Protein AF-A0A4Q1SQX9-F1 (afdb_monomer_lite)

Sequence (737 aa):
MRKRFCALVCTLALLMSPVSANNVLAADQEFVGEDNEKLVLTLISPESKNIVTNKLDIEFELSYSGEPITYDDVEEGLYTVTSKEGRIVGNYGGSFLIEDFTLTKPGETEIEIEVERLVQEDDEGDDFEPLDDSITITLNYYNMESAGAEFTTPFQTGKKVTAFNGNVLLEFPVGSFITNSYDTQTIAPEQTLHFKVENSMERLNSGVTPSDGYSFRSPSYFISDGTNDNDNNFSKPGKITLSFAGSGIAKDVAMYNISIARLTENGQWYPIGGYVDSKKSTVSATIPSFGTYAVIYSFKTYRDLENWAAPALMSLAYKGIVEATGSNGLLRDNLASPINRYDYTVMISKAMNWSPVPYDSYFADISDAHYSSIGKKQVNTLKVIGQSNVDQTLKITFGDTLSLPAETFHTHISKGDTPDVIARKIAAEATKIINITREYNITSTGNEVIFTSIDKENKGQITLTMEKVTNTPIAMHNLTAGNGNTPGTAFYSVTNNVYASSTLITITDNDIEEDEAGNNANKDVVEFTVQTDSHDTAASVLQKIKEKAQLAGLDDYYNISISGNQISFISKNPANVNIRANARSNTDNSVRDNTTISYGEPPNSIGSNRNSNNYIMAALVNGLIQGKRTDSSGRNYFDPDGHLSREEAAVIVARALQLKVSSYTEKDLESLNSQLNKTYTDYVQISNWAKPFVVAVTKAGIMKGESNMFKPQNRLEYQEAATLVYRIMLEKDLFGK

Secondary structure (DSSP, 8-state):
-GGGHHHHHHHHTTSS----HHHHS------B-TT-SSEEEEEEESSSSEE--SEEEEEEEEEETTEEEPHHHHHTTSEEEEESSS-EEE-TTS-EEEEEEE--SSEEEEEEEEEEE---B-TT-PBPPP-EEEEEEEEEE-----TT-EEEEE--SSSEEEEGGGTEEEE--TT--EE-SS-TTSBPS--EEEEEEEE-HHHHHHT--GGG-EEESS-EEEEE-TTS-S--EESS-EEEEEE---TT--HHHHHHHEEEEEEPTTS-EEEEE-EEETTTTEEEEEE-SSEEEEEEEE----TT--STTHHHHHHHHHTTSS--BTTTTBS-S-TTSBPBHHHHHHHHHHHTTPPP------BTT--TTSSSTT-PPPEEEEE-----SS-EEEEEEE--SSSS--EEEEEEE-TT--HHHHHHHHHHHHTT-HHHHTTEEEEEETTEEEEEESSSS----------B-S------PPP-----SS---------------PEEEEEE----PPPTT-------EEEEEE---TT--HHHHHHHHHHHHHHTTHHHHEEEEEETTEEEEEESSSS----EE-----SS---------PPPPPS-SSSTTTHHHHHHHHHHHTTS---SEE-TTS-EE--TTPBPBHHHHHHHHHHHHT--PPP-SHHHHHHHHHHHTTT-TTGGGS-TTTHHHHHHHHHTTSS--BTTB--TTSBPBHHHHHHHHHHHHHHTTTTB-

Radius of gyration: 35.85 Å; chains: 1; bounding box: 82×108×102 Å

pLDDT: mean 70.47, std 24.09, range [19.88, 98.56]

Structure (mmCIF, N/CA/C/O backbone):
data_AF-A0A4Q1SQX9-F1
#
_entry.id   AF-A0A4Q1SQX9-F1
#
loop_
_atom_site.group_PDB
_atom_site.id
_atom_site.type_symbol
_atom_site.label_atom_id
_atom_site.label_alt_id
_atom_site.label_comp_id
_atom_site.label_asym_id
_atom_site.label_entity_id
_atom_site.label_seq_id
_atom_site.pdbx_PDB_ins_code
_atom_site.Cartn_x
_atom_site.Cartn_y
_atom_site.Cartn_z
_atom_site.occupancy
_atom_site.B_iso_or_equiv
_atom_site.auth_seq_id
_atom_site.auth_comp_id
_atom_site.auth_asym_id
_atom_site.auth_atom_id
_atom_site.pdbx_PDB_model_num
ATOM 1 N N . MET A 1 1 ? -4.995 -39.746 36.063 1.00 39.06 1 MET A N 1
ATOM 2 C CA . MET A 1 1 ? -6.028 -39.387 35.061 1.00 39.06 1 MET A CA 1
ATOM 3 C C . MET A 1 1 ? -6.192 -37.877 34.837 1.00 39.06 1 MET A C 1
ATOM 5 O O . MET A 1 1 ? -6.245 -37.498 33.676 1.00 39.06 1 MET A O 1
ATOM 9 N N . ARG A 1 2 ? -6.176 -37.002 35.862 1.00 30.28 2 ARG A N 1
ATOM 10 C CA . ARG A 1 2 ? -6.414 -35.541 35.703 1.00 30.28 2 ARG A CA 1
ATOM 11 C C . ARG A 1 2 ? -5.594 -34.815 34.605 1.00 30.28 2 ARG A C 1
ATOM 13 O O . ARG A 1 2 ? -6.156 -33.987 33.905 1.00 30.28 2 ARG A O 1
ATOM 20 N N . LYS A 1 3 ? -4.327 -35.181 34.346 1.00 29.47 3 LYS A N 1
ATOM 21 C CA . LYS A 1 3 ? -3.502 -34.566 33.272 1.00 29.47 3 LYS A CA 1
ATOM 22 C C . LYS A 1 3 ? -3.946 -34.849 31.820 1.00 29.47 3 LYS A C 1
ATOM 24 O O . LYS A 1 3 ? -3.382 -34.250 30.915 1.00 29.47 3 LYS A O 1
ATOM 29 N N . ARG A 1 4 ? -4.916 -35.741 31.567 1.00 29.34 4 ARG A N 1
ATOM 30 C CA . ARG A 1 4 ? -5.446 -35.992 30.206 1.00 29.34 4 ARG A CA 1
ATOM 31 C C . ARG A 1 4 ? -6.745 -35.239 29.887 1.00 29.34 4 ARG A C 1
ATOM 33 O O . ARG A 1 4 ? -7.144 -35.240 28.732 1.00 29.34 4 ARG A O 1
ATOM 40 N N . PHE A 1 5 ? -7.372 -34.580 30.867 1.00 29.56 5 PHE A N 1
ATOM 41 C CA . PHE A 1 5 ? -8.629 -33.853 30.645 1.00 29.56 5 PHE A CA 1
ATOM 42 C C . PHE A 1 5 ? -8.400 -32.438 30.084 1.00 29.56 5 PHE A C 1
ATOM 44 O O . PHE A 1 5 ? -9.040 -32.073 29.104 1.00 29.56 5 PHE A O 1
ATOM 51 N N . CYS A 1 6 ? -7.409 -31.689 30.593 1.00 30.00 6 CYS A N 1
ATOM 52 C CA . CYS A 1 6 ? -7.051 -30.367 30.044 1.00 30.00 6 CYS A CA 1
ATOM 53 C C . CYS A 1 6 ? -6.649 -30.416 28.560 1.00 30.00 6 CYS A C 1
ATOM 55 O O . CYS A 1 6 ? -6.986 -29.514 27.804 1.00 30.00 6 CYS A O 1
ATOM 57 N N . ALA A 1 7 ? -5.979 -31.489 28.122 1.00 28.59 7 ALA A N 1
ATOM 58 C CA . ALA A 1 7 ? -5.629 -31.662 26.713 1.00 28.59 7 ALA A CA 1
ATOM 59 C C . ALA A 1 7 ? -6.873 -31.826 25.818 1.00 28.59 7 ALA A C 1
ATOM 61 O O . ALA A 1 7 ? -6.885 -31.331 24.696 1.00 28.59 7 ALA A O 1
ATOM 62 N N . LEU A 1 8 ? -7.929 -32.486 26.310 1.00 25.61 8 LEU A N 1
ATOM 63 C CA . LEU A 1 8 ? -9.151 -32.707 25.535 1.00 25.61 8 LEU A CA 1
ATOM 64 C C . LEU A 1 8 ? -9.957 -31.409 25.368 1.00 25.61 8 LEU A C 1
ATOM 66 O O . LEU A 1 8 ? -10.421 -31.126 24.269 1.00 25.61 8 LEU A O 1
ATOM 70 N N . VAL A 1 9 ? -10.045 -30.589 26.423 1.00 29.89 9 VAL A N 1
ATOM 71 C CA . VAL A 1 9 ? -10.741 -29.288 26.384 1.00 29.89 9 VAL A CA 1
ATOM 72 C C . VAL A 1 9 ? -10.036 -28.307 25.437 1.00 29.89 9 VAL A C 1
ATOM 74 O O . VAL A 1 9 ? -10.688 -27.734 24.568 1.00 29.89 9 VAL A O 1
ATOM 77 N N . CYS A 1 10 ? -8.700 -28.199 25.487 1.00 28.48 10 CYS A N 1
ATOM 78 C CA . CYS A 1 10 ? -7.950 -27.363 24.536 1.00 28.48 10 CYS A CA 1
ATOM 79 C C . CYS A 1 10 ? -8.011 -27.852 23.076 1.00 28.48 10 CYS A C 1
ATOM 81 O O . CYS A 1 10 ? -7.735 -27.069 22.173 1.00 28.48 10 CYS A O 1
ATOM 83 N N . THR A 1 11 ? -8.359 -29.119 22.821 1.00 25.89 11 THR A N 1
ATOM 84 C CA . THR A 1 11 ? -8.491 -29.635 21.443 1.00 25.89 11 THR A CA 1
ATOM 85 C C . THR A 1 11 ? -9.907 -29.440 20.883 1.00 25.89 11 THR A C 1
ATOM 87 O O . THR A 1 11 ? -10.082 -29.419 19.668 1.00 25.89 11 THR A O 1
ATOM 90 N N . LEU A 1 12 ? -10.923 -29.258 21.736 1.00 24.62 12 LEU A N 1
ATOM 91 C CA . LEU A 1 12 ? -12.313 -29.094 21.293 1.00 24.62 12 LEU A CA 1
ATOM 92 C C . LEU A 1 12 ? -12.628 -27.665 20.811 1.00 24.62 12 LEU A C 1
ATOM 94 O O . LEU A 1 12 ? -13.422 -27.495 19.889 1.00 24.62 12 LEU A O 1
ATOM 98 N N . ALA A 1 13 ? -11.933 -26.653 21.344 1.00 28.98 13 ALA A N 1
ATOM 99 C CA . ALA A 1 13 ? -12.019 -25.262 20.876 1.00 28.98 13 ALA A CA 1
ATOM 100 C C . ALA A 1 13 ? -11.494 -25.051 19.435 1.00 28.98 13 ALA A C 1
ATOM 102 O O . ALA A 1 13 ? -11.787 -24.036 18.815 1.00 28.98 13 ALA A O 1
ATOM 103 N N . LEU A 1 14 ? -10.749 -26.016 18.880 1.00 27.62 14 LEU A N 1
ATOM 104 C CA . LEU A 1 14 ? -10.227 -25.995 17.504 1.00 27.62 14 LEU A CA 1
ATOM 105 C C . LEU A 1 14 ? -11.163 -26.652 16.470 1.00 27.62 14 LEU A C 1
ATOM 107 O O . LEU A 1 14 ? -10.799 -26.757 15.300 1.00 27.62 14 LEU A O 1
ATOM 111 N N . LEU A 1 15 ? -12.349 -27.113 16.888 1.00 24.80 15 LEU A N 1
ATOM 112 C CA . LEU A 1 15 ? -13.356 -27.739 16.016 1.00 24.80 15 LEU A CA 1
ATOM 113 C C . LEU A 1 15 ? -14.702 -27.004 15.993 1.00 24.80 15 LEU A C 1
ATOM 115 O O . LEU A 1 15 ? -15.624 -27.454 15.313 1.00 24.80 15 LEU A O 1
ATOM 119 N N . MET A 1 16 ? -14.819 -25.867 16.679 1.00 25.84 16 MET A N 1
ATOM 120 C CA . MET A 1 16 ? -15.937 -24.963 16.441 1.00 25.84 16 MET A CA 1
ATOM 121 C C . MET A 1 16 ? -15.713 -24.241 15.111 1.00 25.84 16 MET A C 1
ATOM 123 O O . MET A 1 16 ? -14.713 -23.550 14.920 1.00 25.84 16 MET A O 1
ATOM 127 N N . SER A 1 17 ? -16.655 -24.420 14.183 1.00 28.59 17 SER A N 1
ATOM 128 C CA . SER A 1 17 ? -16.831 -23.528 13.033 1.00 28.59 17 SER A CA 1
ATOM 129 C C . SER A 1 17 ? -16.841 -22.072 13.512 1.00 28.59 17 SER A C 1
ATOM 131 O O . SER A 1 17 ? -17.385 -21.833 14.593 1.00 28.59 17 SER A O 1
ATOM 133 N N . PRO A 1 18 ? -16.280 -21.114 12.747 1.00 33.53 18 PRO A N 1
ATOM 134 C CA . PRO A 1 18 ? -16.170 -19.729 13.191 1.00 33.53 18 PRO A CA 1
ATOM 135 C C . PRO A 1 18 ? -17.542 -19.212 13.619 1.00 33.53 18 PRO A C 1
ATOM 137 O O . PRO A 1 18 ? -18.465 -19.135 12.806 1.00 33.53 18 PRO A O 1
ATOM 140 N N . VAL A 1 19 ? -17.674 -18.908 14.911 1.00 36.25 19 VAL A N 1
ATOM 141 C CA . VAL A 1 19 ? -18.869 -18.272 15.459 1.00 36.25 19 VAL A CA 1
ATOM 142 C C . VAL A 1 19 ? -18.914 -16.884 14.832 1.00 36.25 19 VAL A C 1
ATOM 144 O O . VAL A 1 19 ? -18.018 -16.073 15.054 1.00 36.25 19 VAL A O 1
ATOM 147 N N . SER A 1 20 ? -19.903 -16.640 13.974 1.00 42.16 20 SER A N 1
ATOM 148 C CA . SER A 1 20 ? -20.093 -15.331 13.353 1.00 42.16 20 SER A CA 1
ATOM 149 C C . SER A 1 20 ? -20.328 -14.279 14.436 1.00 42.16 20 SER A C 1
ATOM 151 O O . SER A 1 20 ? -20.966 -14.567 15.447 1.00 42.16 20 SER A O 1
ATOM 153 N N . ALA A 1 21 ? -19.865 -13.045 14.218 1.00 43.59 21 ALA A N 1
ATOM 154 C CA . ALA A 1 21 ? -20.062 -11.958 15.180 1.00 43.59 21 ALA A CA 1
ATOM 155 C C . ALA A 1 21 ? -21.542 -11.769 15.572 1.00 43.59 21 ALA A C 1
ATOM 157 O O . ALA A 1 21 ? -21.847 -11.568 16.743 1.00 43.59 21 ALA A O 1
ATOM 158 N N . ASN A 1 22 ? -22.466 -11.971 14.627 1.00 41.03 22 ASN A N 1
ATOM 159 C CA . ASN A 1 22 ? -23.915 -11.935 14.862 1.00 41.03 22 ASN A CA 1
ATOM 160 C C . ASN A 1 22 ? -24.417 -12.970 15.893 1.00 41.03 22 ASN A C 1
ATOM 162 O O . ASN A 1 22 ? -25.475 -12.764 16.473 1.00 41.03 22 ASN A O 1
ATOM 166 N N . ASN A 1 23 ? -23.687 -14.068 16.125 1.00 43.78 23 ASN A N 1
ATOM 167 C CA . ASN A 1 23 ? -24.011 -15.057 17.160 1.00 43.78 23 ASN A CA 1
ATOM 168 C C . ASN A 1 23 ? -23.369 -14.726 18.522 1.00 43.78 23 ASN A C 1
ATOM 170 O O . ASN A 1 23 ? -23.756 -15.320 19.522 1.00 43.78 23 ASN A O 1
ATOM 174 N N . VAL A 1 24 ? -22.381 -13.825 18.559 1.00 49.75 24 VAL A N 1
ATOM 175 C CA . VAL A 1 24 ? -21.756 -13.316 19.795 1.00 49.75 24 VAL A CA 1
ATOM 176 C C . VAL A 1 24 ? -22.540 -12.117 20.338 1.00 49.75 24 VAL A C 1
ATOM 178 O O . VAL A 1 24 ? -22.706 -11.984 21.544 1.00 49.75 24 VAL A O 1
ATOM 181 N N . LEU A 1 25 ? -23.077 -11.286 19.441 1.00 47.62 25 LEU A N 1
ATOM 182 C CA . LEU A 1 25 ? -23.883 -10.096 19.744 1.00 47.62 25 LEU A CA 1
ATOM 183 C C . LEU A 1 25 ? -25.391 -10.394 19.885 1.00 47.62 25 LEU A C 1
ATOM 185 O O . LEU A 1 25 ? -26.213 -9.487 19.770 1.00 47.62 25 LEU A O 1
ATOM 189 N N . ALA A 1 26 ? -25.781 -11.657 20.079 1.00 41.53 26 ALA A N 1
ATOM 190 C CA . ALA A 1 26 ? -27.171 -11.989 20.379 1.00 41.53 26 ALA A CA 1
ATOM 191 C C . ALA A 1 26 ? -27.553 -11.384 21.742 1.00 41.53 26 ALA A C 1
ATOM 193 O O . ALA A 1 26 ? -26.786 -11.486 22.696 1.00 41.53 26 ALA A O 1
ATOM 194 N N . ALA A 1 27 ? -28.714 -10.730 21.812 1.00 39.34 27 ALA A N 1
ATOM 195 C CA . ALA A 1 27 ? -29.120 -9.968 22.987 1.00 39.34 27 ALA A CA 1
ATOM 196 C C . ALA A 1 27 ? -29.423 -10.877 24.190 1.00 39.34 27 ALA A C 1
ATOM 198 O O . ALA A 1 27 ? -30.493 -11.486 24.259 1.00 39.34 27 ALA A O 1
ATOM 199 N N . ASP A 1 28 ? -28.504 -10.910 25.155 1.00 41.94 28 ASP A N 1
ATOM 200 C CA . ASP A 1 28 ? -28.851 -11.186 26.546 1.00 41.94 28 ASP A CA 1
ATOM 201 C C . ASP A 1 28 ? -29.676 -9.989 27.044 1.00 41.94 28 ASP A C 1
ATOM 203 O O . ASP A 1 28 ? -29.184 -8.861 27.071 1.00 41.94 28 ASP A O 1
ATOM 207 N N . GLN A 1 29 ? -30.953 -10.216 27.363 1.00 41.59 29 GLN A N 1
ATOM 208 C CA . GLN A 1 29 ? -31.820 -9.165 27.902 1.00 41.59 29 GLN A CA 1
ATOM 209 C C . GLN A 1 29 ? -31.358 -8.765 29.307 1.00 41.59 29 GLN A C 1
ATOM 211 O O . GLN A 1 29 ? -31.044 -9.650 30.096 1.00 41.59 29 GLN A O 1
ATOM 216 N N . GLU A 1 30 ? -31.379 -7.455 29.584 1.00 45.16 30 GLU A N 1
ATOM 217 C CA . GLU A 1 30 ? -31.272 -6.811 30.907 1.00 45.16 30 GLU A CA 1
ATOM 218 C C . GLU A 1 30 ? -30.251 -7.449 31.863 1.00 45.16 30 GLU A C 1
ATOM 220 O O . GLU A 1 30 ? -30.546 -8.401 32.588 1.00 45.16 30 GLU A O 1
ATOM 225 N N . PHE A 1 31 ? -29.045 -6.869 31.945 1.00 47.28 31 PHE A N 1
ATOM 226 C CA . PHE A 1 31 ? -28.180 -7.196 33.074 1.00 47.28 31 PHE A CA 1
ATOM 227 C C . PHE A 1 31 ? -28.742 -6.580 34.354 1.00 47.28 31 PHE A C 1
ATOM 229 O O . PHE A 1 31 ? -28.496 -5.413 34.639 1.00 47.28 31 PHE A O 1
ATOM 236 N N . VAL A 1 32 ? -29.454 -7.411 35.108 1.00 55.03 32 VAL A N 1
ATOM 237 C CA . VAL A 1 32 ? -29.731 -7.240 36.531 1.00 55.03 32 VAL A CA 1
ATOM 238 C C . VAL A 1 32 ? -28.652 -8.015 37.286 1.00 55.03 32 VAL A C 1
ATOM 240 O O . VAL A 1 32 ? -28.483 -9.218 37.072 1.00 55.03 32 VAL A O 1
ATOM 243 N N . GLY A 1 33 ? -27.883 -7.338 38.138 1.00 48.72 33 GLY A N 1
ATOM 244 C CA . GLY A 1 33 ? -26.899 -8.002 38.996 1.00 48.72 33 GLY A CA 1
ATOM 245 C C . GLY A 1 33 ? -27.562 -8.814 40.115 1.00 48.72 33 GLY A C 1
ATOM 246 O O . GLY A 1 33 ? -27.861 -8.267 41.171 1.00 48.72 33 GLY A O 1
ATOM 247 N N . GLU A 1 34 ? -27.781 -10.114 39.901 1.00 48.00 34 GLU A N 1
ATOM 248 C CA . GLU A 1 34 ? -28.248 -11.047 40.938 1.00 48.00 34 GLU A CA 1
ATOM 249 C C . GLU A 1 34 ? -27.095 -11.496 41.858 1.00 48.00 34 GLU A C 1
ATOM 251 O O . GLU A 1 34 ? -26.515 -12.557 41.641 1.00 48.00 34 GLU A O 1
ATOM 256 N N . ASP A 1 35 ? -26.788 -10.728 42.908 1.00 47.41 35 ASP A N 1
ATOM 257 C CA . ASP A 1 35 ? -26.074 -11.275 44.086 1.00 47.41 35 ASP A CA 1
ATOM 258 C C . ASP A 1 35 ? -26.532 -10.694 45.445 1.00 47.41 35 ASP A C 1
ATOM 260 O O . ASP A 1 35 ? -26.146 -11.202 46.495 1.00 47.41 35 ASP A O 1
ATOM 264 N N . ASN A 1 36 ? -27.442 -9.709 45.460 1.00 52.03 36 ASN A N 1
ATOM 265 C CA . ASN A 1 36 ? -28.114 -9.238 46.675 1.00 52.03 36 ASN A CA 1
ATOM 266 C C . ASN A 1 36 ? -29.608 -8.978 46.416 1.00 52.03 36 ASN A C 1
ATOM 268 O O . ASN A 1 36 ? -29.966 -8.321 45.446 1.00 52.03 36 ASN A O 1
ATOM 272 N N . GLU A 1 37 ? -30.501 -9.404 47.322 1.00 60.44 37 GLU A N 1
ATOM 273 C CA . GLU A 1 37 ? -31.962 -9.161 47.215 1.00 60.44 37 GLU A CA 1
ATOM 274 C C . GLU A 1 37 ? -32.358 -7.667 47.338 1.00 60.44 37 GLU A C 1
ATOM 276 O O . GLU A 1 37 ? -33.544 -7.338 47.312 1.00 60.44 37 GLU A O 1
ATOM 281 N N . LYS A 1 38 ? -31.381 -6.762 47.509 1.00 76.44 38 LYS A N 1
ATOM 282 C CA . LYS A 1 38 ? -31.587 -5.324 47.737 1.00 76.44 38 LYS A CA 1
ATOM 283 C C . LYS A 1 38 ? -30.785 -4.423 46.799 1.00 76.44 38 LYS A C 1
ATOM 285 O O . LYS A 1 38 ? -31.398 -3.545 46.205 1.00 76.44 38 LYS A O 1
ATOM 290 N N . LEU A 1 39 ? -29.462 -4.584 46.689 1.00 85.12 39 LEU A N 1
ATOM 291 C CA . LEU A 1 39 ? -28.636 -3.764 45.792 1.00 85.12 39 LEU A CA 1
ATOM 292 C C . LEU A 1 39 ? -28.687 -4.332 44.370 1.00 85.12 39 LEU A C 1
ATOM 294 O O . LEU A 1 39 ? -28.297 -5.476 44.150 1.00 85.12 39 LEU A O 1
ATOM 298 N N . VAL A 1 40 ? -29.143 -3.523 43.416 1.00 85.56 40 VAL A N 1
ATOM 299 C CA . VAL A 1 40 ? -29.303 -3.899 42.008 1.00 85.56 40 VAL A CA 1
ATOM 300 C C . VAL A 1 40 ? -28.602 -2.880 41.115 1.00 85.56 40 VAL A C 1
ATOM 302 O O . VAL A 1 40 ? -28.769 -1.674 41.291 1.00 85.56 40 VAL A O 1
ATOM 305 N N . LEU A 1 41 ? -27.860 -3.384 40.127 1.00 89.62 41 LEU A N 1
ATOM 306 C CA . LEU A 1 41 ? -27.251 -2.609 39.048 1.00 89.62 41 LEU A CA 1
ATOM 307 C C . LEU A 1 41 ? -27.926 -2.964 37.723 1.00 89.62 41 LEU A C 1
ATOM 309 O O . LEU A 1 41 ? -28.074 -4.151 37.419 1.00 89.62 41 LEU A O 1
ATOM 313 N N . THR A 1 42 ? -28.263 -1.936 36.943 1.00 87.31 42 THR A N 1
ATOM 314 C CA . THR A 1 42 ? -28.789 -2.040 35.574 1.00 87.31 42 THR A CA 1
ATOM 315 C C . THR A 1 42 ? -27.785 -1.428 34.601 1.00 87.31 42 THR A C 1
ATOM 317 O O . THR A 1 42 ? -27.494 -0.237 34.679 1.00 87.31 42 THR A O 1
ATOM 320 N N . LEU A 1 43 ? -27.247 -2.223 33.673 1.00 87.81 43 LEU A N 1
ATOM 321 C CA . LEU A 1 43 ? -26.317 -1.730 32.648 1.00 87.81 43 LEU A CA 1
ATOM 322 C C . LEU A 1 43 ? -27.083 -1.074 31.486 1.00 87.81 43 LEU A C 1
ATOM 324 O O . LEU A 1 43 ? -27.888 -1.738 30.836 1.00 87.81 43 LEU A O 1
ATOM 328 N N . ILE A 1 44 ? -26.801 0.203 31.213 1.00 88.19 44 ILE A N 1
ATOM 329 C CA . ILE A 1 44 ? -27.396 0.994 30.120 1.00 88.19 44 ILE A CA 1
ATOM 330 C C . ILE A 1 44 ? -26.503 0.926 28.879 1.00 88.19 44 ILE A C 1
ATOM 332 O O . ILE A 1 44 ? -26.952 0.558 27.794 1.00 88.19 44 ILE A O 1
ATOM 336 N N . SER A 1 45 ? -25.218 1.242 29.051 1.00 87.31 45 SER A N 1
ATOM 337 C CA . SER A 1 45 ? -24.187 1.122 28.020 1.00 87.31 45 SER A CA 1
ATOM 338 C C . SER A 1 45 ? -23.014 0.320 28.581 1.00 87.31 45 SER A C 1
ATOM 340 O O . SER A 1 45 ? -22.566 0.615 29.688 1.00 87.31 45 SER A O 1
ATOM 342 N N . PRO A 1 46 ? -22.465 -0.662 27.850 1.00 87.31 46 PRO A N 1
ATOM 343 C CA . PRO A 1 46 ? -22.914 -1.152 26.545 1.00 87.31 46 PRO A CA 1
ATOM 344 C C . PRO A 1 46 ? -24.204 -1.991 26.646 1.00 87.31 46 PRO A C 1
ATOM 346 O O . PRO A 1 46 ? -24.366 -2.763 27.585 1.00 87.31 46 PRO A O 1
ATOM 349 N N . GLU A 1 47 ? -25.067 -1.937 25.621 1.00 81.50 47 GLU A N 1
ATOM 350 C CA . GLU A 1 47 ? -26.335 -2.706 25.532 1.00 81.50 47 GLU A CA 1
ATOM 351 C C . GLU A 1 47 ? -26.164 -4.248 25.556 1.00 81.50 47 GLU A C 1
ATOM 353 O O . GLU A 1 47 ? -27.135 -5.002 25.537 1.00 81.50 47 GLU A O 1
ATOM 358 N N . SER A 1 48 ? -24.927 -4.751 25.544 1.00 83.75 48 SER A N 1
ATOM 359 C CA . SER A 1 48 ? -24.595 -6.174 25.606 1.00 83.75 48 SER A CA 1
ATOM 360 C C . SER A 1 48 ? -23.306 -6.372 26.391 1.00 83.75 48 SER A C 1
ATOM 362 O O . SER A 1 48 ? -22.364 -5.599 26.242 1.00 83.75 48 SER A O 1
ATOM 364 N N . LYS A 1 49 ? -23.211 -7.469 27.150 1.00 84.44 49 LYS A N 1
ATOM 365 C CA . LYS A 1 49 ? -21.971 -7.884 27.828 1.00 84.44 49 LYS A CA 1
ATOM 366 C C . LYS A 1 49 ? -20.869 -8.342 26.867 1.00 84.44 49 LYS A C 1
ATOM 368 O O . LYS A 1 49 ? -19.711 -8.423 27.272 1.00 84.44 49 LYS A O 1
ATOM 373 N N . ASN A 1 50 ? -21.204 -8.685 25.622 1.00 88.31 50 ASN A N 1
ATOM 374 C CA . ASN A 1 50 ? -20.266 -9.265 24.662 1.00 88.31 50 ASN A CA 1
ATOM 375 C C . ASN A 1 50 ? -19.671 -8.173 23.766 1.00 88.31 50 ASN A C 1
ATOM 377 O O . ASN A 1 50 ? -20.267 -7.748 22.779 1.00 88.31 50 ASN A O 1
ATOM 381 N N . ILE A 1 51 ? -18.468 -7.718 24.112 1.00 90.88 51 ILE A N 1
ATOM 382 C CA . ILE A 1 51 ? -17.857 -6.512 23.554 1.00 90.88 51 ILE A CA 1
ATOM 383 C C . ILE A 1 51 ? -16.884 -6.855 22.422 1.00 90.88 51 ILE A C 1
ATOM 385 O O . ILE A 1 51 ? -16.051 -7.763 22.523 1.00 90.88 51 ILE A O 1
ATOM 389 N N . VAL A 1 52 ? -16.950 -6.081 21.337 1.00 89.62 52 VAL A N 1
ATOM 390 C CA . VAL A 1 52 ? -16.000 -6.149 20.210 1.00 89.62 52 VAL A CA 1
ATOM 391 C C . VAL A 1 52 ? -15.093 -4.921 20.087 1.00 89.62 52 VAL A C 1
ATOM 393 O O . VAL A 1 52 ? -14.074 -5.026 19.407 1.00 89.62 52 VAL A O 1
ATOM 396 N N . THR A 1 53 ? -15.411 -3.810 20.766 1.00 91.31 53 THR A N 1
ATOM 397 C CA . THR A 1 53 ? -14.500 -2.665 20.952 1.00 91.31 53 THR A CA 1
ATOM 398 C C . THR A 1 53 ? -13.632 -2.820 22.204 1.00 91.31 53 THR A C 1
ATOM 400 O O . THR A 1 53 ? -14.031 -3.494 23.151 1.00 91.31 53 THR A O 1
ATOM 403 N N . ASN A 1 54 ? -12.445 -2.212 22.237 1.00 93.12 54 ASN A N 1
ATOM 404 C CA . ASN A 1 54 ? -11.621 -2.184 23.451 1.00 93.12 54 ASN A CA 1
ATOM 405 C C . ASN A 1 54 ? -11.694 -0.877 24.245 1.00 93.12 54 ASN A C 1
ATOM 407 O O . ASN A 1 54 ? -11.123 -0.835 25.331 1.00 93.12 54 ASN A O 1
ATOM 411 N N . LYS A 1 55 ? -12.334 0.165 23.710 1.00 91.12 55 LYS A N 1
ATOM 412 C CA . LYS A 1 55 ? -12.585 1.429 24.404 1.00 91.12 55 LYS A CA 1
ATOM 413 C C . LYS A 1 55 ? -14.078 1.726 24.318 1.00 91.12 55 LYS A C 1
ATOM 415 O O . LYS A 1 55 ? -14.645 1.617 23.228 1.00 91.12 55 LYS A O 1
ATOM 420 N N . LEU A 1 56 ? -14.702 2.014 25.452 1.00 91.25 56 LEU A N 1
ATOM 421 C CA . LEU A 1 56 ? -16.139 2.238 25.569 1.00 91.25 56 LEU A CA 1
ATOM 422 C C . LEU A 1 56 ? -16.461 3.044 26.826 1.00 91.25 56 LEU A C 1
ATOM 424 O O . LEU A 1 56 ? -15.728 2.965 27.808 1.00 91.25 56 LEU A O 1
ATOM 428 N N . ASP A 1 57 ? -17.596 3.729 26.804 1.00 90.94 57 ASP A N 1
ATOM 429 C CA . ASP A 1 57 ? -18.193 4.317 27.996 1.00 90.94 57 ASP A CA 1
ATOM 430 C C . ASP A 1 57 ? -19.150 3.308 28.639 1.00 90.94 57 ASP A C 1
ATOM 432 O O . ASP A 1 57 ? -19.949 2.658 27.947 1.00 90.94 57 ASP A O 1
ATOM 436 N N . ILE A 1 58 ? -19.051 3.162 29.960 1.00 91.69 58 ILE A N 1
ATOM 437 C CA . ILE A 1 58 ? -19.893 2.255 30.744 1.00 91.69 58 ILE A CA 1
ATOM 438 C C . ILE A 1 58 ? -20.880 3.098 31.542 1.00 91.69 58 ILE A C 1
ATOM 440 O O . ILE A 1 58 ? -20.485 3.785 32.481 1.00 91.69 58 ILE A O 1
ATOM 444 N N . GLU A 1 59 ? -22.151 3.037 31.163 1.00 92.38 59 GLU A N 1
ATOM 445 C CA . GLU A 1 59 ? -23.247 3.740 31.825 1.00 92.38 59 GLU A CA 1
ATOM 446 C C . GLU A 1 59 ? -24.150 2.735 32.542 1.00 92.38 59 GLU A C 1
ATOM 448 O O . GLU A 1 59 ? -24.532 1.715 31.961 1.00 92.38 59 GLU A O 1
ATOM 453 N N . PHE A 1 60 ? -24.497 3.014 33.796 1.00 91.25 60 PHE A N 1
ATOM 454 C CA . PHE A 1 60 ? -25.338 2.145 34.613 1.00 91.25 60 PHE A CA 1
ATOM 455 C C . PHE A 1 60 ? -26.189 2.927 35.619 1.00 91.25 60 PHE A C 1
ATOM 457 O O . PHE A 1 60 ? -25.841 4.024 36.050 1.00 91.25 60 PHE A O 1
ATOM 464 N N . GLU A 1 61 ? -27.303 2.327 36.020 1.00 91.50 61 GLU A N 1
ATOM 465 C CA . GLU A 1 61 ? -28.148 2.772 37.130 1.00 91.50 61 GLU A CA 1
ATOM 466 C C . GLU A 1 61 ? -27.961 1.848 38.338 1.00 91.50 61 GLU A C 1
ATOM 468 O O . GLU A 1 61 ? -27.678 0.655 38.188 1.00 91.50 61 GLU A O 1
ATOM 473 N N . LEU A 1 62 ? -28.143 2.402 39.537 1.00 90.44 62 LEU A N 1
ATOM 474 C CA . LEU A 1 62 ? -28.150 1.669 40.801 1.00 90.44 62 LEU A CA 1
ATOM 475 C C . LEU A 1 62 ? -29.504 1.838 41.493 1.00 90.44 62 LEU A C 1
ATOM 477 O O . LEU A 1 62 ? -30.123 2.899 41.436 1.00 90.44 62 LEU A O 1
ATOM 481 N N . SER A 1 63 ? -29.946 0.808 42.207 1.00 88.44 63 SER A N 1
ATOM 482 C CA . SER A 1 63 ? -31.066 0.908 43.145 1.00 88.44 63 SER A CA 1
ATOM 483 C C . SER A 1 63 ? -30.823 0.044 44.379 1.00 88.44 63 SER A C 1
ATOM 485 O O . SER A 1 63 ? -30.158 -0.990 44.302 1.00 88.44 63 SER A O 1
ATOM 487 N N . TYR A 1 64 ? -31.355 0.469 45.524 1.00 86.94 64 TYR A N 1
ATOM 488 C CA . TYR A 1 64 ? -31.299 -0.272 46.778 1.00 86.94 64 TYR A CA 1
ATOM 489 C C . TYR A 1 64 ? -32.701 -0.474 47.350 1.00 86.94 64 TYR A C 1
ATOM 491 O O . TYR A 1 64 ? -33.432 0.476 47.616 1.00 86.94 64 TYR A O 1
ATOM 499 N N . SER A 1 65 ? -33.081 -1.735 47.550 1.00 84.25 65 SER A N 1
ATOM 500 C CA . SER A 1 65 ? -34.424 -2.155 47.983 1.00 84.25 65 SER A CA 1
ATOM 501 C C . SER A 1 65 ? -35.564 -1.658 47.074 1.00 84.25 65 SER A C 1
ATOM 503 O O . SER A 1 65 ? -36.710 -1.572 47.508 1.00 84.25 65 SER A O 1
ATOM 505 N N . GLY A 1 66 ? -35.256 -1.366 45.804 1.00 82.19 66 GLY A N 1
ATOM 506 C CA . GLY A 1 66 ? -36.197 -0.859 44.800 1.00 82.19 66 GLY A CA 1
ATOM 507 C C . GLY A 1 66 ? -36.245 0.666 44.654 1.00 82.19 66 GLY A C 1
ATOM 508 O O . GLY A 1 66 ? -36.848 1.139 43.694 1.00 82.19 66 GLY A O 1
ATOM 509 N N . GLU A 1 67 ? -35.593 1.425 45.539 1.00 85.50 67 GLU A N 1
ATOM 510 C CA . GLU A 1 67 ? -35.427 2.878 45.391 1.00 85.50 67 GLU A CA 1
ATOM 511 C C . GLU A 1 67 ? -34.139 3.185 44.605 1.00 85.50 67 GLU A C 1
ATOM 513 O O . GLU A 1 67 ? -33.112 2.551 44.870 1.00 85.50 67 GLU A O 1
ATOM 518 N N . PRO A 1 68 ? -34.149 4.117 43.635 1.00 89.56 68 PRO A N 1
ATOM 519 C CA . PRO A 1 68 ? -32.954 4.468 42.872 1.00 89.56 68 PRO A CA 1
ATOM 520 C C . PRO A 1 68 ? -31.903 5.131 43.772 1.00 89.56 68 PRO A C 1
ATOM 522 O O . PRO A 1 68 ? -32.235 5.954 44.619 1.00 89.56 68 PRO A O 1
ATOM 525 N N . ILE A 1 69 ? -30.631 4.797 43.553 1.00 88.75 69 ILE A N 1
ATOM 526 C CA . ILE A 1 69 ? -29.502 5.603 44.024 1.00 88.75 69 ILE A CA 1
ATOM 527 C C . ILE A 1 69 ? -29.081 6.448 42.829 1.00 88.75 69 ILE A C 1
ATOM 529 O O . ILE A 1 69 ? -28.702 5.901 41.794 1.00 88.75 69 ILE A O 1
ATOM 533 N N . THR A 1 70 ? -29.167 7.765 42.957 1.00 90.38 70 THR A N 1
ATOM 534 C CA . THR A 1 70 ? -28.807 8.711 41.902 1.00 90.38 70 THR A CA 1
ATOM 535 C C . THR A 1 70 ? -27.437 9.328 42.161 1.00 90.38 70 THR A C 1
ATOM 537 O O . THR A 1 70 ? -26.901 9.288 43.270 1.00 90.38 70 THR A O 1
ATOM 540 N N . TYR A 1 71 ? -26.855 9.942 41.134 1.00 85.38 71 TYR A N 1
ATOM 541 C CA . TYR A 1 71 ? -25.639 10.731 41.317 1.00 85.38 71 TYR A CA 1
ATOM 542 C C . TYR A 1 71 ? -25.862 11.995 42.175 1.00 85.38 71 TYR A C 1
ATOM 544 O O . TYR A 1 71 ? -24.941 12.411 42.877 1.00 85.38 71 TYR A O 1
ATOM 552 N N . ASP A 1 72 ? -27.074 12.563 42.195 1.00 86.25 72 ASP A N 1
ATOM 553 C CA . ASP A 1 72 ? -27.401 13.706 43.060 1.00 86.25 72 ASP A CA 1
ATOM 554 C C . ASP A 1 72 ? -27.275 13.311 44.547 1.00 86.25 72 ASP A C 1
ATOM 556 O O . ASP A 1 72 ? -26.689 14.056 45.330 1.00 86.25 72 ASP A O 1
ATOM 560 N N . ASP A 1 73 ? -27.677 12.087 44.921 1.00 86.62 73 ASP A N 1
ATOM 561 C CA . ASP A 1 73 ? -27.487 11.552 46.281 1.00 86.62 73 ASP A CA 1
ATOM 562 C C . ASP A 1 73 ? -25.996 11.415 46.669 1.00 86.62 73 ASP A C 1
ATOM 564 O O . ASP A 1 73 ? -25.641 11.435 47.852 1.00 86.62 73 ASP A O 1
ATOM 568 N N . VAL A 1 74 ? -25.098 11.280 45.685 1.00 86.75 74 VAL A N 1
ATOM 569 C CA . VAL A 1 74 ? -23.639 11.269 45.895 1.00 86.75 74 VAL A CA 1
ATOM 570 C C . VAL A 1 74 ? -23.090 12.694 46.035 1.00 86.75 74 VAL A C 1
ATOM 572 O O . VAL A 1 74 ? -22.210 12.920 46.867 1.00 86.75 74 VAL A O 1
ATOM 575 N N . GLU A 1 75 ? -23.615 13.677 45.291 1.00 85.50 75 GLU A N 1
ATOM 576 C CA . GLU A 1 75 ? -23.243 15.092 45.473 1.00 85.50 75 GLU A CA 1
ATOM 577 C C . GLU A 1 75 ? -23.749 15.669 46.806 1.00 85.50 75 GLU A C 1
ATOM 579 O O . GLU A 1 75 ? -23.038 16.452 47.443 1.00 85.50 75 GLU A O 1
ATOM 584 N N . GLU A 1 76 ? -24.930 15.247 47.269 1.00 86.56 76 GLU A N 1
ATOM 585 C CA . GLU A 1 76 ? -25.464 15.580 48.599 1.00 86.56 76 GLU A CA 1
ATOM 586 C C . GLU A 1 76 ? -24.752 14.825 49.741 1.00 86.56 76 GLU A C 1
ATOM 588 O O . GLU A 1 76 ? -24.887 15.190 50.911 1.00 86.56 76 GLU A O 1
ATOM 593 N N . GLY A 1 77 ? -23.923 13.826 49.415 1.00 83.69 77 GLY A N 1
ATOM 594 C CA . GLY A 1 77 ? -23.113 13.078 50.377 1.00 83.69 77 GLY A CA 1
ATOM 595 C C . GLY A 1 77 ? -23.884 12.014 51.159 1.00 83.69 77 GLY A C 1
ATOM 596 O O . GLY A 1 77 ? -23.441 11.621 52.238 1.00 83.69 77 GLY A O 1
ATOM 597 N N . LEU A 1 78 ? -25.017 11.541 50.632 1.00 86.31 78 LEU A N 1
ATOM 598 C CA . LEU A 1 78 ? -25.803 10.442 51.202 1.00 86.31 78 LEU A CA 1
ATOM 599 C C . LEU A 1 78 ? -25.129 9.083 50.951 1.00 86.31 78 LEU A C 1
ATOM 601 O O . LEU A 1 78 ? -25.178 8.202 51.814 1.00 86.31 78 LEU A O 1
ATOM 605 N N . TYR A 1 79 ? -24.450 8.933 49.808 1.00 89.19 79 TYR A N 1
ATOM 606 C CA . TYR A 1 79 ? -23.701 7.731 49.424 1.00 89.19 79 TYR A CA 1
ATOM 607 C C . TYR A 1 79 ? -22.303 8.061 48.888 1.00 89.19 79 TYR A C 1
ATOM 609 O O . TYR A 1 79 ? -22.042 9.163 48.407 1.00 89.19 79 TYR A O 1
ATOM 617 N N . THR A 1 80 ? -21.423 7.061 48.882 1.00 90.62 80 THR A N 1
ATOM 618 C CA . THR A 1 80 ? -20.301 6.979 47.943 1.00 90.62 80 THR A CA 1
ATOM 619 C C . THR A 1 80 ? -20.548 5.849 46.949 1.00 90.62 80 THR A C 1
ATOM 621 O O . THR A 1 80 ? -21.121 4.817 47.295 1.00 90.62 80 THR A O 1
ATOM 624 N N . VAL A 1 81 ? -20.120 6.061 45.705 1.00 91.62 81 VAL A N 1
ATOM 625 C CA . VAL A 1 81 ? -20.120 5.049 44.644 1.00 91.62 81 VAL A CA 1
ATOM 626 C C . VAL A 1 81 ? -18.746 5.097 43.985 1.00 91.62 81 VAL A C 1
ATOM 628 O O . VAL A 1 81 ? -18.362 6.122 43.414 1.00 91.62 81 VAL A O 1
ATOM 631 N N . THR A 1 82 ? -17.969 4.020 44.101 1.00 91.81 82 THR A N 1
ATOM 632 C CA . THR A 1 82 ? -16.565 3.983 43.658 1.00 91.81 82 THR A CA 1
ATOM 633 C C . THR A 1 82 ? -16.221 2.714 42.886 1.00 91.81 82 THR A C 1
ATOM 635 O O . THR A 1 82 ? -16.793 1.657 43.110 1.00 91.81 82 THR A O 1
ATOM 638 N N . SER A 1 83 ? -15.243 2.812 41.984 1.00 90.31 83 SER A N 1
ATOM 639 C CA . SER A 1 83 ? -14.634 1.673 41.288 1.00 90.31 83 SER A CA 1
ATOM 640 C C . SER A 1 83 ? -13.113 1.779 41.379 1.00 90.31 83 SER A C 1
ATOM 642 O O . SER A 1 83 ? -12.554 2.879 41.435 1.00 90.31 83 SER A O 1
ATOM 644 N N . LYS A 1 84 ? -12.425 0.633 41.390 1.00 86.69 84 LYS A N 1
ATOM 645 C CA . LYS A 1 84 ? -10.954 0.573 41.368 1.00 86.69 84 LYS A CA 1
ATOM 646 C C . LYS A 1 84 ? -10.406 0.673 39.939 1.00 86.69 84 LYS A C 1
ATOM 648 O O . LYS A 1 84 ? -9.225 0.968 39.747 1.00 86.69 84 LYS A O 1
ATOM 653 N N . GLU A 1 85 ? -11.255 0.429 38.944 1.00 84.31 85 GLU A N 1
ATOM 654 C CA . GLU A 1 85 ? -10.911 0.307 37.531 1.00 84.31 85 GLU A CA 1
ATOM 655 C C . GLU A 1 85 ? -11.158 1.599 36.732 1.00 84.31 85 GLU A C 1
ATOM 657 O O . GLU A 1 85 ? -10.582 1.763 35.655 1.00 84.31 85 GLU A O 1
ATOM 662 N N . GLY A 1 86 ? -11.968 2.531 37.248 1.00 81.94 86 GLY A N 1
ATOM 663 C CA . GLY A 1 86 ? -12.276 3.797 36.583 1.00 81.94 86 GLY A CA 1
ATOM 664 C C . GLY A 1 86 ? -12.822 4.871 37.525 1.00 81.94 86 GLY A C 1
ATOM 665 O O . GLY A 1 86 ? -13.301 4.585 38.619 1.00 81.94 86 GLY A O 1
ATOM 666 N N . ARG A 1 87 ? -12.750 6.136 37.093 1.00 86.12 87 ARG A N 1
ATOM 667 C CA . ARG A 1 87 ? -13.441 7.234 37.779 1.00 86.12 87 ARG A CA 1
ATOM 668 C C . ARG A 1 87 ? -14.910 7.206 37.370 1.00 86.12 87 ARG A C 1
ATOM 670 O O . ARG A 1 87 ? -15.200 7.285 36.182 1.00 86.12 87 ARG A O 1
ATOM 677 N N . ILE A 1 88 ? -15.797 7.176 38.357 1.00 87.81 88 ILE A N 1
ATOM 678 C CA . ILE A 1 88 ? -17.234 7.355 38.155 1.00 87.81 88 ILE A CA 1
ATOM 679 C C . ILE A 1 88 ? -17.558 8.858 38.154 1.00 87.81 88 ILE A C 1
ATOM 681 O O . ILE A 1 88 ? -17.004 9.627 38.950 1.00 87.81 88 ILE A O 1
ATOM 685 N N . VAL A 1 89 ? -18.424 9.275 37.234 1.00 87.62 89 VAL A N 1
ATOM 686 C CA . VAL A 1 89 ? -19.021 10.615 37.138 1.00 87.62 89 VAL A CA 1
ATOM 687 C C . VAL A 1 89 ? -20.533 10.490 36.925 1.00 87.62 89 VAL A C 1
ATOM 689 O O . VAL A 1 89 ? -21.018 9.429 36.537 1.00 87.62 89 VAL A O 1
ATOM 692 N N . GLY A 1 90 ? -21.283 11.555 37.198 1.00 81.62 90 GLY A N 1
ATOM 693 C CA . GLY A 1 90 ? -22.728 11.591 36.964 1.00 81.62 90 GLY A CA 1
ATOM 694 C C . GLY A 1 90 ? -23.090 11.929 35.525 1.00 81.62 90 GLY A C 1
ATOM 695 O O . GLY A 1 90 ? -22.379 12.695 34.869 1.00 81.62 90 GLY A O 1
ATOM 696 N N . ASN A 1 91 ? -24.226 11.410 35.062 1.00 76.25 91 ASN A N 1
ATOM 697 C CA . ASN A 1 91 ? -24.821 11.761 33.775 1.00 76.25 91 ASN A CA 1
ATOM 698 C C . ASN A 1 91 ? -26.265 12.291 33.932 1.00 76.25 91 ASN A C 1
ATOM 700 O O . ASN A 1 91 ? -26.907 12.162 34.978 1.00 76.25 91 ASN A O 1
ATOM 704 N N . TYR A 1 92 ? -26.785 12.930 32.881 1.00 61.19 92 TYR A N 1
ATOM 705 C CA . TYR A 1 92 ? -28.135 13.496 32.851 1.00 61.19 92 TYR A CA 1
ATOM 706 C C . TYR A 1 92 ? -29.212 12.411 32.984 1.00 61.19 92 TYR A C 1
ATOM 708 O O . TYR A 1 92 ? -29.529 11.726 32.015 1.00 61.19 92 TYR A O 1
ATOM 716 N N . GLY A 1 93 ? -29.843 12.337 34.157 1.00 64.56 93 GLY A N 1
ATOM 717 C CA . GLY A 1 93 ? -30.933 11.398 34.445 1.00 64.56 93 GLY A CA 1
ATOM 718 C C . GLY A 1 93 ? -30.772 10.625 35.754 1.00 64.56 93 GLY A C 1
ATOM 719 O O . GLY A 1 93 ? -31.715 9.954 36.155 1.00 64.56 93 GLY A O 1
ATOM 720 N N . GLY A 1 94 ? -29.624 10.753 36.430 1.00 75.56 94 GLY A N 1
ATOM 721 C CA . GLY A 1 94 ? -29.326 10.051 37.684 1.00 75.56 94 GLY A CA 1
ATOM 722 C C . GLY A 1 94 ? -28.455 8.803 37.508 1.00 75.56 94 GLY A C 1
ATOM 723 O O . GLY A 1 94 ? -28.104 8.184 38.508 1.00 75.56 94 GLY A O 1
ATOM 724 N N . SER A 1 95 ? -28.071 8.465 36.273 1.00 86.44 95 SER A N 1
ATOM 725 C CA . SER A 1 95 ? -27.146 7.378 35.947 1.00 86.44 95 SER A CA 1
ATOM 726 C C . SER A 1 95 ? -25.683 7.719 36.271 1.00 86.44 95 SER A C 1
ATOM 728 O O . SER A 1 95 ? -25.265 8.882 36.326 1.00 86.44 95 SER A O 1
ATOM 730 N N . PHE A 1 96 ? -24.891 6.664 36.459 1.00 92.00 96 PHE A N 1
ATOM 731 C CA . PHE A 1 96 ? -23.450 6.698 36.682 1.00 92.00 96 PHE A CA 1
ATOM 732 C C . PHE A 1 96 ? -22.705 6.337 35.400 1.00 92.00 96 PHE A C 1
ATOM 734 O O . PHE A 1 96 ? -23.109 5.435 34.667 1.00 92.00 96 PHE A O 1
ATOM 741 N N . LEU A 1 97 ? -21.584 7.013 35.156 1.00 92.50 97 LEU A N 1
ATOM 742 C CA . LEU A 1 97 ? -20.774 6.870 33.953 1.00 92.50 97 LEU A CA 1
ATOM 743 C C . LEU A 1 97 ? -19.304 6.622 34.312 1.00 92.50 97 LEU A C 1
ATOM 745 O O . LEU A 1 97 ? -18.713 7.367 35.093 1.00 92.50 97 LEU A O 1
ATOM 749 N N . ILE A 1 98 ? -18.698 5.604 33.702 1.00 91.94 98 ILE A N 1
ATOM 750 C CA . ILE A 1 98 ? -17.245 5.424 33.631 1.00 91.94 98 ILE A CA 1
ATOM 751 C C . ILE A 1 98 ? -16.828 5.728 32.192 1.00 91.94 98 ILE A C 1
ATOM 753 O O . ILE A 1 98 ? -17.000 4.900 31.295 1.00 91.94 98 ILE A O 1
ATOM 757 N N . GLU A 1 99 ? -16.301 6.933 31.986 1.00 89.62 99 GLU A N 1
ATOM 758 C CA . GLU A 1 99 ? -15.814 7.405 30.687 1.00 89.62 99 GLU A CA 1
ATOM 759 C C . GLU A 1 99 ? -14.548 6.648 30.250 1.00 89.62 99 GLU A C 1
ATOM 761 O O . GLU A 1 99 ? -13.676 6.329 31.066 1.00 89.62 99 GLU A O 1
ATOM 766 N N . ASP A 1 100 ? -14.397 6.436 28.940 1.00 85.75 100 ASP A N 1
ATOM 767 C CA . ASP A 1 100 ? -13.146 6.019 28.296 1.00 85.75 100 ASP A CA 1
ATOM 768 C C . ASP A 1 100 ? -12.560 4.662 28.774 1.00 85.75 100 ASP A C 1
ATOM 770 O O . ASP A 1 100 ? -11.369 4.364 28.574 1.00 85.75 100 ASP A O 1
ATOM 774 N N . PHE A 1 101 ? -13.393 3.796 29.363 1.00 91.12 101 PHE A N 1
ATOM 775 C CA . PHE A 1 101 ? -12.986 2.504 29.913 1.00 91.12 101 PHE A CA 1
ATOM 776 C C . PHE A 1 101 ? -12.283 1.629 28.866 1.00 91.12 101 PHE A C 1
ATOM 778 O O . PHE A 1 101 ? -12.761 1.451 27.745 1.00 91.12 101 PHE A O 1
ATOM 785 N N . THR A 1 102 ? -11.127 1.055 29.227 1.00 91.56 102 THR A N 1
ATOM 786 C CA . THR A 1 102 ? -10.252 0.348 28.278 1.00 91.56 102 THR A CA 1
ATOM 787 C C . THR A 1 102 ? -10.048 -1.132 28.629 1.00 91.56 102 THR A C 1
ATOM 789 O O . THR A 1 102 ? -9.302 -1.492 29.542 1.00 91.56 102 THR A O 1
ATOM 792 N N . LEU A 1 103 ? -10.623 -2.018 27.812 1.00 91.56 103 LEU A N 1
ATOM 793 C CA . LEU A 1 103 ? -10.466 -3.474 27.873 1.00 91.56 103 LEU A CA 1
ATOM 794 C C . LEU A 1 103 ? -9.092 -3.893 27.315 1.00 91.56 103 LEU A C 1
ATOM 796 O O . LEU A 1 103 ? -8.871 -4.022 26.110 1.00 91.56 103 LEU A O 1
ATOM 800 N N . THR A 1 104 ? -8.124 -4.106 28.208 1.00 86.25 104 THR A N 1
ATOM 801 C CA . THR A 1 104 ? -6.705 -4.298 27.834 1.00 86.25 104 THR A CA 1
ATOM 802 C C . THR A 1 104 ? -6.358 -5.655 27.205 1.00 86.25 104 THR A C 1
ATOM 804 O O . THR A 1 104 ? -5.305 -5.784 26.573 1.00 86.25 104 THR A O 1
ATOM 807 N N . LYS A 1 105 ? -7.202 -6.680 27.369 1.00 87.75 105 LYS A N 1
ATOM 808 C CA . LYS A 1 105 ? -6.964 -8.063 26.912 1.00 87.75 105 LYS A CA 1
ATOM 809 C C . LYS A 1 105 ? -8.294 -8.747 26.548 1.00 87.75 105 LYS A C 1
ATOM 811 O O . LYS A 1 105 ? -9.276 -8.493 27.238 1.00 87.75 105 LYS A O 1
ATOM 816 N N . PRO A 1 106 ? -8.345 -9.632 25.535 1.00 90.56 106 PRO A N 1
ATOM 817 C CA . PRO A 1 106 ? -9.531 -10.448 25.282 1.00 90.56 106 PRO A CA 1
ATOM 818 C C . PRO A 1 106 ? -9.843 -11.392 26.452 1.00 90.56 106 PRO A C 1
ATOM 820 O O . PRO A 1 106 ? -8.926 -11.888 27.115 1.00 90.56 106 PRO A O 1
ATOM 823 N N . GLY A 1 107 ? -11.127 -11.684 26.639 1.00 90.50 107 GLY A N 1
ATOM 824 C CA . GLY A 1 107 ? -11.675 -12.494 27.722 1.00 90.50 107 GLY A CA 1
ATOM 825 C C . GLY A 1 107 ? -12.598 -11.702 28.646 1.00 90.50 107 GLY A C 1
ATOM 826 O O . GLY A 1 107 ? -12.948 -10.553 28.377 1.00 90.50 107 GLY A O 1
ATOM 827 N N . GLU A 1 108 ? -12.978 -12.355 29.736 1.00 92.25 108 GLU A N 1
ATOM 828 C CA . GLU A 1 108 ? -13.799 -11.796 30.806 1.00 92.25 108 GLU A CA 1
ATOM 829 C C . GLU A 1 108 ? -13.032 -10.704 31.575 1.00 92.25 108 GLU A C 1
ATOM 831 O O . GLU A 1 108 ? -11.830 -10.830 31.850 1.00 92.25 108 GLU A O 1
ATOM 836 N N . THR A 1 109 ? -13.729 -9.614 31.880 1.00 92.06 109 THR A N 1
ATOM 837 C CA . THR A 1 109 ? -13.285 -8.501 32.721 1.00 92.06 109 THR A CA 1
ATOM 838 C C . THR A 1 109 ? -14.404 -8.182 33.701 1.00 92.06 109 THR A C 1
ATOM 840 O O . THR A 1 109 ? -15.526 -7.897 33.290 1.00 92.06 109 THR A O 1
ATOM 843 N N . GLU A 1 110 ? -14.080 -8.245 34.984 1.00 91.19 110 GLU A N 1
ATOM 844 C CA . GLU A 1 110 ? -14.942 -7.848 36.093 1.00 91.19 110 GLU A CA 1
ATOM 845 C C . GLU A 1 110 ? -14.580 -6.414 36.497 1.00 91.19 110 GLU A C 1
ATOM 847 O O . GLU A 1 110 ? -13.400 -6.052 36.506 1.00 91.19 110 GLU A O 1
ATOM 852 N N . ILE A 1 111 ? -15.594 -5.602 36.787 1.00 91.00 111 ILE A N 1
ATOM 853 C CA . ILE A 1 111 ? -15.473 -4.226 37.276 1.00 91.00 111 ILE A CA 1
ATOM 854 C C . ILE A 1 111 ? -16.277 -4.164 38.568 1.00 91.00 111 ILE A C 1
ATOM 856 O O . ILE A 1 111 ? -17.486 -4.397 38.541 1.00 91.00 111 ILE A O 1
ATOM 860 N N . GLU A 1 112 ? -15.610 -3.892 39.684 1.00 91.69 112 GLU A N 1
ATOM 861 C CA . GLU A 1 112 ? -16.244 -3.849 40.998 1.00 91.69 112 GLU A CA 1
ATOM 862 C C . GLU A 1 112 ? -16.736 -2.425 41.280 1.00 91.69 112 GLU A C 1
ATOM 864 O O . GLU A 1 112 ? -15.955 -1.470 41.237 1.00 91.69 112 GLU A O 1
ATOM 869 N N . ILE A 1 113 ? -18.034 -2.290 41.555 1.00 92.31 113 ILE A N 1
ATOM 870 C CA . ILE A 1 113 ? -18.666 -1.053 42.014 1.00 92.31 113 ILE A CA 1
ATOM 871 C C . ILE A 1 113 ? -18.934 -1.208 43.512 1.00 92.31 113 ILE A C 1
ATOM 873 O O . ILE A 1 113 ? -19.777 -2.007 43.913 1.00 92.31 113 ILE A O 1
ATOM 877 N N . GLU A 1 114 ? -18.199 -0.466 44.333 1.00 92.56 114 GLU A N 1
ATOM 878 C CA . GLU A 1 114 ? -18.388 -0.370 45.784 1.00 92.56 114 GLU A CA 1
ATOM 879 C C . GLU A 1 114 ? -19.404 0.743 46.086 1.00 92.56 114 GLU A C 1
ATOM 881 O O . GLU A 1 114 ? -19.316 1.831 45.506 1.00 92.56 114 GLU A O 1
ATOM 886 N N . VAL A 1 115 ? -20.365 0.472 46.976 1.00 91.44 115 VAL A N 1
ATOM 887 C CA . VAL A 1 115 ? -21.427 1.407 47.374 1.00 91.44 115 VAL A CA 1
ATOM 888 C C . VAL A 1 115 ? -21.529 1.457 48.901 1.00 91.44 115 VAL A C 1
ATOM 890 O O . VAL A 1 115 ? -21.879 0.465 49.538 1.00 91.44 115 VAL A O 1
ATOM 893 N N . GLU A 1 116 ? -21.273 2.630 49.482 1.00 91.44 116 GLU A N 1
ATOM 894 C CA . GLU A 1 116 ? -21.377 2.887 50.929 1.00 91.44 116 GLU A CA 1
ATOM 895 C C . GLU A 1 116 ? -22.409 3.995 51.188 1.00 91.44 116 GLU A C 1
ATOM 897 O O . GLU A 1 116 ? -22.349 5.054 50.565 1.00 91.44 116 GLU A O 1
ATOM 902 N N . ARG A 1 117 ? -23.345 3.798 52.123 1.00 88.69 117 ARG A N 1
ATOM 903 C CA . ARG A 1 117 ? -24.258 4.848 52.607 1.00 88.69 117 ARG A CA 1
ATOM 904 C C . ARG A 1 117 ? -23.614 5.589 53.782 1.00 88.69 117 ARG A C 1
ATOM 906 O O . ARG A 1 117 ? -23.347 4.996 54.825 1.00 88.69 117 ARG A O 1
ATOM 913 N N . LEU A 1 118 ? -23.409 6.896 53.625 1.00 83.56 118 LEU A N 1
ATOM 914 C CA . LEU A 1 118 ? -22.724 7.748 54.604 1.00 83.56 118 LEU A CA 1
ATOM 915 C C . LEU A 1 118 ? -23.656 8.322 55.681 1.00 83.56 118 LEU A C 1
ATOM 917 O O . LEU A 1 118 ? -23.209 8.584 56.800 1.00 83.56 118 LEU A O 1
ATOM 921 N N . VAL A 1 119 ? -24.935 8.532 55.358 1.00 72.69 119 VAL A N 1
ATOM 922 C CA . VAL A 1 119 ? -25.934 9.105 56.275 1.00 72.69 119 VAL A CA 1
ATOM 923 C C . VAL A 1 119 ? -26.789 7.994 56.887 1.00 72.69 119 VAL A C 1
ATOM 925 O O . VAL A 1 119 ? -27.357 7.174 56.171 1.00 72.69 119 VAL A O 1
ATOM 928 N N . GLN A 1 120 ? -26.850 7.959 58.222 1.00 63.28 120 GLN A N 1
ATOM 929 C CA . GLN A 1 120 ? -27.521 6.899 58.996 1.00 63.28 120 GLN A CA 1
ATOM 930 C C . GLN A 1 120 ? -28.823 7.354 59.674 1.00 63.28 120 GLN A C 1
ATOM 932 O O . GLN A 1 120 ? -29.631 6.504 60.020 1.00 63.28 120 GLN A O 1
ATOM 937 N N . GLU A 1 121 ? -29.046 8.662 59.820 1.00 62.88 121 GLU A N 1
ATOM 938 C CA . GLU A 1 121 ? -30.230 9.270 60.450 1.00 62.88 121 GLU A CA 1
ATOM 939 C C . GLU A 1 121 ? -30.777 10.359 59.509 1.00 62.88 121 GLU A C 1
ATOM 941 O O . GLU A 1 121 ? -29.983 11.101 58.920 1.00 62.88 121 GLU A O 1
ATOM 946 N N . ASP A 1 122 ? -32.100 10.472 59.360 1.00 62.78 122 ASP A N 1
ATOM 947 C CA . ASP A 1 122 ? -32.743 11.616 58.695 1.00 62.78 122 ASP A CA 1
ATOM 948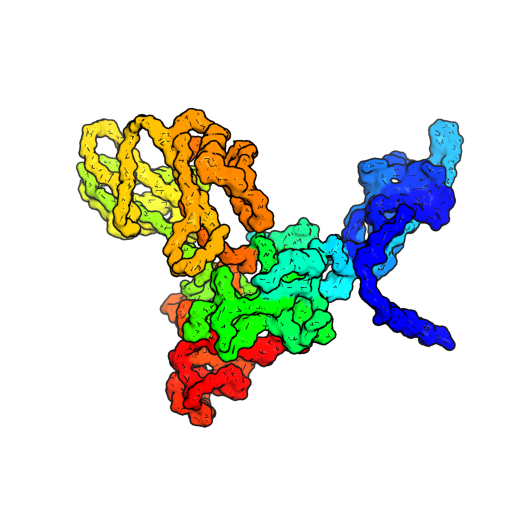 C C . ASP A 1 122 ? -33.079 12.766 59.675 1.00 62.78 122 ASP A C 1
ATOM 950 O O . ASP A 1 122 ? -32.856 12.677 60.884 1.00 62.78 122 ASP A O 1
ATOM 954 N N . ASP A 1 123 ? -33.630 13.871 59.157 1.00 59.62 123 ASP A N 1
ATOM 955 C CA . ASP A 1 123 ? -34.080 15.014 59.974 1.00 59.62 123 ASP A CA 1
ATOM 956 C C . ASP A 1 123 ? -35.273 14.672 60.908 1.00 59.62 123 ASP A C 1
ATOM 958 O O . ASP A 1 123 ? -35.589 15.460 61.809 1.00 59.62 123 ASP A O 1
ATOM 962 N N . GLU A 1 124 ? -35.950 13.529 60.713 1.00 64.19 124 GLU A N 1
ATOM 963 C CA . GLU A 1 124 ? -37.054 13.046 61.562 1.00 64.19 124 GLU A CA 1
ATOM 964 C C . GLU A 1 124 ? -36.584 12.052 62.650 1.00 64.19 124 GLU A C 1
ATOM 966 O O . GLU A 1 124 ? -37.274 11.879 63.663 1.00 64.19 124 GLU A O 1
ATOM 971 N N . GLY A 1 125 ? -35.370 11.507 62.517 1.00 60.28 125 GLY A N 1
ATOM 972 C CA . GLY A 1 125 ? -34.707 10.614 63.466 1.00 60.28 125 GLY A CA 1
ATOM 973 C C . GLY A 1 125 ? -34.958 9.123 63.228 1.00 60.28 125 GLY A C 1
ATOM 974 O O . GLY A 1 125 ? -34.835 8.350 64.182 1.00 60.28 125 GLY A O 1
ATOM 975 N N . ASP A 1 126 ? -35.324 8.719 62.007 1.00 64.75 126 ASP A N 1
ATOM 976 C CA . ASP A 1 126 ? -35.418 7.307 61.623 1.00 64.75 126 ASP A CA 1
ATOM 977 C C . ASP A 1 126 ? -34.047 6.773 61.147 1.00 64.75 126 ASP A C 1
ATOM 979 O O . ASP A 1 126 ? -33.350 7.397 60.343 1.00 64.75 126 ASP A O 1
ATOM 983 N N . ASP A 1 127 ? -33.660 5.593 61.653 1.00 65.25 127 ASP A N 1
ATOM 984 C CA . ASP A 1 127 ? -32.427 4.893 61.262 1.00 65.25 127 ASP A CA 1
ATOM 985 C C . ASP A 1 127 ? -32.552 4.361 59.819 1.00 65.25 127 ASP A C 1
ATOM 987 O O . ASP A 1 127 ? -33.353 3.458 59.540 1.00 65.25 127 ASP A O 1
ATOM 991 N N . PHE A 1 128 ? -31.707 4.834 58.901 1.00 68.19 128 PHE A N 1
ATOM 992 C CA . PHE A 1 128 ? -31.552 4.203 57.590 1.00 68.19 128 PHE A CA 1
ATOM 993 C C . PHE A 1 128 ? -30.855 2.841 57.722 1.00 68.19 128 PHE A C 1
ATOM 995 O O . PHE A 1 128 ? -29.877 2.689 58.455 1.00 68.19 128 PHE A O 1
ATOM 1002 N N . GLU A 1 129 ? -31.290 1.840 56.945 1.00 69.69 129 GLU A N 1
ATOM 1003 C CA . GLU A 1 129 ? -30.543 0.578 56.858 1.00 69.69 129 GLU A CA 1
ATOM 1004 C C . GLU A 1 129 ? -29.101 0.841 56.369 1.00 69.69 129 GLU A C 1
ATOM 1006 O O . GLU A 1 129 ? -28.921 1.544 55.370 1.00 69.69 129 GLU A O 1
ATOM 1011 N N . PRO A 1 130 ? -28.062 0.295 57.022 1.00 75.00 130 PRO A N 1
ATOM 1012 C CA . PRO A 1 130 ? -26.690 0.471 56.564 1.00 75.00 130 PRO A CA 1
ATOM 1013 C C . PRO A 1 130 ? -26.456 -0.274 55.243 1.00 75.00 130 PRO A C 1
ATOM 1015 O O . PRO A 1 130 ? -26.886 -1.418 55.076 1.00 75.00 130 PRO A O 1
ATOM 1018 N N . LEU A 1 131 ? -25.730 0.372 54.332 1.00 81.75 131 LEU A N 1
ATOM 1019 C CA . LEU A 1 131 ? -25.259 -0.188 53.068 1.00 81.75 131 LEU A CA 1
ATOM 1020 C C . LEU A 1 131 ? -23.740 0.012 52.995 1.00 81.75 131 LEU A C 1
ATOM 1022 O O . LEU A 1 131 ? -23.274 1.143 53.064 1.00 81.75 131 LEU A O 1
ATOM 1026 N N . ASP A 1 132 ? -23.010 -1.092 52.894 1.00 88.00 132 ASP A N 1
ATOM 1027 C CA . ASP A 1 132 ? -21.565 -1.198 52.652 1.00 88.00 132 ASP A CA 1
ATOM 1028 C C . ASP A 1 132 ? -21.393 -2.527 51.906 1.00 88.00 132 ASP A C 1
ATOM 1030 O O . ASP A 1 132 ? -21.428 -3.600 52.515 1.00 88.00 132 ASP A O 1
ATOM 1034 N N . ASP A 1 133 ? -21.426 -2.463 50.575 1.00 88.56 133 ASP A N 1
ATOM 1035 C CA . ASP A 1 133 ? -21.577 -3.633 49.704 1.00 88.56 133 ASP A CA 1
ATOM 1036 C C . ASP A 1 133 ? -20.952 -3.376 48.322 1.00 88.56 133 ASP A C 1
ATOM 1038 O O . ASP A 1 133 ? -20.662 -2.229 47.962 1.00 88.56 133 ASP A O 1
ATOM 1042 N N . SER A 1 134 ? -20.749 -4.427 47.523 1.00 89.00 134 SER A N 1
ATOM 1043 C CA . SER A 1 134 ? -20.252 -4.286 46.149 1.00 89.00 134 SER A CA 1
ATOM 1044 C C . SER A 1 134 ? -21.051 -5.097 45.129 1.00 89.00 134 SER A C 1
ATOM 1046 O O . SER A 1 134 ? -21.648 -6.132 45.421 1.00 89.00 134 SER A O 1
ATOM 1048 N N . ILE A 1 135 ? -21.088 -4.594 43.895 1.00 88.44 135 ILE A N 1
ATOM 1049 C CA . ILE A 1 135 ? -21.764 -5.222 42.759 1.00 88.44 135 ILE A CA 1
ATOM 1050 C C . ILE A 1 135 ? -20.842 -5.207 41.539 1.00 88.44 135 ILE A C 1
ATOM 1052 O O . ILE A 1 135 ? -20.133 -4.234 41.285 1.00 88.44 135 ILE A O 1
ATOM 1056 N N . THR A 1 136 ? -20.801 -6.313 40.794 1.00 89.25 136 THR A N 1
ATOM 1057 C CA . THR A 1 136 ? -19.816 -6.514 39.719 1.00 89.25 136 THR A CA 1
ATOM 1058 C C . THR A 1 136 ? -20.450 -6.415 38.334 1.00 89.25 136 THR A C 1
ATOM 1060 O O . THR A 1 136 ? -21.405 -7.128 38.027 1.00 89.25 136 THR A O 1
ATOM 1063 N N . ILE A 1 137 ? -19.871 -5.593 37.455 1.00 89.38 137 ILE A N 1
ATOM 1064 C CA . ILE A 1 137 ? -20.167 -5.600 36.016 1.00 89.38 137 ILE A CA 1
ATOM 1065 C C . ILE A 1 137 ? -19.205 -6.575 35.328 1.00 89.38 137 ILE A C 1
ATOM 1067 O O . ILE A 1 137 ? -17.990 -6.380 35.354 1.00 89.38 137 ILE A O 1
ATOM 1071 N N . THR A 1 138 ? -19.736 -7.614 34.679 1.00 89.44 138 THR A N 1
ATOM 1072 C CA . THR A 1 138 ? -18.937 -8.594 33.918 1.00 89.44 138 THR A CA 1
ATOM 1073 C C . THR A 1 138 ? -19.062 -8.354 32.413 1.00 89.44 138 THR A C 1
ATOM 1075 O O . THR A 1 138 ? -20.141 -8.530 31.842 1.00 89.44 138 THR A O 1
ATOM 1078 N N . LEU A 1 139 ? -17.950 -8.006 31.757 1.00 90.56 139 LEU A N 1
ATOM 1079 C CA . LEU A 1 139 ? -17.851 -7.787 30.309 1.00 90.56 139 LEU A CA 1
ATOM 1080 C C . LEU A 1 139 ? -16.944 -8.834 29.644 1.00 90.56 139 LEU A C 1
ATOM 1082 O O . LEU A 1 139 ? -15.871 -9.156 30.147 1.00 90.56 139 LEU A O 1
ATOM 1086 N N . ASN A 1 140 ? -17.335 -9.325 28.469 1.00 90.44 140 ASN A N 1
ATOM 1087 C CA . ASN A 1 140 ? -16.600 -10.319 27.685 1.00 90.44 140 ASN A CA 1
ATOM 1088 C C . ASN A 1 140 ? -16.033 -9.693 26.408 1.00 90.44 140 ASN A C 1
ATOM 1090 O O . ASN A 1 140 ? -16.765 -9.469 25.446 1.00 90.44 140 ASN A O 1
ATOM 1094 N N . TYR A 1 141 ? -14.726 -9.424 26.366 1.00 92.38 141 TYR A N 1
ATOM 1095 C CA . TYR A 1 141 ? -14.081 -8.791 25.212 1.00 92.38 141 TYR A CA 1
ATOM 1096 C C . TYR A 1 141 ? -13.527 -9.814 24.207 1.00 92.38 141 TYR A C 1
ATOM 1098 O O . TYR A 1 141 ? -12.672 -10.633 24.547 1.00 92.38 141 TYR A O 1
ATOM 1106 N N . TYR A 1 142 ? -13.946 -9.739 22.941 1.00 88.94 142 TYR A N 1
ATOM 1107 C CA . TYR A 1 142 ? -13.582 -10.729 21.912 1.00 88.94 142 TYR A CA 1
ATOM 1108 C C . TYR A 1 142 ? -12.506 -10.286 20.907 1.00 88.94 142 TYR A C 1
ATOM 1110 O O . TYR A 1 142 ? -11.978 -11.143 20.193 1.00 88.94 142 TYR A O 1
ATOM 1118 N N . ASN A 1 143 ? -12.175 -8.987 20.833 1.00 91.25 143 ASN A N 1
ATOM 1119 C CA . ASN A 1 143 ? -11.212 -8.404 19.880 1.00 91.25 143 ASN A CA 1
ATOM 1120 C C . ASN A 1 143 ? -11.366 -8.967 18.452 1.00 91.25 143 ASN A C 1
ATOM 1122 O O . ASN A 1 143 ? -10.436 -9.557 17.904 1.00 91.25 143 ASN A O 1
ATOM 1126 N N . MET A 1 144 ? -12.561 -8.873 17.867 1.00 90.06 144 MET A N 1
ATOM 1127 C CA . MET A 1 144 ? -12.922 -9.577 16.631 1.00 90.06 144 MET A CA 1
ATOM 1128 C C . MET A 1 144 ? -13.377 -8.603 15.542 1.00 90.06 144 MET A C 1
ATOM 1130 O O . MET A 1 144 ? -13.995 -7.587 15.837 1.00 90.06 144 MET A O 1
ATOM 1134 N N . GLU A 1 145 ? -13.111 -8.940 14.277 1.00 86.88 145 GLU A N 1
ATOM 1135 C CA . GLU A 1 145 ? -13.442 -8.131 13.092 1.00 86.88 145 GLU A CA 1
ATOM 1136 C C . GLU A 1 145 ? -14.944 -8.111 12.725 1.00 86.88 145 GLU A C 1
ATOM 1138 O O . GLU A 1 145 ? -15.340 -8.403 11.596 1.00 86.88 145 GLU A O 1
ATOM 1143 N N . SER A 1 146 ? -15.808 -7.765 13.682 1.00 85.25 146 SER A N 1
ATOM 1144 C CA . SER A 1 146 ? -17.211 -7.440 13.397 1.00 85.25 146 SER A CA 1
ATOM 1145 C C . SER A 1 146 ? -17.320 -6.063 12.747 1.00 85.25 146 SER A C 1
ATOM 1147 O O . SER A 1 146 ? -16.546 -5.174 13.082 1.00 85.25 146 SER A O 1
ATOM 1149 N N . ALA A 1 147 ? -18.305 -5.839 11.874 1.00 81.44 147 ALA A N 1
ATOM 1150 C CA . ALA A 1 147 ? -18.603 -4.485 11.402 1.00 81.44 147 ALA A CA 1
ATOM 1151 C C . ALA A 1 147 ? -18.954 -3.576 12.595 1.00 81.44 147 ALA A C 1
ATOM 1153 O O . ALA A 1 147 ? -19.711 -3.983 13.475 1.00 81.44 147 ALA A O 1
ATOM 1154 N N . GLY A 1 148 ? -18.378 -2.373 12.631 1.00 85.00 148 GLY A N 1
ATOM 1155 C CA . GLY A 1 148 ? -18.471 -1.450 13.763 1.00 85.00 148 GLY A CA 1
ATOM 1156 C C . GLY A 1 148 ? -17.515 -1.743 14.927 1.00 85.00 148 GLY A C 1
ATOM 1157 O O . GLY A 1 148 ? -17.472 -0.947 15.855 1.00 85.00 148 GLY A O 1
ATOM 1158 N N . ALA A 1 149 ? -16.734 -2.831 14.900 1.00 90.50 149 ALA A N 1
ATOM 1159 C CA . ALA A 1 149 ? -15.720 -3.079 15.925 1.00 90.50 149 ALA A CA 1
ATOM 1160 C C . ALA A 1 149 ? -14.563 -2.075 15.813 1.00 90.50 149 ALA A C 1
ATOM 1162 O O . ALA A 1 149 ? -14.060 -1.811 14.714 1.00 90.50 149 ALA A O 1
ATOM 1163 N N . GLU A 1 150 ? -14.125 -1.566 16.962 1.00 93.38 150 GLU A N 1
ATOM 1164 C CA . GLU A 1 150 ? -13.067 -0.565 17.090 1.00 93.38 150 GLU A CA 1
ATOM 1165 C C . GLU A 1 150 ? -11.940 -1.068 18.001 1.00 93.38 150 GLU A C 1
ATOM 1167 O O . GLU A 1 150 ? -12.135 -1.904 18.880 1.00 93.38 150 GLU A O 1
ATOM 1172 N N . PHE A 1 151 ? -10.718 -0.606 17.770 1.00 93.94 151 PHE A N 1
ATOM 1173 C CA . PHE A 1 151 ? -9.573 -0.938 18.608 1.00 93.94 151 PHE A CA 1
ATOM 1174 C C . PHE A 1 151 ? -8.622 0.250 18.680 1.00 93.94 151 PHE A C 1
ATOM 1176 O O . PHE A 1 151 ? -8.102 0.690 17.659 1.00 93.94 151 PHE A O 1
ATOM 1183 N N . THR A 1 152 ? -8.356 0.734 19.888 1.00 93.56 152 THR A N 1
ATOM 1184 C CA . THR A 1 152 ? -7.479 1.869 20.175 1.00 93.56 152 THR A CA 1
ATOM 1185 C C . THR A 1 152 ? -6.309 1.430 21.045 1.00 93.56 152 THR A C 1
ATOM 1187 O O . THR A 1 152 ? -6.464 0.715 22.037 1.00 93.56 152 THR A O 1
ATOM 1190 N N . THR A 1 153 ? -5.102 1.849 20.680 1.00 93.38 153 THR A N 1
ATOM 1191 C CA . THR A 1 153 ? -3.864 1.497 21.386 1.00 93.38 153 THR A CA 1
ATOM 1192 C C . THR A 1 153 ? -2.815 2.598 21.219 1.00 93.38 153 THR A C 1
ATOM 1194 O O . THR A 1 153 ? -2.801 3.259 20.182 1.00 93.38 153 THR A O 1
ATOM 1197 N N . PRO A 1 154 ? -1.905 2.827 22.182 1.00 93.19 154 PRO A N 1
ATOM 1198 C CA . PRO A 1 154 ? -0.778 3.734 21.976 1.00 93.19 154 PRO A CA 1
ATOM 1199 C C . PRO A 1 154 ? 0.049 3.357 20.737 1.00 93.19 154 PRO A C 1
ATOM 1201 O O . PRO A 1 154 ? 0.281 2.177 20.466 1.00 93.19 154 PRO A O 1
ATOM 1204 N N . PHE A 1 155 ? 0.550 4.352 20.006 1.00 92.69 155 PHE A N 1
ATOM 1205 C CA . PHE A 1 155 ? 1.434 4.151 18.859 1.00 92.69 155 PHE A CA 1
ATOM 1206 C C . PHE A 1 155 ? 2.765 3.529 19.319 1.00 92.69 155 PHE A C 1
ATOM 1208 O O . PHE A 1 155 ? 3.488 4.097 20.140 1.00 92.69 155 PHE A O 1
ATOM 1215 N N . GLN A 1 156 ? 3.113 2.347 18.797 1.00 91.75 156 GLN A N 1
ATOM 1216 C CA . GLN A 1 156 ? 4.333 1.622 19.182 1.00 91.75 156 GLN A CA 1
ATOM 1217 C C . GLN A 1 156 ? 5.304 1.469 18.012 1.00 91.75 156 GLN A C 1
ATOM 1219 O O . GLN A 1 156 ? 4.909 1.195 16.880 1.00 91.75 156 GLN A O 1
ATOM 1224 N N . THR A 1 157 ? 6.604 1.558 18.306 1.00 90.75 157 THR A N 1
ATOM 1225 C CA . THR A 1 157 ? 7.674 1.380 17.313 1.00 90.75 157 THR A CA 1
ATOM 1226 C C . THR A 1 157 ? 8.632 0.256 17.679 1.00 90.75 157 THR A C 1
ATOM 1228 O O . THR A 1 157 ? 8.808 -0.081 18.850 1.00 90.75 157 THR A O 1
ATOM 1231 N N . GLY A 1 158 ? 9.229 -0.376 16.662 1.00 90.62 158 GLY A N 1
ATOM 1232 C CA . GLY A 1 158 ? 10.082 -1.558 16.839 1.00 90.62 158 GLY A CA 1
ATOM 1233 C C . GLY A 1 158 ? 9.342 -2.804 17.346 1.00 90.62 158 GLY A C 1
ATOM 1234 O O . GLY A 1 158 ? 9.982 -3.792 17.705 1.00 90.62 158 GLY A O 1
ATOM 1235 N N . LYS A 1 159 ? 8.007 -2.761 17.390 1.00 93.62 159 LYS A N 1
ATOM 1236 C CA . LYS A 1 159 ? 7.111 -3.823 17.854 1.00 93.62 159 LYS A CA 1
ATOM 1237 C C . LYS A 1 159 ? 5.960 -4.000 16.864 1.00 93.62 159 LYS A C 1
ATOM 1239 O O . LYS A 1 159 ? 5.703 -3.130 16.035 1.00 93.62 159 LYS A O 1
ATOM 1244 N N . LYS A 1 160 ? 5.277 -5.137 16.980 1.00 94.56 160 LYS A N 1
ATOM 1245 C CA . LYS A 1 160 ? 4.032 -5.434 16.268 1.00 94.56 160 LYS A CA 1
ATOM 1246 C C . LYS A 1 160 ? 2.857 -4.912 17.077 1.00 94.56 160 LYS A C 1
ATOM 1248 O O . LYS A 1 160 ? 2.709 -5.302 18.232 1.00 94.56 160 LYS A O 1
ATOM 1253 N N . VAL A 1 161 ? 2.028 -4.089 16.451 1.00 94.44 161 VAL A N 1
ATOM 1254 C CA . VAL A 1 161 ? 0.696 -3.733 16.941 1.00 94.44 161 VAL A CA 1
ATOM 1255 C C . VAL A 1 161 ? -0.298 -4.641 16.228 1.00 94.44 161 VAL A C 1
ATOM 1257 O O . VAL A 1 161 ? -0.228 -4.768 15.008 1.00 94.44 161 VAL A O 1
ATOM 1260 N N . THR A 1 162 ? -1.184 -5.305 16.967 1.00 94.56 162 THR A N 1
ATOM 1261 C CA . THR A 1 162 ? -2.157 -6.262 16.417 1.00 94.56 162 THR A CA 1
ATOM 1262 C C . THR A 1 162 ? -3.564 -5.933 16.888 1.00 94.56 162 THR A C 1
ATOM 1264 O O . THR A 1 162 ? -3.798 -5.900 18.096 1.00 94.56 162 THR A O 1
ATOM 1267 N N . ALA A 1 163 ? -4.484 -5.767 15.943 1.00 94.38 163 ALA A N 1
ATOM 1268 C CA . ALA A 1 163 ? -5.914 -5.592 16.175 1.00 94.38 163 ALA A CA 1
ATOM 1269 C C . ALA A 1 163 ? -6.691 -6.802 15.628 1.00 94.38 163 ALA A C 1
ATOM 1271 O O . ALA A 1 163 ? -6.162 -7.580 14.825 1.00 94.38 163 ALA A O 1
ATOM 1272 N N . PHE A 1 164 ? -7.933 -6.964 16.081 1.00 95.12 164 PHE A N 1
ATOM 1273 C CA . PHE A 1 164 ? -8.899 -7.958 15.607 1.00 95.12 164 PHE A CA 1
ATOM 1274 C C . PHE A 1 164 ? -8.323 -9.384 15.533 1.00 95.12 164 PHE A C 1
ATOM 1276 O O . PHE A 1 164 ? -8.161 -9.967 14.462 1.00 95.12 164 PHE A O 1
ATOM 1283 N N . ASN A 1 165 ? -7.905 -9.914 16.687 1.00 90.69 165 ASN A N 1
ATOM 1284 C CA . ASN A 1 165 ? -7.269 -11.230 16.851 1.00 90.69 165 ASN A CA 1
ATOM 1285 C C . ASN A 1 165 ? -6.049 -11.483 15.935 1.00 90.69 165 ASN A C 1
ATOM 1287 O O . ASN A 1 165 ? -5.674 -12.624 15.666 1.00 90.69 165 ASN A O 1
ATOM 1291 N N . GLY A 1 166 ? -5.374 -10.407 15.513 1.00 92.56 166 GLY A N 1
ATOM 1292 C CA . GLY A 1 166 ? -4.169 -10.449 14.684 1.00 92.56 166 GLY A CA 1
ATOM 1293 C C . GLY A 1 166 ? -4.430 -10.385 13.180 1.00 92.56 166 GLY A C 1
ATOM 1294 O O . GLY A 1 166 ? -3.471 -10.491 12.414 1.00 92.56 166 GLY A O 1
ATOM 1295 N N . ASN A 1 167 ? -5.681 -10.184 12.753 1.00 96.06 167 ASN A N 1
ATOM 1296 C CA . ASN A 1 167 ? -6.030 -10.041 11.341 1.00 96.06 167 ASN A CA 1
ATOM 1297 C C . ASN A 1 167 ? -5.629 -8.691 10.744 1.00 96.06 167 ASN A C 1
ATOM 1299 O O . ASN A 1 167 ? -5.437 -8.604 9.531 1.00 96.06 167 ASN A O 1
ATOM 1303 N N . VAL A 1 168 ? -5.415 -7.677 11.587 1.00 97.94 168 VAL A N 1
ATOM 1304 C CA . VAL A 1 168 ? -4.700 -6.449 11.230 1.00 97.94 168 VAL A CA 1
ATOM 1305 C C . VAL A 1 168 ? -3.435 -6.367 12.077 1.00 97.94 168 VAL A C 1
ATOM 1307 O O . VAL A 1 168 ? -3.482 -6.452 13.306 1.00 97.94 168 VAL A O 1
ATOM 1310 N N . LEU A 1 169 ? -2.288 -6.190 11.423 1.00 97.62 169 LEU A N 1
ATOM 1311 C CA . LEU A 1 169 ? -0.991 -6.052 12.078 1.00 97.62 169 LEU A CA 1
ATOM 1312 C C . LEU A 1 169 ? -0.204 -4.896 11.457 1.00 97.62 169 LEU A C 1
ATOM 1314 O O . LEU A 1 169 ? 0.037 -4.890 10.248 1.00 97.62 169 LEU A O 1
ATOM 1318 N N . LEU A 1 170 ? 0.244 -3.956 12.293 1.00 97.00 170 LEU A N 1
ATOM 1319 C CA . LEU A 1 170 ? 1.137 -2.859 11.913 1.00 97.00 170 LEU A CA 1
ATOM 1320 C C . LEU A 1 170 ? 2.527 -3.018 12.545 1.00 97.00 170 LEU A C 1
ATOM 1322 O O . LEU A 1 170 ? 2.670 -3.437 13.696 1.00 97.00 170 LEU A O 1
ATOM 1326 N N . GLU A 1 171 ? 3.560 -2.657 11.786 1.00 95.38 171 GLU A N 1
ATOM 1327 C CA . GLU A 1 171 ? 4.962 -2.614 12.218 1.00 95.38 171 GLU A CA 1
ATOM 1328 C C . GLU A 1 171 ? 5.587 -1.279 11.786 1.00 95.38 171 GLU A C 1
ATOM 1330 O O . GLU A 1 171 ? 5.719 -1.020 10.589 1.00 95.38 171 GLU A O 1
ATOM 1335 N N . PHE A 1 172 ? 6.013 -0.445 12.741 1.00 92.06 172 PHE A N 1
ATOM 1336 C CA . PHE A 1 172 ? 6.696 0.828 12.465 1.00 92.06 172 PHE A CA 1
ATOM 1337 C C . PHE A 1 172 ? 8.187 0.777 12.852 1.00 92.06 172 PHE A C 1
ATOM 1339 O O . PHE A 1 172 ? 8.525 0.218 13.907 1.00 92.06 172 PHE A O 1
ATOM 1346 N N . PRO A 1 173 ? 9.101 1.374 12.056 1.00 88.75 173 PRO A N 1
ATOM 1347 C CA . PRO A 1 173 ? 10.523 1.468 12.392 1.00 88.75 173 PRO A CA 1
ATOM 1348 C C . PRO A 1 173 ? 10.772 2.136 13.751 1.00 88.75 173 PRO A C 1
ATOM 1350 O O . PRO A 1 173 ? 10.017 3.015 14.163 1.00 88.75 173 PRO A O 1
ATOM 1353 N N . VAL A 1 174 ? 11.859 1.774 14.439 1.00 91.75 174 VAL A N 1
ATOM 1354 C CA . VAL A 1 174 ? 12.234 2.390 15.727 1.00 91.75 174 VAL A CA 1
ATOM 1355 C C . VAL A 1 174 ? 12.377 3.914 15.586 1.00 91.75 174 VAL A C 1
ATOM 1357 O O . VAL A 1 174 ? 13.004 4.417 14.645 1.00 91.75 174 VAL A O 1
ATOM 1360 N N . GLY A 1 175 ? 11.782 4.652 16.529 1.00 86.12 175 GLY A N 1
ATOM 1361 C CA . GLY A 1 175 ? 11.788 6.118 16.527 1.00 86.12 175 GLY A CA 1
ATOM 1362 C C . GLY A 1 175 ? 10.971 6.733 15.386 1.00 86.12 175 GLY A C 1
ATOM 1363 O O . GLY A 1 175 ? 11.378 7.750 14.826 1.00 86.12 175 GLY A O 1
ATOM 1364 N N . SER A 1 176 ? 9.894 6.067 14.968 1.00 87.94 176 SER A N 1
ATOM 1365 C CA . SER A 1 176 ? 8.777 6.695 14.243 1.00 87.94 176 SER A CA 1
ATOM 1366 C C . SER A 1 176 ? 7.814 7.352 15.243 1.00 87.94 176 SER A C 1
ATOM 1368 O O . SER A 1 176 ? 7.861 7.047 16.434 1.00 87.94 176 SER A O 1
ATOM 1370 N N . PHE A 1 177 ? 6.951 8.239 14.766 1.00 87.31 177 PHE A N 1
ATOM 1371 C CA . PHE A 1 177 ? 5.921 8.940 15.539 1.00 87.31 177 PHE A CA 1
ATOM 1372 C C . PHE A 1 177 ? 4.840 9.449 14.578 1.00 87.31 177 PHE A C 1
ATOM 1374 O O . PHE A 1 177 ? 5.077 9.496 13.367 1.00 87.31 177 PHE A O 1
ATOM 1381 N N . ILE A 1 178 ? 3.676 9.826 15.101 1.00 84.75 178 ILE A N 1
ATOM 1382 C CA . ILE A 1 178 ? 2.622 10.484 14.318 1.00 84.75 178 ILE A CA 1
ATOM 1383 C C . ILE A 1 178 ? 2.950 11.982 14.215 1.00 84.75 178 ILE A C 1
ATOM 1385 O O . ILE A 1 178 ? 3.416 12.588 15.184 1.00 84.75 178 ILE A O 1
ATOM 1389 N N . THR A 1 179 ? 2.752 12.571 13.040 1.00 74.44 179 THR A N 1
ATOM 1390 C CA . THR A 1 179 ? 3.045 13.972 12.706 1.00 74.44 179 THR A CA 1
ATOM 1391 C C . THR A 1 179 ? 1.779 14.721 12.337 1.00 74.44 179 THR A C 1
ATOM 1393 O O . THR A 1 179 ? 0.837 14.118 11.824 1.00 74.44 179 THR A O 1
ATOM 1396 N N . ASN A 1 180 ? 1.789 16.038 12.526 1.00 68.62 180 ASN A N 1
ATOM 1397 C CA . ASN A 1 180 ? 0.688 16.900 12.116 1.00 68.62 180 ASN A CA 1
ATOM 1398 C C . ASN A 1 180 ? 0.434 16.826 10.590 1.00 68.62 180 ASN A C 1
ATOM 1400 O O . ASN A 1 180 ? 1.375 16.669 9.807 1.00 68.62 180 ASN A O 1
ATOM 1404 N N . SER A 1 181 ? -0.827 16.962 10.172 1.00 58.75 181 SER A N 1
ATOM 1405 C CA . SER A 1 181 ? -1.253 16.973 8.764 1.00 58.75 181 SER A CA 1
ATOM 1406 C C . SER A 1 181 ? -0.596 18.080 7.927 1.00 58.75 181 SER A C 1
ATOM 1408 O O . SER A 1 181 ? -0.177 17.843 6.792 1.00 58.75 181 SER A O 1
ATOM 1410 N N . TYR A 1 182 ? -0.422 19.267 8.512 1.00 52.28 182 TYR A N 1
ATOM 1411 C CA . TYR A 1 182 ? 0.149 20.451 7.864 1.00 52.28 182 TYR A CA 1
ATOM 1412 C C . TYR A 1 182 ? 1.681 20.546 7.977 1.00 52.28 182 TYR A C 1
ATOM 1414 O O . TYR A 1 182 ? 2.299 21.308 7.231 1.00 52.28 182 TYR A O 1
ATOM 1422 N N . ASP A 1 183 ? 2.309 19.789 8.886 1.00 57.56 183 ASP A N 1
ATOM 1423 C CA . ASP A 1 183 ? 3.765 19.764 9.074 1.00 57.56 183 ASP A CA 1
ATOM 1424 C C . ASP A 1 183 ? 4.285 18.392 9.540 1.00 57.56 183 ASP A C 1
ATOM 1426 O O . ASP A 1 183 ? 4.168 18.006 10.706 1.00 57.56 183 ASP A O 1
ATOM 1430 N N . THR A 1 184 ? 4.975 17.699 8.632 1.00 54.69 184 THR A N 1
ATOM 1431 C CA . THR A 1 184 ? 5.612 16.393 8.868 1.00 54.69 184 THR A CA 1
ATOM 1432 C C . THR A 1 184 ? 6.819 16.438 9.814 1.00 54.69 184 THR A C 1
ATOM 1434 O O . THR A 1 184 ? 7.351 15.386 10.169 1.00 54.69 184 THR A O 1
ATOM 1437 N N . GLN A 1 185 ? 7.272 17.622 10.240 1.00 59.72 185 GLN A N 1
ATOM 1438 C CA . GLN A 1 185 ? 8.326 17.779 11.251 1.00 59.72 185 GLN A CA 1
ATOM 1439 C C . GLN A 1 185 ? 7.770 17.983 12.668 1.00 59.72 185 GLN A C 1
ATOM 1441 O O . GLN A 1 185 ? 8.494 17.756 13.641 1.00 59.72 185 GLN A O 1
ATOM 1446 N N . THR A 1 186 ? 6.493 18.349 12.802 1.00 71.69 186 THR A N 1
ATOM 1447 C CA . THR A 1 186 ? 5.831 18.551 14.094 1.00 71.69 186 THR A CA 1
ATOM 1448 C C . THR A 1 186 ? 5.140 17.269 14.554 1.00 71.69 186 THR A C 1
ATOM 1450 O O . THR A 1 186 ? 4.352 16.666 13.828 1.00 71.69 186 THR A O 1
ATOM 1453 N N . ILE A 1 187 ? 5.433 16.846 15.786 1.00 80.19 187 ILE A N 1
ATOM 1454 C CA . ILE A 1 187 ? 4.809 15.684 16.435 1.00 80.19 187 ILE A CA 1
ATOM 1455 C C . ILE A 1 187 ? 3.324 15.996 16.685 1.00 80.19 187 ILE A C 1
ATOM 1457 O O . ILE A 1 187 ? 3.006 17.039 17.255 1.00 80.19 187 ILE A O 1
ATOM 1461 N N . ALA A 1 188 ? 2.420 15.103 16.272 1.00 80.94 188 ALA A N 1
ATOM 1462 C CA . ALA A 1 188 ? 0.995 15.228 16.577 1.00 80.94 188 ALA A CA 1
ATOM 1463 C C . ALA A 1 188 ? 0.752 15.076 18.094 1.00 80.94 188 ALA A C 1
ATOM 1465 O O . ALA A 1 188 ? 1.434 14.263 18.725 1.00 80.94 188 ALA A O 1
ATOM 1466 N N . PRO A 1 189 ? -0.198 15.819 18.696 1.00 80.88 189 PRO A N 1
ATOM 1467 C CA . PRO A 1 189 ? -0.493 15.696 20.126 1.00 80.88 189 PRO A CA 1
ATOM 1468 C C . PRO A 1 189 ? -0.950 14.275 20.477 1.00 80.88 189 PRO A C 1
ATOM 1470 O O . PRO A 1 189 ? -0.482 13.704 21.460 1.00 80.88 189 PRO A O 1
ATOM 1473 N N . GLU A 1 190 ? -1.774 13.679 19.614 1.00 82.25 190 GLU A N 1
ATOM 1474 C CA . GLU A 1 190 ? -2.165 12.280 19.703 1.00 82.25 190 GLU A CA 1
ATOM 1475 C C . GLU A 1 190 ? -1.067 11.354 19.169 1.00 82.25 190 GLU A C 1
ATOM 1477 O O . GLU A 1 190 ? -0.601 11.472 18.036 1.00 82.25 190 GLU A O 1
ATOM 1482 N N . GLN A 1 191 ? -0.657 10.401 20.008 1.00 90.25 191 GLN A N 1
ATOM 1483 C CA . GLN A 1 191 ? 0.267 9.313 19.664 1.00 90.25 191 GLN A CA 1
ATOM 1484 C C . GLN A 1 191 ? -0.432 7.966 19.875 1.00 90.25 191 GLN A C 1
ATOM 1486 O O . GLN A 1 191 ? 0.063 7.066 20.558 1.00 90.25 191 GLN A O 1
ATOM 1491 N N . THR A 1 192 ? -1.623 7.856 19.301 1.00 91.00 192 THR A N 1
ATOM 1492 C CA . THR A 1 192 ? -2.550 6.727 19.393 1.00 91.00 192 THR A CA 1
ATOM 1493 C C . THR A 1 192 ? -2.794 6.146 18.000 1.00 91.00 192 THR A C 1
ATOM 1495 O O . THR A 1 192 ? -2.713 6.844 16.996 1.00 91.00 192 THR A O 1
ATOM 1498 N N . LEU A 1 193 ? -3.043 4.842 17.922 1.00 93.12 193 LEU A N 1
ATOM 1499 C CA . LEU A 1 193 ? -3.536 4.154 16.734 1.00 93.12 193 LEU A CA 1
ATOM 1500 C C . LEU A 1 193 ? -4.959 3.713 17.019 1.00 93.12 193 LEU A C 1
ATOM 1502 O O . LEU A 1 193 ? -5.186 2.987 17.991 1.00 93.12 193 LEU A O 1
ATOM 1506 N N . HIS A 1 194 ? -5.875 4.101 16.146 1.00 93.25 194 HIS A N 1
ATOM 1507 C CA . HIS A 1 194 ? -7.239 3.614 16.136 1.00 93.25 194 HIS A CA 1
ATOM 1508 C C . HIS A 1 194 ? -7.486 2.797 14.862 1.00 93.25 194 HIS A C 1
ATOM 1510 O O . HIS A 1 194 ? -6.986 3.106 13.777 1.00 93.25 194 HIS A O 1
ATOM 1516 N N . PHE A 1 195 ? -8.232 1.711 15.021 1.00 95.12 195 PHE A N 1
ATOM 1517 C CA . PHE A 1 195 ? -8.600 0.774 13.975 1.00 95.12 195 PHE A CA 1
ATOM 1518 C C . PHE A 1 195 ? -10.109 0.555 14.035 1.00 95.12 195 PHE A C 1
ATOM 1520 O O . PHE A 1 195 ? -10.610 0.155 15.079 1.00 95.12 195 PHE A O 1
ATOM 1527 N N . LYS A 1 196 ? -10.817 0.716 12.917 1.00 94.44 196 LYS A N 1
ATOM 1528 C CA . LYS A 1 196 ? -12.267 0.497 12.822 1.00 94.44 196 LYS A CA 1
ATOM 1529 C C . LYS A 1 196 ? -12.617 -0.408 11.655 1.00 94.44 196 LYS A C 1
ATOM 1531 O O . LYS A 1 196 ? -12.159 -0.190 10.535 1.00 94.44 196 LYS A O 1
ATOM 1536 N N . VAL A 1 197 ? -13.467 -1.402 11.888 1.00 95.00 197 VAL A N 1
ATOM 1537 C CA . VAL A 1 197 ? -14.026 -2.241 10.821 1.00 95.00 197 VAL A CA 1
ATOM 1538 C C . VAL A 1 197 ? -15.255 -1.547 10.234 1.00 95.00 197 VAL A C 1
ATOM 1540 O O . VAL A 1 197 ? -16.360 -1.656 10.762 1.00 95.00 197 VAL A O 1
ATOM 1543 N N . GLU A 1 198 ? -15.088 -0.816 9.134 1.00 90.00 198 GLU A N 1
ATOM 1544 C CA . GLU A 1 198 ? -16.181 -0.015 8.559 1.00 90.00 198 GLU A CA 1
ATOM 1545 C C . GLU A 1 198 ? -17.242 -0.868 7.850 1.00 90.00 198 GLU A C 1
ATOM 1547 O O . GLU A 1 198 ? -18.444 -0.619 7.963 1.00 90.00 198 GLU A O 1
ATOM 1552 N N . ASN A 1 199 ? -16.806 -1.872 7.083 1.00 89.75 199 ASN A N 1
ATOM 1553 C CA . ASN A 1 199 ? -17.682 -2.690 6.251 1.00 89.75 199 ASN A CA 1
ATOM 1554 C C . ASN A 1 199 ? -17.264 -4.158 6.299 1.00 89.75 199 ASN A C 1
ATOM 1556 O O . ASN A 1 199 ? -16.084 -4.490 6.163 1.00 89.75 199 ASN A O 1
ATOM 1560 N N . SER A 1 200 ? -18.252 -5.047 6.415 1.00 90.31 200 SER A N 1
ATOM 1561 C CA . SER A 1 200 ? -18.035 -6.483 6.257 1.00 90.31 200 SER A CA 1
ATOM 1562 C C . SER A 1 200 ? -17.637 -6.824 4.816 1.00 90.31 200 SER A C 1
ATOM 1564 O O . SER A 1 200 ? -18.026 -6.148 3.861 1.00 90.31 200 SER A O 1
ATOM 1566 N N . MET A 1 201 ? -16.907 -7.929 4.647 1.00 91.69 201 MET A N 1
ATOM 1567 C CA . MET A 1 201 ? -16.534 -8.454 3.327 1.00 91.69 201 MET A CA 1
ATOM 1568 C C . MET A 1 201 ? -17.759 -8.720 2.429 1.00 91.69 201 MET A C 1
ATOM 1570 O O . MET A 1 201 ? -17.675 -8.578 1.211 1.00 91.69 201 MET A O 1
ATOM 1574 N N . GLU A 1 202 ? -18.901 -9.091 3.014 1.00 87.00 202 GLU A N 1
ATOM 1575 C CA . GLU A 1 202 ? -20.169 -9.282 2.301 1.00 87.00 202 GLU A CA 1
ATOM 1576 C C . GLU A 1 202 ? -20.741 -7.951 1.795 1.00 87.00 202 GLU A C 1
ATOM 1578 O O . GLU A 1 202 ? -21.015 -7.821 0.603 1.00 87.00 202 GLU A O 1
ATOM 1583 N N . ARG A 1 203 ? -20.831 -6.930 2.664 1.00 89.44 203 ARG A N 1
ATOM 1584 C CA . ARG A 1 203 ? -21.300 -5.586 2.290 1.00 89.44 203 ARG A CA 1
ATOM 1585 C C . ARG A 1 203 ? -20.428 -4.979 1.194 1.00 89.44 203 ARG A C 1
ATOM 1587 O O . ARG A 1 203 ? -20.967 -4.444 0.230 1.00 89.44 203 ARG A O 1
ATOM 1594 N N . LEU A 1 204 ? -19.105 -5.112 1.301 1.00 89.94 204 LEU A N 1
ATOM 1595 C CA . LEU A 1 204 ? -18.169 -4.652 0.272 1.00 89.94 204 LEU A CA 1
ATOM 1596 C C . LEU A 1 204 ? -18.415 -5.352 -1.071 1.00 89.94 204 LEU A C 1
ATOM 1598 O O . LEU A 1 204 ? -18.617 -4.681 -2.077 1.00 89.94 204 LEU A O 1
ATOM 1602 N N . ASN A 1 205 ? -18.461 -6.688 -1.093 1.00 89.00 205 ASN A N 1
ATOM 1603 C CA . ASN A 1 205 ? -18.693 -7.439 -2.332 1.00 89.00 205 ASN A CA 1
ATOM 1604 C C . ASN A 1 205 ? -20.099 -7.223 -2.924 1.00 89.00 205 ASN A C 1
ATOM 1606 O O . ASN A 1 205 ? -20.253 -7.359 -4.133 1.00 89.00 205 ASN A O 1
ATOM 1610 N N . SER A 1 206 ? -21.106 -6.849 -2.124 1.00 83.25 206 SER A N 1
ATOM 1611 C CA . SER A 1 206 ? -22.451 -6.522 -2.632 1.00 83.25 206 SER A CA 1
ATOM 1612 C C . SER A 1 206 ? -22.481 -5.284 -3.541 1.00 83.25 206 SER A C 1
ATOM 1614 O O . SER A 1 206 ? -23.375 -5.163 -4.375 1.00 83.25 206 SER A O 1
ATOM 1616 N N . GLY A 1 207 ? -21.495 -4.389 -3.403 1.00 77.75 207 GLY A N 1
ATOM 1617 C CA . GLY A 1 207 ? -21.322 -3.203 -4.245 1.00 77.75 207 GLY A CA 1
ATOM 1618 C C . GLY A 1 207 ? -20.354 -3.388 -5.417 1.00 77.75 207 GLY A C 1
ATOM 1619 O O . GLY A 1 207 ? -20.095 -2.415 -6.118 1.00 77.75 207 GLY A O 1
ATOM 1620 N N . VAL A 1 208 ? -19.799 -4.590 -5.624 1.00 79.38 208 VAL A N 1
ATOM 1621 C CA . VAL A 1 208 ? -18.806 -4.864 -6.676 1.00 79.38 208 VAL A CA 1
ATOM 1622 C C . VAL A 1 208 ? -19.440 -5.614 -7.843 1.00 79.38 208 VAL A C 1
ATOM 1624 O O . VAL A 1 208 ? -20.115 -6.629 -7.675 1.00 79.38 208 VAL A O 1
ATOM 1627 N N . THR A 1 209 ? -19.170 -5.133 -9.051 1.00 78.56 209 THR A N 1
ATOM 1628 C CA . THR A 1 209 ? -19.612 -5.717 -10.318 1.00 78.56 209 THR A CA 1
ATOM 1629 C C . THR A 1 209 ? -18.489 -6.530 -10.981 1.00 78.56 209 THR A C 1
ATOM 1631 O O . THR A 1 209 ? -17.307 -6.286 -10.733 1.00 78.56 209 THR A O 1
ATOM 1634 N N . PRO A 1 210 ? -18.798 -7.472 -11.895 1.00 71.88 210 PRO A N 1
ATOM 1635 C CA . PRO A 1 210 ? -17.767 -8.176 -12.664 1.00 71.88 210 PRO A CA 1
ATOM 1636 C C . PRO A 1 210 ? -16.836 -7.243 -13.463 1.00 71.88 210 PRO A C 1
ATOM 1638 O O . PRO A 1 210 ? -15.662 -7.564 -13.642 1.00 71.88 210 PRO A O 1
ATOM 1641 N N . SER A 1 211 ? -17.342 -6.087 -13.907 1.00 70.75 211 SER A N 1
ATOM 1642 C CA . SER A 1 211 ? -16.610 -5.043 -14.643 1.00 70.75 211 SER A CA 1
ATOM 1643 C C . SER A 1 211 ? -15.510 -4.353 -13.831 1.00 70.75 211 SER A C 1
ATOM 1645 O O . SER A 1 211 ? -14.517 -3.905 -14.408 1.00 70.75 211 SER A O 1
ATOM 1647 N N . ASP A 1 212 ? -15.632 -4.309 -12.503 1.00 79.62 212 ASP A N 1
ATOM 1648 C CA . ASP A 1 212 ? -14.594 -3.749 -11.630 1.00 79.62 212 ASP A CA 1
ATOM 1649 C C . ASP A 1 212 ? -13.307 -4.590 -11.681 1.00 79.62 212 ASP A C 1
ATOM 1651 O O . ASP A 1 212 ? -12.190 -4.063 -11.609 1.00 79.62 212 ASP A O 1
ATOM 1655 N N . GLY A 1 213 ? -13.457 -5.903 -11.897 1.00 84.88 213 GLY A N 1
ATOM 1656 C CA . GLY A 1 213 ? -12.354 -6.841 -12.084 1.00 84.88 213 GLY A CA 1
ATOM 1657 C C . GLY A 1 213 ? -11.634 -7.233 -10.790 1.00 84.88 213 GLY A C 1
ATOM 1658 O O . GLY A 1 213 ? -10.479 -7.661 -10.837 1.00 84.88 213 GLY A O 1
ATOM 1659 N N . TYR A 1 214 ? -12.280 -7.091 -9.633 1.00 90.62 214 TYR A N 1
ATOM 1660 C CA . TYR A 1 214 ? -11.766 -7.557 -8.345 1.00 90.62 214 TYR A CA 1
ATOM 1661 C C . TYR A 1 214 ? -12.891 -8.065 -7.430 1.00 90.62 214 TYR A C 1
ATOM 1663 O O . TYR A 1 214 ? -14.068 -8.000 -7.761 1.00 90.62 214 TYR A O 1
ATOM 1671 N N . SER A 1 215 ? -12.521 -8.640 -6.285 1.00 94.19 215 SER A N 1
ATOM 1672 C CA . SER A 1 215 ? -13.435 -9.035 -5.200 1.00 94.19 215 SER A CA 1
ATOM 1673 C C . SER A 1 215 ? -12.731 -8.881 -3.855 1.00 94.19 215 SER A C 1
ATOM 1675 O O . SER A 1 215 ? -11.530 -9.138 -3.768 1.00 94.19 215 SER A O 1
ATOM 1677 N N . PHE A 1 216 ? -13.444 -8.500 -2.800 1.00 97.19 216 PHE A N 1
ATOM 1678 C CA . PHE A 1 216 ? -12.868 -8.371 -1.462 1.00 97.19 216 PHE A CA 1
ATOM 1679 C C . PHE A 1 216 ? -12.679 -9.730 -0.795 1.00 97.19 216 PHE A C 1
ATOM 1681 O O . PHE A 1 216 ? -13.539 -10.610 -0.877 1.00 97.19 216 PHE A O 1
ATOM 1688 N N . ARG A 1 217 ? -11.542 -9.879 -0.110 1.00 97.50 217 ARG A N 1
ATOM 1689 C CA . ARG A 1 217 ? -11.149 -11.056 0.679 1.00 97.50 217 ARG A CA 1
ATOM 1690 C C . ARG A 1 217 ? -10.907 -10.730 2.154 1.00 97.50 217 ARG A C 1
ATOM 1692 O O . ARG A 1 217 ? -10.458 -11.602 2.889 1.00 97.50 217 ARG A O 1
ATOM 1699 N N . SER A 1 218 ? -11.235 -9.519 2.590 1.00 97.56 218 SER A N 1
ATOM 1700 C CA . SER A 1 218 ? -11.329 -9.115 3.996 1.00 97.56 218 SER A CA 1
ATOM 1701 C C . SER A 1 218 ? -12.469 -8.097 4.173 1.00 97.56 218 SER A C 1
ATOM 1703 O O . SER A 1 218 ? -12.953 -7.551 3.176 1.00 97.56 218 SER A O 1
ATOM 1705 N N . PRO A 1 219 ? -12.879 -7.797 5.417 1.00 96.81 219 PRO A N 1
ATOM 1706 C CA . PRO A 1 219 ? -13.490 -6.514 5.774 1.00 96.81 219 PRO A CA 1
ATOM 1707 C C . PRO A 1 219 ? -12.616 -5.309 5.376 1.00 96.81 219 PRO A C 1
ATOM 1709 O O . PRO A 1 219 ? -11.437 -5.474 5.038 1.00 96.81 219 PRO A O 1
ATOM 1712 N N . SER A 1 220 ? -13.176 -4.098 5.447 1.00 96.56 220 SER A N 1
ATOM 1713 C CA . SER A 1 220 ? -12.413 -2.849 5.320 1.00 96.56 220 SER A CA 1
ATOM 1714 C C . SER A 1 220 ? -12.057 -2.282 6.691 1.00 96.56 220 SER A C 1
ATOM 1716 O O . SER A 1 220 ? -12.930 -2.113 7.542 1.00 96.56 220 SER A O 1
ATOM 1718 N N . TYR A 1 221 ? -10.784 -1.948 6.873 1.00 96.62 221 TYR A N 1
ATOM 1719 C CA . TYR A 1 221 ? -10.221 -1.406 8.103 1.00 96.62 221 TYR A CA 1
ATOM 1720 C C . TYR A 1 221 ? -9.839 0.055 7.893 1.00 96.62 221 TYR A C 1
ATOM 1722 O O . TYR A 1 221 ? -8.880 0.335 7.173 1.00 96.62 221 TYR A O 1
ATOM 1730 N N . PHE A 1 222 ? -10.565 0.976 8.517 1.00 94.50 222 PHE A N 1
ATOM 1731 C CA . PHE A 1 222 ? -10.114 2.352 8.683 1.00 94.50 222 PHE A CA 1
ATOM 1732 C C . PHE A 1 222 ? -9.033 2.384 9.760 1.00 94.50 222 PHE A C 1
ATOM 1734 O O . PHE A 1 222 ? -9.202 1.802 10.831 1.00 94.50 222 PHE A O 1
ATOM 1741 N N . ILE A 1 223 ? -7.900 3.005 9.443 1.00 92.94 223 ILE A N 1
ATOM 1742 C CA . ILE A 1 223 ? -6.768 3.169 10.351 1.00 92.94 223 ILE A CA 1
ATOM 1743 C C . IL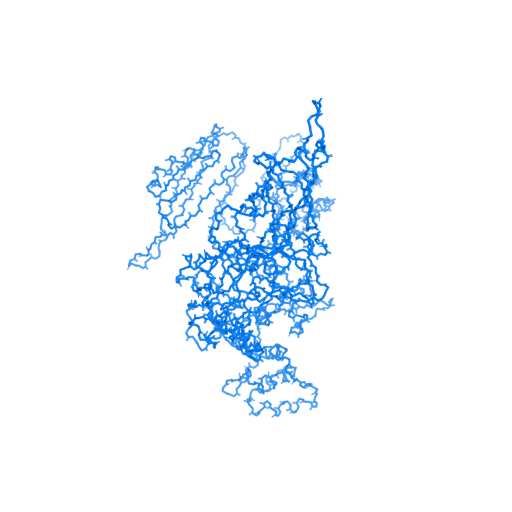E A 1 223 ? -6.518 4.667 10.478 1.00 92.94 223 ILE A C 1
ATOM 1745 O O . ILE A 1 223 ? -6.207 5.317 9.478 1.00 92.94 223 ILE A O 1
ATOM 1749 N N . SER A 1 224 ? -6.638 5.187 11.693 1.00 89.75 224 SER A N 1
ATOM 1750 C CA . SER A 1 224 ? -6.488 6.602 12.044 1.00 89.75 224 SER A CA 1
ATOM 1751 C C . SER A 1 224 ? -5.598 6.764 13.277 1.00 89.75 224 SER A C 1
ATOM 1753 O O . SER A 1 224 ? -5.125 5.778 13.859 1.00 89.75 224 SER A O 1
ATOM 1755 N N . ASP A 1 225 ? -5.398 8.005 13.709 1.00 82.75 225 ASP A N 1
ATOM 1756 C CA . ASP A 1 225 ? -5.081 8.259 15.113 1.00 82.75 225 ASP A CA 1
ATOM 1757 C C . ASP A 1 225 ? -6.361 8.272 15.975 1.00 82.75 225 ASP A C 1
ATOM 1759 O O . ASP A 1 225 ? -7.471 8.043 15.478 1.00 82.75 225 ASP A O 1
ATOM 1763 N N . GLY A 1 226 ? -6.213 8.505 17.282 1.00 71.06 226 GLY A N 1
ATOM 1764 C CA . GLY A 1 226 ? -7.321 8.537 18.241 1.00 71.06 226 GLY A CA 1
ATOM 1765 C C . GLY A 1 226 ? -8.320 9.690 18.081 1.00 71.06 226 GLY A C 1
ATOM 1766 O O . GLY A 1 226 ? -9.278 9.736 18.844 1.00 71.06 226 GLY A O 1
ATOM 1767 N N . THR A 1 227 ? -8.144 10.600 17.115 1.00 68.25 227 THR A N 1
ATOM 1768 C CA . THR A 1 227 ? -9.135 11.648 16.800 1.00 68.25 227 THR A CA 1
ATOM 1769 C C . THR A 1 227 ? -10.232 11.176 15.840 1.00 68.25 227 THR A C 1
ATOM 1771 O O . THR A 1 227 ? -11.166 11.925 15.563 1.00 68.25 227 THR A O 1
ATOM 1774 N N . ASN A 1 228 ? -10.133 9.939 15.334 1.00 66.62 228 ASN A N 1
ATOM 1775 C CA . ASN A 1 228 ? -10.951 9.386 14.245 1.00 66.62 228 ASN A CA 1
ATOM 1776 C C . ASN A 1 228 ? -10.792 10.106 12.891 1.00 66.62 228 ASN A C 1
ATOM 1778 O O . ASN A 1 228 ? -11.553 9.833 11.961 1.00 66.62 228 ASN A O 1
ATOM 1782 N N . ASP A 1 229 ? -9.771 10.954 12.753 1.00 64.69 229 ASP A N 1
ATOM 1783 C CA . ASP A 1 229 ? -9.388 11.630 11.514 1.00 64.69 229 ASP A CA 1
ATOM 1784 C C . ASP A 1 229 ? -8.156 10.959 10.864 1.00 64.69 229 ASP A C 1
ATOM 1786 O O . ASP A 1 229 ? -7.328 10.329 11.526 1.00 64.69 229 ASP A O 1
ATOM 1790 N N . ASN A 1 230 ? -8.029 11.071 9.542 1.00 64.38 230 ASN A N 1
ATOM 1791 C CA . ASN A 1 230 ? -6.883 10.587 8.770 1.00 64.38 230 ASN A CA 1
ATOM 1792 C C . ASN A 1 230 ? -5.930 11.705 8.311 1.00 64.38 230 ASN A C 1
ATOM 1794 O O . ASN A 1 230 ? -4.944 11.398 7.640 1.00 64.38 230 ASN A O 1
ATOM 1798 N N . ASP A 1 231 ? -6.200 12.955 8.701 1.00 66.19 231 ASP A N 1
ATOM 1799 C CA . ASP A 1 231 ? -5.404 14.149 8.396 1.00 66.19 231 ASP A CA 1
ATOM 1800 C C . ASP A 1 231 ? -3.904 13.952 8.725 1.00 66.19 231 ASP A C 1
ATOM 1802 O O . ASP A 1 231 ? -3.014 14.289 7.935 1.00 66.19 231 ASP A O 1
ATOM 1806 N N . ASN A 1 232 ? -3.603 13.404 9.908 1.00 72.31 232 ASN A N 1
ATOM 1807 C CA . ASN A 1 232 ? -2.236 13.242 10.406 1.00 72.31 232 ASN A CA 1
ATOM 1808 C C . ASN A 1 232 ? -1.422 12.191 9.620 1.00 72.31 232 ASN A C 1
ATOM 1810 O O . ASN A 1 232 ? -1.937 11.381 8.854 1.00 72.31 232 ASN A O 1
ATOM 1814 N N . ASN A 1 233 ? -0.098 12.204 9.785 1.00 75.50 233 ASN A N 1
ATOM 1815 C CA . ASN A 1 233 ? 0.817 11.376 8.988 1.00 75.50 233 ASN A CA 1
ATOM 1816 C C . ASN A 1 233 ? 1.812 10.585 9.847 1.00 75.50 233 ASN A C 1
ATOM 1818 O O . ASN A 1 233 ? 1.962 10.820 11.043 1.00 75.50 233 ASN A O 1
ATOM 1822 N N . PHE A 1 234 ? 2.521 9.630 9.240 1.00 79.81 234 PHE A N 1
ATOM 1823 C CA . PHE A 1 234 ? 3.617 8.920 9.901 1.00 79.81 234 PHE A CA 1
ATOM 1824 C C . PHE A 1 234 ? 4.957 9.600 9.594 1.00 79.81 234 PHE A C 1
ATOM 1826 O O . PHE A 1 234 ? 5.310 9.757 8.426 1.00 79.81 234 PHE A O 1
ATOM 1833 N N . SER A 1 235 ? 5.777 9.893 10.612 1.00 77.12 235 SER A N 1
ATOM 1834 C CA . SER A 1 235 ? 7.133 10.440 10.396 1.00 77.12 235 SER A CA 1
ATOM 1835 C C . SER A 1 235 ? 8.065 9.479 9.655 1.00 77.12 235 SER A C 1
ATOM 1837 O O . SER A 1 235 ? 9.066 9.890 9.064 1.00 77.12 235 SER A O 1
ATOM 1839 N N . LYS A 1 236 ? 7.739 8.181 9.683 1.00 76.31 236 LYS A N 1
ATOM 1840 C CA . LYS A 1 236 ? 8.333 7.153 8.831 1.00 76.31 236 LYS A CA 1
ATOM 1841 C C . LYS A 1 236 ? 7.252 6.169 8.378 1.00 76.31 236 LYS A C 1
ATOM 1843 O O . LYS A 1 236 ? 6.420 5.774 9.193 1.00 76.31 236 LYS A O 1
ATOM 1848 N N . PRO A 1 237 ? 7.312 5.704 7.123 1.00 76.69 237 PRO A N 1
ATOM 1849 C CA . PRO A 1 237 ? 6.393 4.708 6.587 1.00 76.69 237 PRO A CA 1
ATOM 1850 C C . PRO A 1 237 ? 6.461 3.405 7.392 1.00 76.69 237 PRO A C 1
ATOM 1852 O O . PRO A 1 237 ? 7.547 2.915 7.722 1.00 76.69 237 PRO A O 1
ATOM 1855 N N . GLY A 1 238 ? 5.295 2.840 7.691 1.00 86.69 238 GLY A N 1
ATOM 1856 C CA . GLY A 1 238 ? 5.176 1.550 8.362 1.00 86.69 238 GLY A CA 1
ATOM 1857 C C . GLY A 1 238 ? 5.011 0.393 7.381 1.00 86.69 238 GLY A C 1
ATOM 1858 O O . GLY A 1 238 ? 5.021 0.551 6.160 1.00 86.69 238 GLY A O 1
ATOM 1859 N N . LYS A 1 239 ? 4.741 -0.783 7.935 1.00 92.25 239 LYS A N 1
ATOM 1860 C CA . LYS A 1 239 ? 4.262 -1.957 7.209 1.00 92.25 239 LYS A CA 1
ATOM 1861 C C . LYS A 1 239 ? 2.902 -2.374 7.765 1.00 92.25 239 LYS A C 1
ATOM 1863 O O . LYS A 1 239 ? 2.757 -2.513 8.977 1.00 92.25 239 LYS A O 1
ATOM 1868 N N . ILE A 1 240 ? 1.956 -2.649 6.873 1.00 96.25 240 ILE A N 1
ATOM 1869 C CA . ILE A 1 240 ? 0.664 -3.273 7.172 1.00 96.25 240 ILE A CA 1
ATOM 1870 C C . ILE A 1 240 ? 0.687 -4.744 6.753 1.00 96.25 240 ILE A C 1
ATOM 1872 O O . ILE A 1 240 ? 1.295 -5.117 5.749 1.00 96.25 240 ILE A O 1
ATOM 1876 N N . THR A 1 241 ? 0.047 -5.600 7.543 1.00 98.12 241 THR A N 1
ATOM 1877 C CA . THR A 1 241 ? -0.252 -6.993 7.203 1.00 98.12 241 THR A CA 1
ATOM 1878 C C . THR A 1 241 ? -1.716 -7.264 7.501 1.00 98.12 241 THR A C 1
ATOM 1880 O O . THR A 1 241 ? -2.164 -6.986 8.611 1.00 98.12 241 THR A O 1
ATOM 1883 N N . LEU A 1 242 ? -2.430 -7.809 6.519 1.00 98.50 242 LEU A N 1
ATOM 1884 C CA . LEU A 1 242 ? -3.844 -8.159 6.619 1.00 98.50 242 LEU A CA 1
ATOM 1885 C C . LEU A 1 242 ? -4.043 -9.658 6.379 1.00 98.50 242 LEU A C 1
ATOM 1887 O O . LEU A 1 242 ? -3.466 -10.217 5.439 1.00 98.50 242 LEU A O 1
ATOM 1891 N N . SER A 1 243 ? -4.873 -10.296 7.202 1.00 97.81 243 SER A N 1
ATOM 1892 C CA . SER A 1 243 ? -5.440 -11.622 6.921 1.00 97.81 243 SER A CA 1
ATOM 1893 C C . SER A 1 243 ? -6.467 -11.552 5.787 1.00 97.81 243 SER A C 1
ATOM 1895 O O . SER A 1 243 ? -7.098 -10.518 5.567 1.00 97.81 243 SER A O 1
ATOM 1897 N N . PHE A 1 244 ? -6.660 -12.663 5.072 1.00 97.12 244 PHE A N 1
ATOM 1898 C CA . PHE A 1 244 ? -7.668 -12.773 4.019 1.00 97.12 244 PHE A CA 1
ATOM 1899 C C . PHE A 1 244 ? -8.312 -14.162 3.911 1.00 97.12 244 PHE A C 1
ATOM 1901 O O . PHE A 1 244 ? -7.714 -15.197 4.213 1.00 97.12 244 PHE A O 1
ATOM 1908 N N . ALA A 1 245 ? -9.539 -14.192 3.397 1.00 96.06 245 ALA A N 1
ATOM 1909 C CA . ALA A 1 245 ? -10.284 -15.399 3.071 1.00 96.06 245 ALA A CA 1
ATOM 1910 C C . ALA A 1 245 ? -9.702 -16.088 1.819 1.00 96.06 245 ALA A C 1
ATOM 1912 O O . ALA A 1 245 ? -10.138 -15.855 0.692 1.00 96.06 245 ALA A O 1
ATOM 1913 N N . GLY A 1 246 ? -8.703 -16.953 2.016 1.00 88.81 246 GLY A N 1
ATOM 1914 C CA . GLY A 1 246 ? -8.051 -17.722 0.944 1.00 88.81 246 GLY A CA 1
ATOM 1915 C C . GLY A 1 246 ? -8.859 -18.907 0.386 1.00 88.81 246 GLY A C 1
ATOM 1916 O O . GLY A 1 246 ? -8.354 -19.649 -0.457 1.00 88.81 246 GLY A O 1
ATOM 1917 N N . SER A 1 247 ? -10.091 -19.134 0.851 1.00 89.12 247 SER A N 1
ATOM 1918 C CA . SER A 1 247 ? -10.943 -20.232 0.382 1.00 89.12 247 SER A CA 1
ATOM 1919 C C . SER A 1 247 ? -11.286 -20.085 -1.107 1.00 89.12 247 SER A C 1
ATOM 1921 O O . SER A 1 247 ? -11.737 -19.039 -1.567 1.00 89.12 247 SER A O 1
ATOM 1923 N N . GLY A 1 248 ? -11.064 -21.155 -1.875 1.00 86.06 248 GLY A N 1
ATOM 1924 C CA . GLY A 1 248 ? -11.301 -21.172 -3.324 1.00 86.06 248 GLY A CA 1
ATOM 1925 C C . GLY A 1 248 ? -10.193 -20.541 -4.178 1.00 86.06 248 GLY A C 1
ATOM 1926 O O . GLY A 1 248 ? -10.333 -20.517 -5.397 1.00 86.06 248 GLY A O 1
ATOM 1927 N N . ILE A 1 249 ? -9.089 -20.075 -3.581 1.00 88.62 249 ILE A N 1
ATOM 1928 C CA . ILE A 1 249 ? -7.945 -19.502 -4.305 1.00 88.62 249 ILE A CA 1
ATOM 1929 C C . ILE A 1 249 ? -6.769 -20.485 -4.247 1.00 88.62 249 ILE A C 1
ATOM 1931 O O . ILE A 1 249 ? -6.374 -20.940 -3.171 1.00 88.62 249 ILE A O 1
ATOM 1935 N N . ALA A 1 250 ? -6.194 -20.830 -5.401 1.00 90.31 250 ALA A N 1
ATOM 1936 C CA . ALA A 1 250 ? -4.973 -21.633 -5.449 1.00 90.31 250 ALA A CA 1
ATOM 1937 C C . ALA A 1 250 ? -3.780 -20.825 -4.898 1.00 90.31 250 ALA A C 1
ATOM 1939 O O . ALA A 1 250 ? -3.691 -19.615 -5.099 1.00 90.31 250 ALA A O 1
ATOM 1940 N N . LYS A 1 251 ? -2.879 -21.478 -4.153 1.00 85.25 251 LYS A N 1
ATOM 1941 C CA . LYS A 1 251 ? -1.837 -20.793 -3.358 1.00 85.25 251 LYS A CA 1
ATOM 1942 C C . LYS A 1 251 ? -0.834 -20.013 -4.206 1.00 85.25 251 LYS A C 1
ATOM 1944 O O . LYS A 1 251 ? -0.415 -18.931 -3.814 1.00 85.25 251 LYS A O 1
ATOM 1949 N N . ASP A 1 252 ? -0.493 -20.563 -5.361 1.00 84.75 252 ASP A N 1
ATOM 1950 C CA . ASP A 1 252 ? 0.315 -19.943 -6.404 1.00 84.75 252 ASP A CA 1
ATOM 1951 C C . ASP A 1 252 ? -0.407 -18.755 -7.055 1.00 84.75 252 ASP A C 1
ATOM 1953 O O . ASP A 1 252 ? 0.173 -17.680 -7.165 1.00 84.75 252 ASP A O 1
ATOM 1957 N N . VAL A 1 253 ? -1.691 -18.893 -7.402 1.00 90.38 253 VAL A N 1
ATOM 1958 C CA . VAL A 1 253 ? -2.501 -17.784 -7.948 1.00 90.38 253 VAL A CA 1
ATOM 1959 C C . VAL A 1 253 ? -2.653 -16.641 -6.938 1.00 90.38 253 VAL A C 1
ATOM 1961 O O . VAL A 1 253 ? -2.564 -15.470 -7.309 1.00 90.38 253 VAL A O 1
ATOM 1964 N N . ALA A 1 254 ? -2.812 -16.951 -5.647 1.00 91.25 254 ALA A N 1
ATOM 1965 C CA . ALA A 1 254 ? -2.913 -15.943 -4.594 1.00 91.25 254 ALA A CA 1
ATOM 1966 C C . ALA A 1 254 ? -1.696 -14.999 -4.580 1.00 91.25 254 ALA A C 1
ATOM 1968 O O . ALA A 1 254 ? -1.871 -13.799 -4.387 1.00 91.25 254 ALA A O 1
ATOM 1969 N N . MET A 1 255 ? -0.482 -15.500 -4.848 1.00 91.75 255 MET A N 1
ATOM 1970 C CA . MET A 1 255 ? 0.742 -14.684 -4.871 1.00 91.75 255 MET A CA 1
ATOM 1971 C C . MET A 1 255 ? 0.688 -13.542 -5.895 1.00 91.75 255 MET A C 1
ATOM 1973 O O . MET A 1 255 ? 1.215 -12.462 -5.626 1.00 91.75 255 MET A O 1
ATOM 1977 N N . TYR A 1 256 ? 0.025 -13.741 -7.036 1.00 92.44 256 TYR A N 1
ATOM 1978 C CA . TYR A 1 256 ? -0.078 -12.740 -8.105 1.00 92.44 256 TYR A CA 1
ATOM 1979 C C . TYR A 1 256 ? -1.339 -11.878 -7.982 1.00 92.44 256 TYR A C 1
ATOM 1981 O O . TYR A 1 256 ? -1.272 -10.665 -8.168 1.00 92.44 256 TYR A O 1
ATOM 1989 N N . ASN A 1 257 ? -2.473 -12.488 -7.628 1.00 94.06 257 ASN A N 1
ATOM 1990 C CA . ASN A 1 257 ? -3.790 -11.855 -7.704 1.00 94.06 257 ASN A CA 1
ATOM 1991 C C . ASN A 1 257 ? -4.260 -11.196 -6.396 1.00 94.06 257 ASN A C 1
ATOM 1993 O O . ASN A 1 257 ? -5.178 -10.381 -6.448 1.00 94.06 257 ASN A O 1
ATOM 1997 N N . ILE A 1 258 ? -3.681 -11.535 -5.235 1.00 97.19 258 ILE A N 1
ATOM 1998 C CA . ILE A 1 258 ? -4.020 -10.888 -3.955 1.00 97.19 258 ILE A CA 1
ATOM 1999 C C . ILE A 1 258 ? -3.170 -9.633 -3.748 1.00 97.19 258 ILE A C 1
ATOM 2001 O O . ILE A 1 258 ? -1.940 -9.695 -3.821 1.00 97.19 258 ILE A O 1
ATOM 2005 N N . SER A 1 259 ? -3.805 -8.515 -3.410 1.00 96.38 259 SER A N 1
ATOM 2006 C CA . SER A 1 259 ? -3.137 -7.283 -2.978 1.00 96.38 259 SER A CA 1
ATOM 2007 C C . SER A 1 259 ? -3.886 -6.616 -1.827 1.00 96.38 259 SER A C 1
ATOM 2009 O O . SER A 1 259 ? -5.086 -6.819 -1.643 1.00 96.38 259 SER A O 1
ATOM 2011 N N . ILE A 1 260 ? -3.171 -5.815 -1.034 1.00 96.94 260 ILE A N 1
ATOM 2012 C CA . ILE A 1 260 ? -3.821 -4.807 -0.193 1.00 96.94 260 ILE A CA 1
ATOM 2013 C C . ILE A 1 260 ? -4.244 -3.668 -1.120 1.00 96.94 260 ILE A C 1
ATOM 2015 O O . ILE A 1 260 ? -3.451 -3.222 -1.950 1.00 96.94 260 ILE A O 1
ATOM 2019 N N . ALA A 1 261 ? -5.473 -3.191 -0.971 1.00 93.88 261 ALA A N 1
ATOM 2020 C CA . ALA A 1 261 ? -5.973 -1.981 -1.601 1.00 93.88 261 ALA A CA 1
ATOM 2021 C C . ALA A 1 261 ? -6.257 -0.910 -0.542 1.00 93.88 261 ALA A C 1
ATOM 2023 O O . ALA A 1 261 ? -6.670 -1.230 0.575 1.00 93.88 261 ALA A O 1
ATOM 2024 N N . ARG A 1 262 ? -6.033 0.356 -0.903 1.00 91.25 262 ARG A N 1
ATOM 2025 C CA . ARG A 1 262 ? -6.438 1.537 -0.126 1.00 91.25 262 ARG A CA 1
ATOM 2026 C C . ARG A 1 262 ? -7.737 2.079 -0.726 1.00 91.25 262 ARG A C 1
ATOM 2028 O O . ARG A 1 262 ? -7.870 2.104 -1.954 1.00 91.25 262 ARG A O 1
ATOM 2035 N N . LEU A 1 263 ? -8.672 2.503 0.121 1.00 85.00 263 LEU A N 1
ATOM 2036 C CA . LEU A 1 263 ? -9.846 3.248 -0.321 1.00 85.00 263 LEU A CA 1
ATOM 2037 C C . LEU A 1 263 ? -9.391 4.606 -0.857 1.00 85.00 263 LEU A C 1
ATOM 2039 O O . LEU A 1 263 ? -8.452 5.241 -0.367 1.00 85.00 263 LEU A O 1
ATOM 2043 N N . THR A 1 264 ? -10.034 5.002 -1.933 1.00 76.12 264 THR A N 1
ATOM 2044 C CA . THR A 1 264 ? -9.667 6.144 -2.746 1.00 76.12 264 THR A CA 1
ATOM 2045 C C . THR A 1 264 ? -10.538 7.330 -2.285 1.00 76.12 264 THR A C 1
ATOM 2047 O O . THR A 1 264 ? -11.664 7.112 -1.849 1.00 76.12 264 THR A O 1
ATOM 2050 N N . GLU A 1 265 ? -10.056 8.576 -2.277 1.00 68.25 265 GLU A N 1
ATOM 2051 C CA . GLU A 1 265 ? -10.754 9.747 -1.697 1.00 68.25 265 GLU A CA 1
ATOM 2052 C C . GLU A 1 265 ? -11.962 10.193 -2.568 1.00 68.25 265 GLU A C 1
ATOM 2054 O O . GLU A 1 265 ? -12.840 10.928 -2.127 1.00 68.25 265 GLU A O 1
ATOM 2059 N N . ASN A 1 266 ? -12.078 9.632 -3.777 1.00 66.00 266 ASN A N 1
ATOM 2060 C CA . ASN A 1 266 ? -13.280 9.534 -4.626 1.00 66.00 266 ASN A CA 1
ATOM 2061 C C . ASN A 1 266 ? -14.151 8.267 -4.403 1.00 66.00 266 ASN A C 1
ATOM 2063 O O . ASN A 1 266 ? -15.011 7.965 -5.230 1.00 66.00 266 ASN A O 1
ATOM 2067 N N . GLY A 1 267 ? -13.877 7.462 -3.378 1.00 76.31 267 GLY A N 1
ATOM 2068 C CA . GLY A 1 267 ? -14.545 6.188 -3.086 1.00 76.31 267 GLY A CA 1
ATOM 2069 C C . GLY A 1 267 ? -14.141 4.977 -3.946 1.00 76.31 267 GLY A C 1
ATOM 2070 O O . GLY A 1 267 ? -14.757 3.923 -3.813 1.00 76.31 267 GLY A O 1
ATOM 2071 N N . GLN A 1 268 ? -13.142 5.079 -4.829 1.00 79.44 268 GLN A N 1
ATOM 2072 C CA . GLN A 1 268 ? -12.616 3.923 -5.585 1.00 79.44 268 GLN A CA 1
ATOM 2073 C C . GLN A 1 268 ? -11.740 3.006 -4.707 1.00 79.44 268 GLN A C 1
ATOM 2075 O O . GLN A 1 268 ? -11.473 3.321 -3.554 1.00 79.44 268 GLN A O 1
ATOM 2080 N N . TRP A 1 269 ? -11.243 1.887 -5.238 1.00 84.25 269 TRP A N 1
ATOM 2081 C CA . TRP A 1 269 ? -10.261 1.037 -4.547 1.00 84.25 269 TRP A CA 1
ATOM 2082 C C . TRP A 1 269 ? -9.013 0.848 -5.402 1.00 84.25 269 TRP A C 1
ATOM 2084 O O . TRP A 1 269 ? -9.101 0.394 -6.542 1.00 84.25 269 TRP A O 1
ATOM 2094 N N . TYR A 1 270 ? -7.845 1.187 -4.849 1.00 85.62 270 TYR A N 1
ATOM 2095 C CA . TYR A 1 270 ? -6.574 1.144 -5.571 1.00 85.62 270 TYR A CA 1
ATOM 2096 C C . TYR A 1 270 ? -5.598 0.145 -4.919 1.00 85.62 270 TYR A C 1
ATOM 2098 O O . TYR A 1 270 ? -5.306 0.283 -3.726 1.00 85.62 270 TYR A O 1
ATOM 2106 N N . PRO A 1 271 ? -5.065 -0.852 -5.657 1.00 90.81 271 PRO A N 1
ATOM 2107 C CA . PRO A 1 271 ? -4.110 -1.818 -5.120 1.00 90.81 271 PRO A CA 1
ATOM 2108 C C . PRO A 1 271 ? -2.764 -1.158 -4.795 1.00 90.81 271 PRO A C 1
ATOM 2110 O O . PRO A 1 271 ? -2.075 -0.666 -5.678 1.00 90.81 271 PRO A O 1
ATOM 2113 N N . ILE A 1 272 ? -2.326 -1.236 -3.540 1.00 88.31 272 ILE A N 1
ATOM 2114 C CA . ILE A 1 272 ? -0.975 -0.836 -3.102 1.00 88.31 272 ILE A CA 1
ATOM 2115 C C . ILE A 1 272 ? 0.013 -2.020 -3.092 1.00 88.31 272 ILE A C 1
ATOM 2117 O O . ILE A 1 272 ? 1.108 -1.937 -2.537 1.00 88.31 272 ILE A O 1
ATOM 2121 N N . GLY A 1 273 ? -0.376 -3.140 -3.709 1.00 89.69 273 GLY A N 1
ATOM 2122 C CA . GLY A 1 273 ? 0.463 -4.316 -3.910 1.00 89.69 273 GLY A CA 1
ATOM 2123 C C . GLY A 1 273 ? 0.545 -5.235 -2.694 1.00 89.69 273 GLY A C 1
ATOM 2124 O O . GLY A 1 273 ? -0.465 -5.574 -2.077 1.00 89.69 273 GLY A O 1
ATOM 2125 N N . GLY A 1 274 ? 1.762 -5.687 -2.395 1.00 91.38 274 GLY A N 1
ATOM 2126 C CA . GLY A 1 274 ? 2.075 -6.530 -1.243 1.00 91.38 274 GLY A CA 1
ATOM 2127 C C . GLY A 1 274 ? 2.436 -7.983 -1.568 1.00 91.38 274 GLY A C 1
ATOM 2128 O O . GLY A 1 274 ? 2.020 -8.548 -2.584 1.00 91.38 274 GLY A O 1
ATOM 2129 N N . TYR A 1 275 ? 3.220 -8.586 -0.675 1.00 93.38 275 TYR A N 1
ATOM 2130 C CA . TYR A 1 275 ? 3.703 -9.966 -0.755 1.00 93.38 275 TYR A CA 1
ATOM 2131 C C . TYR A 1 275 ? 2.851 -10.900 0.112 1.00 93.38 275 TYR A C 1
ATOM 2133 O O . TYR A 1 275 ? 2.441 -10.544 1.218 1.00 93.38 275 TYR A O 1
ATOM 2141 N N . VAL A 1 276 ? 2.571 -12.099 -0.395 1.00 96.62 276 VAL A N 1
ATOM 2142 C CA . VAL A 1 276 ? 1.564 -13.018 0.160 1.00 96.62 276 VAL A CA 1
ATOM 2143 C C . VAL A 1 276 ? 2.222 -14.200 0.883 1.00 96.62 276 VAL A C 1
ATOM 2145 O O . VAL A 1 276 ? 3.033 -14.911 0.305 1.00 96.62 276 VAL A O 1
ATOM 2148 N N . ASP A 1 277 ? 1.858 -14.478 2.135 1.00 95.38 277 ASP A N 1
ATOM 2149 C CA . ASP A 1 277 ? 2.144 -15.768 2.784 1.00 95.38 277 ASP A CA 1
ATOM 2150 C C . ASP A 1 277 ? 0.919 -16.674 2.577 1.00 95.38 277 ASP A C 1
ATOM 2152 O O . ASP A 1 277 ? -0.026 -16.669 3.371 1.00 95.38 277 ASP A O 1
ATOM 2156 N N . SER A 1 278 ? 0.913 -17.437 1.477 1.00 89.62 278 SER A N 1
ATOM 2157 C CA . SER A 1 278 ? -0.236 -18.252 1.034 1.00 89.62 278 SER A CA 1
ATOM 2158 C C . SER A 1 278 ? -0.590 -19.395 1.996 1.00 89.62 278 SER A C 1
ATOM 2160 O O . SER A 1 278 ? -1.647 -20.021 1.891 1.00 89.62 278 SER A O 1
ATOM 2162 N N . LYS A 1 279 ? 0.305 -19.698 2.944 1.00 89.69 279 LYS A N 1
ATOM 2163 C CA . LYS A 1 279 ? 0.106 -20.709 3.991 1.00 89.69 279 LYS A CA 1
ATOM 2164 C C . LYS A 1 279 ? -0.580 -20.130 5.221 1.00 89.69 279 LYS A C 1
ATOM 2166 O O . LYS A 1 279 ? -1.256 -20.880 5.917 1.00 89.69 279 LYS A O 1
ATOM 2171 N N . LYS A 1 280 ? -0.395 -18.834 5.481 1.00 93.56 280 LYS A N 1
ATOM 2172 C CA . LYS A 1 280 ? -1.055 -18.099 6.569 1.00 93.56 280 LYS A CA 1
ATOM 2173 C C . LYS A 1 280 ? -2.311 -17.358 6.120 1.00 93.56 280 LYS A C 1
ATOM 2175 O O . LYS A 1 280 ? -3.050 -16.894 6.975 1.00 93.56 280 LYS A O 1
ATOM 2180 N N . SER A 1 281 ? -2.523 -17.238 4.809 1.00 95.75 281 SER A N 1
ATOM 2181 C CA . SER A 1 281 ? -3.542 -16.369 4.215 1.00 95.75 281 SER A CA 1
ATOM 2182 C C . SER A 1 281 ? -3.395 -14.922 4.696 1.00 95.75 281 SER A C 1
ATOM 2184 O O . SER A 1 281 ? -4.361 -14.287 5.102 1.00 95.75 281 SER A O 1
ATOM 2186 N N . THR A 1 282 ? -2.162 -14.407 4.667 1.00 97.62 282 THR A N 1
ATOM 2187 C CA . THR A 1 282 ? -1.853 -13.007 4.998 1.00 97.62 282 THR A CA 1
ATOM 2188 C C . THR A 1 282 ? -1.121 -12.332 3.848 1.00 97.62 282 THR A C 1
ATOM 2190 O O . THR A 1 282 ? -0.241 -12.949 3.245 1.00 97.62 282 THR A O 1
ATOM 2193 N N . VAL A 1 283 ? -1.412 -11.063 3.585 1.00 98.00 283 VAL A N 1
ATOM 2194 C CA . VAL A 1 283 ? -0.671 -10.213 2.641 1.00 98.00 283 VAL A CA 1
ATOM 2195 C C . VAL A 1 283 ? -0.051 -9.033 3.390 1.00 98.00 283 VAL A C 1
ATOM 2197 O O . VAL A 1 283 ? -0.653 -8.512 4.325 1.00 98.00 283 VAL A O 1
ATOM 2200 N N . SER A 1 284 ? 1.161 -8.628 3.010 1.00 96.06 284 SER A N 1
ATOM 2201 C CA . SER A 1 284 ? 1.896 -7.522 3.635 1.00 96.06 284 SER A CA 1
ATOM 2202 C C . SER A 1 284 ? 2.328 -6.478 2.606 1.00 96.06 284 SER A C 1
ATOM 2204 O O . SER A 1 284 ? 2.914 -6.839 1.589 1.00 96.06 284 SER A O 1
ATOM 2206 N N . ALA A 1 285 ? 2.134 -5.194 2.906 1.00 92.12 285 ALA A N 1
ATOM 2207 C CA . ALA A 1 285 ? 2.589 -4.063 2.090 1.00 92.12 285 ALA A CA 1
ATOM 2208 C C . ALA A 1 285 ? 3.153 -2.938 2.976 1.00 92.12 285 ALA A C 1
ATOM 2210 O O . ALA A 1 285 ? 3.015 -2.962 4.202 1.00 92.12 285 ALA A O 1
ATOM 2211 N N . THR A 1 286 ? 3.790 -1.940 2.368 1.00 86.56 286 THR A N 1
ATOM 2212 C CA . THR A 1 286 ? 4.107 -0.677 3.053 1.00 86.56 286 THR A CA 1
ATOM 2213 C C . THR A 1 286 ? 2.807 0.088 3.313 1.00 86.56 286 THR A C 1
ATOM 2215 O O . THR A 1 286 ? 2.016 0.239 2.386 1.00 86.56 286 THR A O 1
ATOM 2218 N N . ILE A 1 287 ? 2.574 0.575 4.541 1.00 86.00 287 ILE A N 1
ATOM 2219 C CA . ILE A 1 287 ? 1.453 1.493 4.810 1.00 86.00 287 ILE A CA 1
ATOM 2220 C C . ILE A 1 287 ? 1.929 2.937 4.571 1.00 86.00 287 ILE A C 1
ATOM 2222 O O . ILE A 1 287 ? 2.877 3.375 5.231 1.00 86.00 287 ILE A O 1
ATOM 2226 N N . PRO A 1 288 ? 1.340 3.659 3.601 1.00 74.06 288 PRO A N 1
ATOM 2227 C CA . PRO A 1 288 ? 1.820 4.980 3.201 1.00 74.06 288 PRO A CA 1
ATOM 2228 C C . PRO A 1 288 ? 1.335 6.108 4.125 1.00 74.06 288 PRO A C 1
ATOM 2230 O O . PRO A 1 288 ? 2.093 7.037 4.381 1.00 74.06 288 PRO A O 1
ATOM 2233 N N . SER A 1 289 ? 0.101 6.020 4.624 1.00 80.25 289 SER A N 1
ATOM 2234 C CA . SER A 1 289 ? -0.577 7.028 5.456 1.00 80.25 289 SER A CA 1
ATOM 2235 C C . SER A 1 289 ? -1.790 6.404 6.166 1.00 80.25 289 SER A C 1
ATOM 2237 O O . SER A 1 289 ? -2.065 5.211 5.991 1.00 80.25 289 SER A O 1
ATOM 2239 N N . PHE A 1 290 ? -2.531 7.180 6.957 1.00 85.81 290 PHE A N 1
ATOM 2240 C CA . PHE A 1 290 ? -3.840 6.771 7.477 1.00 85.81 290 PHE A CA 1
ATOM 2241 C C . PHE A 1 290 ? -4.902 6.618 6.364 1.00 85.81 290 PHE A C 1
ATOM 2243 O O . PHE A 1 290 ? -4.654 6.900 5.184 1.00 85.81 290 PHE A O 1
ATOM 2250 N N . GLY A 1 291 ? -6.077 6.102 6.726 1.00 88.81 291 GLY A N 1
ATOM 2251 C CA . GLY A 1 291 ? -7.209 5.834 5.831 1.00 88.81 291 GLY A CA 1
ATOM 2252 C C . GLY A 1 291 ? -7.651 4.368 5.826 1.00 88.81 291 GLY A C 1
ATOM 2253 O O . GLY A 1 291 ? -7.196 3.560 6.637 1.00 88.81 291 GLY A O 1
ATOM 2254 N N . THR A 1 292 ? -8.557 4.023 4.908 1.00 93.56 292 THR A N 1
ATOM 2255 C CA . THR A 1 292 ? -9.169 2.686 4.843 1.00 93.56 292 THR A CA 1
ATOM 2256 C C . THR A 1 292 ? -8.392 1.722 3.948 1.00 93.56 292 THR A C 1
ATOM 2258 O O . THR A 1 292 ? -8.004 2.063 2.830 1.00 93.56 292 THR A O 1
ATOM 2261 N N . TYR A 1 293 ? -8.216 0.485 4.418 1.00 96.88 293 TYR A N 1
ATOM 2262 C CA . TYR A 1 293 ? -7.518 -0.600 3.729 1.00 96.88 293 TYR A CA 1
ATOM 2263 C C . TYR A 1 293 ? -8.336 -1.897 3.721 1.00 96.88 293 TYR A C 1
ATOM 2265 O O . TYR A 1 293 ? -9.049 -2.201 4.673 1.00 96.88 293 TYR A O 1
ATOM 2273 N N . ALA A 1 294 ? -8.199 -2.699 2.667 1.00 98.06 294 ALA A N 1
ATOM 2274 C CA . ALA A 1 294 ? -8.787 -4.035 2.567 1.00 98.06 294 ALA A CA 1
ATOM 2275 C C . ALA A 1 294 ? -7.909 -4.946 1.697 1.00 98.06 294 ALA A C 1
ATOM 2277 O O . ALA A 1 294 ? -7.020 -4.475 0.988 1.00 98.06 294 ALA A O 1
ATOM 2278 N N . VAL A 1 295 ? -8.160 -6.253 1.717 1.00 98.56 295 VAL A N 1
ATOM 2279 C CA . VAL A 1 295 ? -7.532 -7.209 0.798 1.00 98.56 295 VAL A CA 1
ATOM 2280 C C . VAL A 1 295 ? -8.460 -7.473 -0.379 1.00 98.56 295 VAL A C 1
ATOM 2282 O O . VAL A 1 295 ? -9.617 -7.847 -0.181 1.00 98.56 295 VAL A O 1
ATOM 2285 N N . ILE A 1 296 ? -7.944 -7.344 -1.601 1.00 97.12 296 ILE A N 1
ATOM 2286 C CA . ILE A 1 296 ? -8.661 -7.684 -2.832 1.00 97.12 296 ILE A CA 1
ATOM 2287 C C . ILE A 1 296 ? -8.008 -8.863 -3.558 1.00 97.12 296 ILE A C 1
ATOM 2289 O O . ILE A 1 296 ? -6.797 -9.070 -3.494 1.00 97.12 296 ILE A O 1
ATOM 2293 N N . TYR A 1 297 ? -8.836 -9.632 -4.260 1.00 96.06 297 TYR A N 1
ATOM 2294 C CA . TYR A 1 297 ? -8.451 -10.606 -5.274 1.00 96.06 297 TYR A CA 1
ATOM 2295 C C . TYR A 1 297 ? -8.811 -10.045 -6.650 1.00 96.06 297 TYR A C 1
ATOM 2297 O O . TYR A 1 297 ? -9.996 -9.939 -6.980 1.00 96.06 297 TYR A O 1
ATOM 2305 N N . SER A 1 298 ? -7.796 -9.698 -7.434 1.00 93.44 298 SER A N 1
ATOM 2306 C CA . SER A 1 298 ? -7.931 -9.131 -8.775 1.00 93.44 298 SER A CA 1
ATOM 2307 C C . SER A 1 298 ? -8.066 -10.224 -9.838 1.00 93.44 298 SER A C 1
ATOM 2309 O O . SER A 1 298 ? -7.327 -11.208 -9.841 1.00 93.44 298 SER A O 1
ATOM 2311 N N . PHE A 1 299 ? -8.994 -10.038 -10.770 1.00 87.50 299 PHE A N 1
ATOM 2312 C CA . PHE A 1 299 ? -9.210 -10.879 -11.955 1.00 87.50 299 PHE A CA 1
ATOM 2313 C C . PHE A 1 299 ? -9.466 -10.045 -13.227 1.00 87.50 299 PHE A C 1
ATOM 2315 O O . PHE A 1 299 ? -9.927 -10.573 -14.238 1.00 87.50 299 PHE A O 1
ATOM 2322 N N . LYS A 1 300 ? -9.173 -8.739 -13.170 1.00 86.38 300 LYS A N 1
ATOM 2323 C CA . LYS A 1 300 ? -9.393 -7.766 -14.240 1.00 86.38 300 LYS A CA 1
ATOM 2324 C C . LYS A 1 300 ? -8.669 -8.158 -15.527 1.00 86.38 300 LYS A C 1
ATOM 2326 O O . LYS A 1 300 ? -7.451 -8.304 -15.558 1.00 86.38 300 LYS A O 1
ATOM 2331 N N . THR A 1 301 ? -9.418 -8.254 -16.616 1.00 82.06 301 THR A N 1
ATOM 2332 C CA . THR A 1 301 ? -8.852 -8.347 -17.962 1.00 82.06 301 THR A CA 1
ATOM 2333 C C . THR A 1 301 ? -8.459 -6.960 -18.464 1.00 82.06 301 THR A C 1
ATOM 2335 O O . THR A 1 301 ? -9.143 -5.977 -18.178 1.00 82.06 301 THR A O 1
ATOM 2338 N N . TYR A 1 302 ? -7.385 -6.886 -19.246 1.00 81.81 302 TYR A N 1
ATOM 2339 C CA . TYR A 1 302 ? -6.921 -5.655 -19.886 1.00 81.81 302 TYR A CA 1
ATOM 2340 C C . TYR A 1 302 ? -6.999 -5.810 -21.401 1.00 81.81 302 TYR A C 1
ATOM 2342 O O . TYR A 1 302 ? -6.752 -6.897 -21.928 1.00 81.81 302 TYR A O 1
ATOM 2350 N N . ARG A 1 303 ? -7.359 -4.730 -22.097 1.00 75.75 303 ARG A N 1
ATOM 2351 C CA . ARG A 1 303 ? -7.533 -4.753 -23.551 1.00 75.75 303 ARG A CA 1
ATOM 2352 C C . ARG A 1 303 ? -6.182 -4.890 -24.256 1.00 75.75 303 ARG A C 1
ATOM 2354 O O . ARG A 1 303 ? -5.166 -4.412 -23.751 1.00 75.75 303 ARG A O 1
ATOM 2361 N N . ASP A 1 304 ? -6.192 -5.550 -25.412 1.00 70.50 304 ASP A N 1
ATOM 2362 C CA . ASP A 1 304 ? -5.043 -5.708 -26.315 1.00 70.50 304 ASP A CA 1
ATOM 2363 C C . ASP A 1 304 ? -3.817 -6.406 -25.671 1.00 70.50 304 ASP A C 1
ATOM 2365 O O . ASP A 1 304 ? -2.683 -6.304 -26.146 1.00 70.50 304 ASP A O 1
ATOM 2369 N N . LEU A 1 305 ? -4.048 -7.169 -24.592 1.00 81.00 305 LEU A N 1
ATOM 2370 C CA . LEU A 1 305 ? -3.022 -7.840 -23.787 1.00 81.00 305 LEU A CA 1
ATOM 2371 C C . LEU A 1 305 ? -2.910 -9.347 -24.100 1.00 81.00 305 LEU A C 1
ATOM 2373 O O . LEU A 1 305 ? -2.997 -10.194 -23.216 1.00 81.00 305 LEU A O 1
ATOM 2377 N N . GLU A 1 306 ? -2.689 -9.683 -25.373 1.00 76.06 306 GLU A N 1
ATOM 2378 C CA . GLU A 1 306 ? -2.533 -11.075 -25.850 1.00 76.06 306 GLU A CA 1
ATOM 2379 C C . GLU A 1 306 ? -1.068 -11.475 -26.132 1.00 76.06 306 GLU A C 1
ATOM 2381 O O . GLU A 1 306 ? -0.781 -12.561 -26.639 1.00 76.06 306 GLU A O 1
ATOM 2386 N N . ASN A 1 307 ? -0.105 -10.598 -25.825 1.00 84.69 307 ASN A N 1
ATOM 2387 C CA . ASN A 1 307 ? 1.311 -10.838 -26.104 1.00 84.69 307 ASN A CA 1
ATOM 2388 C C . ASN A 1 307 ? 1.996 -11.745 -25.057 1.00 84.69 307 ASN A C 1
ATOM 2390 O O . ASN A 1 307 ? 1.481 -12.047 -23.982 1.00 84.69 307 ASN A O 1
ATOM 2394 N N . TRP A 1 308 ? 3.241 -12.129 -25.347 1.00 91.94 308 TRP A N 1
ATOM 2395 C CA . TRP A 1 308 ? 4.083 -12.951 -24.467 1.00 91.94 308 TRP A CA 1
ATOM 2396 C C . TRP A 1 308 ? 4.379 -12.322 -23.088 1.00 91.94 308 TRP A C 1
ATOM 2398 O O . TRP A 1 308 ? 4.799 -13.033 -22.175 1.00 91.94 308 TRP A O 1
ATOM 2408 N N . ALA A 1 309 ? 4.178 -11.009 -22.929 1.00 91.31 309 ALA A N 1
ATOM 2409 C CA . ALA A 1 309 ? 4.377 -10.280 -21.678 1.00 91.31 309 ALA A CA 1
ATOM 2410 C C . ALA A 1 309 ? 3.094 -10.174 -20.830 1.00 91.31 309 ALA A C 1
ATOM 2412 O O . ALA A 1 309 ? 3.168 -9.703 -19.693 1.00 91.31 309 ALA A O 1
ATOM 2413 N N . ALA A 1 310 ? 1.941 -10.637 -21.332 1.00 90.50 310 ALA A N 1
ATOM 2414 C CA . ALA A 1 310 ? 0.652 -10.551 -20.650 1.00 90.50 310 ALA A CA 1
ATOM 2415 C C . ALA A 1 310 ? 0.671 -11.071 -19.198 1.00 90.50 310 ALA A C 1
ATOM 2417 O O . ALA A 1 310 ? 0.246 -10.319 -18.319 1.00 90.50 310 ALA A O 1
ATOM 2418 N N . PRO A 1 311 ? 1.247 -12.252 -18.869 1.00 91.00 311 PRO A N 1
ATOM 2419 C CA . PRO A 1 311 ? 1.287 -12.720 -17.481 1.00 91.00 311 PRO A CA 1
ATOM 2420 C C . PRO A 1 311 ? 2.074 -11.784 -16.557 1.00 91.00 311 PRO A C 1
ATOM 2422 O O . PRO A 1 311 ? 1.681 -11.576 -15.410 1.00 91.00 311 PRO A O 1
ATOM 2425 N N . ALA A 1 312 ? 3.160 -11.181 -17.054 1.00 93.38 312 ALA A N 1
ATOM 2426 C CA . ALA A 1 312 ? 3.960 -10.235 -16.283 1.00 93.38 312 ALA A CA 1
ATOM 2427 C C . ALA A 1 312 ? 3.195 -8.921 -16.068 1.00 93.38 312 ALA A C 1
ATOM 2429 O O . ALA A 1 312 ? 3.083 -8.454 -14.939 1.00 93.38 312 ALA A O 1
ATOM 2430 N N . LEU A 1 313 ? 2.623 -8.359 -17.136 1.00 92.06 313 LEU A N 1
ATOM 2431 C CA . LEU A 1 313 ? 1.868 -7.106 -17.101 1.00 92.06 313 LEU A CA 1
ATOM 2432 C C . LEU A 1 313 ? 0.617 -7.197 -16.216 1.00 92.06 313 LEU A C 1
ATOM 2434 O O . LEU A 1 313 ? 0.431 -6.332 -15.365 1.00 92.06 313 LEU A O 1
ATOM 2438 N N . MET A 1 314 ? -0.175 -8.269 -16.333 1.00 90.88 314 MET A N 1
ATOM 2439 C CA . MET A 1 314 ? -1.313 -8.529 -15.440 1.00 90.88 314 MET A CA 1
ATOM 2440 C C . MET A 1 314 ? -0.864 -8.653 -13.979 1.00 90.88 314 MET A C 1
ATOM 2442 O O . MET A 1 314 ? -1.427 -7.989 -13.114 1.00 90.88 314 MET A O 1
ATOM 2446 N N . SER A 1 315 ? 0.189 -9.433 -13.699 1.00 92.50 315 SER A N 1
ATOM 2447 C CA . SER A 1 315 ? 0.709 -9.593 -12.330 1.00 92.50 315 SER A CA 1
ATOM 2448 C C . SER A 1 315 ? 1.174 -8.272 -11.716 1.00 92.50 315 SER A C 1
ATOM 2450 O O . SER A 1 315 ? 0.967 -8.037 -10.529 1.00 92.50 315 SER A O 1
ATOM 2452 N N . LEU A 1 316 ? 1.799 -7.393 -12.507 1.00 92.69 316 LEU A N 1
ATOM 2453 C CA . LEU A 1 316 ? 2.213 -6.069 -12.040 1.00 92.69 316 LEU A CA 1
ATOM 2454 C C . LEU A 1 316 ? 1.014 -5.130 -11.841 1.00 92.69 316 LEU A C 1
ATOM 2456 O O . LEU A 1 316 ? 0.997 -4.364 -10.877 1.00 92.69 316 LEU A O 1
ATOM 2460 N N . ALA A 1 317 ? 0.005 -5.202 -12.711 1.00 90.06 317 ALA A N 1
ATOM 2461 C CA . ALA A 1 317 ? -1.184 -4.362 -12.621 1.00 90.06 317 ALA A CA 1
ATOM 2462 C C . ALA A 1 317 ? -2.085 -4.742 -11.432 1.00 90.06 317 ALA A C 1
ATOM 2464 O O . ALA A 1 317 ? -2.530 -3.872 -10.687 1.00 90.06 317 ALA A O 1
ATOM 2465 N N . TYR A 1 318 ? -2.247 -6.038 -11.147 1.00 91.38 318 TYR A N 1
ATOM 2466 C CA . TYR A 1 318 ? -2.937 -6.533 -9.945 1.00 91.38 318 TYR A CA 1
ATOM 2467 C C . TYR A 1 318 ? -2.267 -6.105 -8.628 1.00 91.38 318 TYR A C 1
ATOM 2469 O O . TYR A 1 318 ? -2.923 -6.054 -7.582 1.00 91.38 318 TYR A O 1
ATOM 2477 N N . LYS A 1 319 ? -0.974 -5.763 -8.681 1.00 90.38 319 LYS A N 1
ATOM 2478 C CA . LYS A 1 319 ? -0.192 -5.210 -7.568 1.00 90.38 319 LYS A CA 1
ATOM 2479 C C . LYS A 1 319 ? -0.087 -3.675 -7.590 1.00 90.38 319 LYS A C 1
ATOM 2481 O O . LYS A 1 319 ? 0.646 -3.131 -6.772 1.00 90.38 319 LYS A O 1
ATOM 2486 N N . GLY A 1 320 ? -0.761 -2.979 -8.512 1.00 88.62 320 GLY A N 1
ATOM 2487 C CA . GLY A 1 320 ? -0.720 -1.512 -8.636 1.00 88.62 320 GLY A CA 1
ATOM 2488 C C . GLY A 1 320 ? 0.640 -0.927 -9.030 1.00 88.62 320 GLY A C 1
ATOM 2489 O O . GLY A 1 320 ? 0.907 0.257 -8.801 1.00 88.62 320 GLY A O 1
ATOM 2490 N N . ILE A 1 321 ? 1.520 -1.753 -9.600 1.00 88.94 321 ILE A N 1
ATOM 2491 C CA . ILE A 1 321 ? 2.840 -1.344 -10.104 1.00 88.94 321 ILE A CA 1
ATOM 2492 C C . ILE A 1 321 ? 2.704 -0.732 -11.501 1.00 88.94 321 ILE A C 1
ATOM 2494 O O . ILE A 1 321 ? 3.425 0.204 -11.844 1.00 88.94 321 ILE A O 1
ATOM 2498 N N . VAL A 1 322 ? 1.763 -1.262 -12.282 1.00 85.00 322 VAL A N 1
ATOM 2499 C CA . VAL A 1 322 ? 1.343 -0.776 -13.598 1.00 85.00 322 VAL A CA 1
ATOM 2500 C C . VAL A 1 322 ? -0.132 -0.390 -13.508 1.00 85.00 322 VAL A C 1
ATOM 2502 O O . VAL A 1 322 ? -0.910 -1.070 -12.845 1.00 85.00 322 VAL A O 1
ATOM 2505 N N . GLU A 1 323 ? -0.516 0.699 -14.161 1.00 74.75 323 GLU A N 1
ATOM 2506 C CA . GLU A 1 323 ? -1.875 1.242 -14.126 1.00 74.75 323 GLU A CA 1
ATOM 2507 C C . GLU A 1 323 ? -2.482 1.227 -15.532 1.00 74.75 323 GLU A C 1
ATOM 2509 O O . GLU A 1 323 ? -1.758 1.163 -16.526 1.00 74.75 323 GLU A O 1
ATOM 2514 N N . ALA A 1 324 ? -3.813 1.243 -15.617 1.00 66.50 324 ALA A N 1
ATOM 2515 C CA . ALA A 1 324 ? -4.506 1.353 -16.895 1.00 66.50 324 ALA A CA 1
ATOM 2516 C C . ALA A 1 324 ? -4.617 2.825 -17.318 1.00 66.50 324 ALA A C 1
ATOM 2518 O O . ALA A 1 324 ? -4.969 3.684 -16.512 1.00 66.50 324 ALA A O 1
ATOM 2519 N N . THR A 1 325 ? -4.348 3.111 -18.589 1.00 54.38 325 THR A N 1
ATOM 2520 C CA . THR A 1 325 ? -4.464 4.444 -19.183 1.00 54.38 325 THR A CA 1
ATOM 2521 C C . THR A 1 325 ? -5.898 4.693 -19.655 1.00 54.38 325 THR A C 1
ATOM 2523 O O . THR A 1 325 ? -6.361 4.077 -20.620 1.00 54.38 325 THR A O 1
ATOM 2526 N N . GLY A 1 326 ? -6.592 5.623 -18.992 1.00 51.03 326 GLY A N 1
ATOM 2527 C CA . GLY A 1 326 ? -7.977 5.997 -19.297 1.00 51.03 326 GLY A CA 1
ATOM 2528 C C . GLY A 1 326 ? -9.021 4.934 -18.921 1.00 51.03 326 GLY A C 1
ATOM 2529 O O . GLY A 1 326 ? -8.712 3.880 -18.366 1.00 51.03 326 GLY A O 1
ATOM 2530 N N . SER A 1 327 ? -10.287 5.201 -19.251 1.00 50.88 327 SER A N 1
ATOM 2531 C CA . SER A 1 327 ? -11.431 4.311 -18.972 1.00 50.88 327 SER A CA 1
ATOM 2532 C C . SER A 1 327 ? -11.420 3.000 -19.776 1.00 50.88 327 SER A C 1
ATOM 2534 O O . SER A 1 327 ? -12.057 2.026 -19.389 1.00 50.88 327 SER A O 1
ATOM 2536 N N . ASN A 1 328 ? -10.655 2.947 -20.868 1.00 51.34 328 ASN A N 1
ATOM 2537 C CA . ASN A 1 328 ? -10.685 1.886 -21.881 1.00 51.34 328 ASN A CA 1
ATOM 2538 C C . ASN A 1 328 ? -9.993 0.560 -21.499 1.00 51.34 328 ASN A C 1
ATOM 2540 O O . ASN A 1 328 ? -9.918 -0.348 -22.329 1.00 51.34 328 ASN A O 1
ATOM 2544 N N . GLY A 1 329 ? -9.441 0.438 -20.287 1.00 64.94 329 GLY A N 1
ATOM 2545 C CA . GLY A 1 329 ? -8.803 -0.800 -19.815 1.00 64.94 329 GLY A CA 1
ATOM 2546 C C . GLY A 1 329 ? -7.503 -1.190 -20.537 1.00 64.94 329 GLY A C 1
ATOM 2547 O O . GLY A 1 329 ? -7.053 -2.328 -20.402 1.00 64.94 329 GLY A O 1
ATOM 2548 N N . LEU A 1 330 ? -6.893 -0.271 -21.291 1.00 69.12 330 LEU A N 1
ATOM 2549 C CA . LEU A 1 330 ? -5.543 -0.415 -21.843 1.00 69.12 330 LEU A CA 1
ATOM 2550 C C . LEU A 1 330 ? -4.496 -0.219 -20.745 1.00 69.12 330 LEU A C 1
ATOM 2552 O O . LEU A 1 330 ? -4.638 0.689 -19.937 1.00 69.12 330 LEU A O 1
ATOM 2556 N N . LEU A 1 331 ? -3.408 -0.993 -20.752 1.00 73.06 331 LEU A N 1
ATOM 2557 C CA . LEU A 1 331 ? -2.228 -0.689 -19.921 1.00 73.06 331 LEU A CA 1
ATOM 2558 C C . LEU A 1 331 ? -1.283 0.331 -20.580 1.00 73.06 331 LEU A C 1
ATOM 2560 O O . LEU A 1 331 ? -0.562 1.044 -19.890 1.00 73.06 331 LEU A O 1
ATOM 2564 N N . ARG A 1 332 ? -1.250 0.367 -21.919 1.00 75.81 332 ARG A N 1
ATOM 2565 C CA . ARG A 1 332 ? -0.502 1.333 -22.741 1.00 75.81 332 ARG A CA 1
ATOM 2566 C C . ARG A 1 332 ? -0.974 1.212 -24.190 1.00 75.81 332 ARG A C 1
ATOM 2568 O O . ARG A 1 332 ? -1.185 0.093 -24.648 1.00 75.81 332 ARG A O 1
ATOM 2575 N N . ASP A 1 333 ? -1.031 2.318 -24.930 1.00 71.69 333 ASP A N 1
ATOM 2576 C CA . ASP A 1 333 ? -1.455 2.333 -26.347 1.00 71.69 333 ASP A CA 1
ATOM 2577 C C . ASP A 1 333 ? -0.606 1.431 -27.260 1.00 71.69 333 ASP A C 1
ATOM 2579 O O . ASP A 1 333 ? -1.066 0.944 -28.290 1.00 71.69 333 ASP A O 1
ATOM 2583 N N . ASN A 1 334 ? 0.664 1.219 -26.903 1.00 78.56 334 ASN A N 1
ATOM 2584 C CA . ASN A 1 334 ? 1.562 0.318 -27.614 1.00 78.56 334 ASN A CA 1
ATOM 2585 C C . ASN A 1 334 ? 2.570 -0.313 -26.643 1.00 78.56 334 ASN A C 1
ATOM 2587 O O . ASN A 1 334 ? 3.476 0.358 -26.141 1.00 78.56 334 ASN A O 1
ATOM 2591 N N . LEU A 1 335 ? 2.450 -1.621 -26.412 1.00 82.88 335 LEU A N 1
ATOM 2592 C CA . LEU A 1 335 ? 3.322 -2.386 -25.513 1.00 82.88 335 LEU A CA 1
ATOM 2593 C C . LEU A 1 335 ? 4.762 -2.554 -26.043 1.00 82.88 335 LEU A C 1
ATOM 2595 O O . LEU A 1 335 ? 5.681 -2.739 -25.246 1.00 82.88 335 LEU A O 1
ATOM 2599 N N . ALA A 1 336 ? 4.975 -2.428 -27.356 1.00 85.94 336 ALA A N 1
ATOM 2600 C CA . ALA A 1 336 ? 6.298 -2.388 -27.986 1.00 85.94 336 ALA A CA 1
ATOM 2601 C C . ALA A 1 336 ? 6.888 -0.961 -28.054 1.00 85.94 336 ALA A C 1
ATOM 2603 O O . ALA A 1 336 ? 8.004 -0.767 -28.538 1.00 85.94 336 ALA A O 1
ATOM 2604 N N . SER A 1 337 ? 6.171 0.065 -27.572 1.00 87.00 337 SER A N 1
ATOM 2605 C CA . SER A 1 337 ? 6.755 1.406 -27.460 1.00 87.00 337 SER A CA 1
ATOM 2606 C C . SER A 1 337 ? 7.905 1.408 -26.441 1.00 87.00 337 SER A C 1
ATOM 2608 O O . SER A 1 337 ? 7.827 0.715 -25.422 1.00 87.00 337 SER A O 1
ATOM 2610 N N . PRO A 1 338 ? 8.978 2.183 -26.674 1.00 85.62 338 PRO A N 1
ATOM 2611 C CA . PRO A 1 338 ? 10.026 2.368 -25.682 1.00 85.62 338 PRO A CA 1
ATOM 2612 C C . PRO A 1 338 ? 9.496 2.887 -24.342 1.00 85.62 338 PRO A C 1
ATOM 2614 O O . PRO A 1 338 ? 8.626 3.762 -24.313 1.00 85.62 338 PRO A O 1
ATOM 2617 N N . ILE A 1 339 ? 10.081 2.414 -23.243 1.00 87.44 339 ILE A N 1
ATOM 2618 C CA . ILE A 1 339 ? 9.867 2.998 -21.916 1.00 87.44 339 ILE A CA 1
ATOM 2619 C C . ILE A 1 339 ? 10.854 4.152 -21.667 1.00 87.44 339 ILE A C 1
ATOM 2621 O O . ILE A 1 339 ? 12.027 4.088 -22.061 1.00 87.44 339 ILE A O 1
ATOM 2625 N N . ASN A 1 340 ? 10.386 5.216 -21.013 1.00 84.75 340 ASN A N 1
ATOM 2626 C CA . ASN A 1 340 ? 11.257 6.285 -20.531 1.00 84.75 340 ASN A CA 1
ATOM 2627 C C . ASN A 1 340 ? 11.940 5.864 -19.208 1.00 84.75 340 ASN A C 1
ATOM 2629 O O . ASN A 1 340 ? 11.624 4.834 -18.601 1.00 84.75 340 ASN A O 1
ATOM 2633 N N . ARG A 1 341 ? 12.928 6.640 -18.769 1.00 87.75 341 ARG A N 1
ATOM 2634 C CA . ARG A 1 341 ? 13.703 6.350 -17.557 1.00 87.75 341 ARG A CA 1
ATOM 2635 C C . ARG A 1 341 ? 12.890 6.549 -16.279 1.00 87.75 341 ARG A C 1
ATOM 2637 O O . ARG A 1 341 ? 13.143 5.846 -15.298 1.00 87.75 341 ARG A O 1
ATOM 2644 N N . TYR A 1 342 ? 11.939 7.479 -16.292 1.00 85.50 342 TYR A N 1
ATOM 2645 C CA . TYR A 1 342 ? 11.062 7.779 -15.165 1.00 85.50 342 TYR A CA 1
ATOM 2646 C C . TYR A 1 342 ? 10.126 6.608 -14.844 1.00 85.50 342 TYR A C 1
ATOM 2648 O O . TYR A 1 342 ? 10.257 6.014 -13.774 1.00 85.50 342 TYR A O 1
ATOM 2656 N N . ASP A 1 343 ? 9.273 6.213 -15.794 1.00 84.44 343 ASP A N 1
ATOM 2657 C CA . ASP A 1 343 ? 8.301 5.118 -15.694 1.00 84.44 343 ASP A CA 1
ATOM 2658 C C . ASP A 1 343 ? 8.977 3.843 -15.178 1.00 84.44 343 ASP A C 1
ATOM 2660 O O . ASP A 1 343 ? 8.521 3.235 -14.214 1.00 84.44 343 ASP A O 1
ATOM 2664 N N . TYR A 1 344 ? 10.115 3.458 -15.772 1.00 92.81 344 TYR A N 1
ATOM 2665 C CA . TYR A 1 344 ? 10.831 2.242 -15.379 1.00 92.81 344 TYR A CA 1
ATOM 2666 C C . TYR A 1 344 ? 11.387 2.311 -13.951 1.00 92.81 344 TYR A C 1
ATOM 2668 O O . TYR A 1 344 ? 11.391 1.311 -13.231 1.00 92.81 344 TYR A O 1
ATOM 2676 N N . THR A 1 345 ? 11.838 3.493 -13.526 1.00 90.62 345 THR A N 1
ATOM 2677 C CA . THR A 1 345 ? 12.320 3.712 -12.159 1.00 90.62 345 THR A CA 1
ATOM 2678 C C . THR A 1 345 ? 11.165 3.625 -11.163 1.00 90.62 345 THR A C 1
ATOM 2680 O O . THR A 1 345 ? 11.290 2.918 -10.167 1.00 90.62 345 THR A O 1
ATOM 2683 N N . VAL A 1 346 ? 10.023 4.261 -11.453 1.00 88.12 346 VAL A N 1
ATOM 2684 C CA . VAL A 1 346 ? 8.813 4.179 -10.617 1.00 88.12 346 VAL A CA 1
ATOM 2685 C C . VAL A 1 346 ? 8.290 2.742 -10.547 1.00 88.12 346 VAL A C 1
ATOM 2687 O O . VAL A 1 346 ? 8.018 2.259 -9.450 1.00 88.12 346 VAL A O 1
ATOM 2690 N N . MET A 1 347 ? 8.229 2.022 -11.674 1.00 91.50 347 MET A N 1
ATOM 2691 C CA . MET A 1 347 ? 7.824 0.611 -11.714 1.00 91.50 347 MET A CA 1
ATOM 2692 C C . MET A 1 347 ? 8.705 -0.262 -10.812 1.00 91.50 347 MET A C 1
ATOM 2694 O O . MET A 1 347 ? 8.172 -1.062 -10.047 1.00 91.50 347 MET A O 1
ATOM 2698 N N . ILE A 1 348 ? 10.035 -0.105 -10.848 1.00 94.81 348 ILE A N 1
ATOM 2699 C CA . ILE A 1 348 ? 10.921 -0.865 -9.951 1.00 94.81 348 ILE A CA 1
ATOM 2700 C C . ILE A 1 348 ? 10.737 -0.430 -8.494 1.00 94.81 348 ILE A C 1
ATOM 2702 O O . ILE A 1 348 ? 10.632 -1.298 -7.634 1.00 94.81 348 ILE A O 1
ATOM 2706 N N . SER A 1 349 ? 10.648 0.868 -8.190 1.00 89.81 349 SER A N 1
ATOM 2707 C CA . SER A 1 349 ? 10.447 1.332 -6.808 1.00 89.81 349 SER A CA 1
ATOM 2708 C C . SER A 1 349 ? 9.137 0.816 -6.199 1.00 89.81 349 SER A C 1
ATOM 2710 O O . SER A 1 349 ? 9.151 0.313 -5.073 1.00 89.81 349 SER A O 1
ATOM 2712 N N . LYS A 1 350 ? 8.027 0.862 -6.955 1.00 89.12 350 LYS A N 1
ATOM 2713 C CA . LYS A 1 350 ? 6.744 0.253 -6.564 1.00 89.12 350 LYS A CA 1
ATOM 2714 C C . LYS A 1 350 ? 6.881 -1.267 -6.395 1.00 89.12 350 LYS A C 1
ATOM 2716 O O . LYS A 1 350 ? 6.458 -1.803 -5.377 1.00 89.12 350 LYS A O 1
ATOM 2721 N N . ALA A 1 351 ? 7.515 -1.961 -7.344 1.00 92.00 351 ALA A N 1
ATOM 2722 C CA . ALA A 1 351 ? 7.704 -3.415 -7.299 1.00 92.00 351 ALA A CA 1
ATOM 2723 C C . ALA A 1 351 ? 8.545 -3.892 -6.108 1.00 92.00 351 ALA A C 1
ATOM 2725 O O . ALA A 1 351 ? 8.234 -4.914 -5.504 1.00 92.00 351 ALA A O 1
ATOM 2726 N N . MET A 1 352 ? 9.576 -3.128 -5.737 1.00 88.56 352 MET A N 1
ATOM 2727 C CA . MET A 1 352 ? 10.395 -3.347 -4.541 1.00 88.56 352 MET A CA 1
ATOM 2728 C C . MET A 1 352 ? 9.652 -3.007 -3.233 1.00 88.56 352 MET A C 1
ATOM 2730 O O . MET A 1 352 ? 10.226 -3.163 -2.155 1.00 88.56 352 MET A O 1
ATOM 2734 N N . ASN A 1 353 ? 8.395 -2.539 -3.314 1.00 84.38 353 ASN A N 1
ATOM 2735 C CA . ASN A 1 353 ? 7.580 -2.048 -2.200 1.00 84.38 353 ASN A CA 1
ATOM 2736 C C . ASN A 1 353 ? 8.322 -0.980 -1.364 1.00 84.38 353 ASN A C 1
ATOM 2738 O O . ASN A 1 353 ? 8.154 -0.875 -0.146 1.00 84.38 353 ASN A O 1
ATOM 2742 N N . TRP A 1 354 ? 9.180 -0.186 -2.018 1.00 81.38 354 TRP A N 1
ATOM 2743 C CA . TRP A 1 354 ? 9.879 0.911 -1.362 1.00 81.38 354 TRP A CA 1
ATOM 2744 C C . TRP A 1 354 ? 8.902 2.021 -1.028 1.00 81.38 354 TRP A C 1
ATOM 2746 O O . TRP A 1 354 ? 8.095 2.436 -1.856 1.00 81.38 354 TRP A O 1
ATOM 2756 N N . SER A 1 355 ? 9.007 2.529 0.189 1.00 73.62 355 SER A N 1
ATOM 2757 C CA . SER A 1 355 ? 8.247 3.694 0.598 1.00 73.62 355 SER A CA 1
ATOM 2758 C C . SER A 1 355 ? 8.688 4.924 -0.204 1.00 73.62 355 SER A C 1
ATOM 2760 O O . SER A 1 355 ? 9.896 5.111 -0.389 1.00 73.62 355 SER A O 1
ATOM 2762 N N . PRO A 1 356 ? 7.758 5.784 -0.648 1.00 71.88 356 PRO A N 1
ATOM 2763 C CA . PRO A 1 356 ? 8.122 7.062 -1.240 1.00 71.88 356 PRO A CA 1
ATOM 2764 C C . PRO A 1 356 ? 8.896 7.917 -0.226 1.00 71.88 356 PRO A C 1
ATOM 2766 O O . PRO A 1 356 ? 8.546 7.957 0.954 1.00 71.88 356 PRO A O 1
ATOM 2769 N N . VAL A 1 357 ? 9.942 8.608 -0.680 1.00 68.69 357 VAL A N 1
ATOM 2770 C CA . VAL A 1 357 ? 10.727 9.549 0.137 1.00 68.69 357 VAL A CA 1
ATOM 2771 C C . VAL A 1 357 ? 10.490 10.958 -0.406 1.00 68.69 357 VAL A C 1
ATOM 2773 O O . VAL A 1 357 ? 10.672 11.122 -1.608 1.00 68.69 357 VAL A O 1
ATOM 2776 N N . PRO A 1 358 ? 10.113 11.965 0.407 1.00 66.56 358 PRO A N 1
ATOM 2777 C CA . PRO A 1 358 ? 9.900 13.332 -0.069 1.00 66.56 358 PRO A CA 1
ATOM 2778 C C . PRO A 1 358 ? 11.048 13.830 -0.956 1.00 66.56 358 PRO A C 1
ATOM 2780 O O . PRO A 1 358 ? 12.213 13.789 -0.558 1.00 66.56 358 PRO A O 1
ATOM 2783 N N . TYR A 1 359 ? 10.717 14.251 -2.175 1.00 66.69 359 TYR A N 1
ATOM 2784 C CA . TYR A 1 359 ? 11.698 14.674 -3.166 1.00 66.69 359 TYR A CA 1
ATOM 2785 C C . TYR A 1 359 ? 12.309 16.041 -2.811 1.00 66.69 359 TYR A C 1
ATOM 2787 O O . TYR A 1 359 ? 11.598 17.021 -2.604 1.00 66.69 359 TYR A O 1
ATOM 2795 N N . ASP A 1 360 ? 13.640 16.115 -2.768 1.00 66.12 360 ASP A N 1
ATOM 2796 C CA . ASP A 1 360 ? 14.420 17.268 -2.287 1.00 66.12 360 ASP A CA 1
ATOM 2797 C C . ASP A 1 360 ? 15.040 18.115 -3.418 1.00 66.12 360 ASP A C 1
ATOM 2799 O O . ASP A 1 360 ? 15.921 18.941 -3.181 1.00 66.12 360 ASP A O 1
ATOM 2803 N N . SER A 1 361 ? 14.581 17.930 -4.662 1.00 70.50 361 SER A N 1
ATOM 2804 C CA . SER A 1 361 ? 15.135 18.574 -5.867 1.00 70.50 361 SER A CA 1
ATOM 2805 C C . SER A 1 361 ? 16.582 18.186 -6.229 1.00 70.50 361 SER A C 1
ATOM 2807 O O . SER A 1 361 ? 17.250 18.931 -6.950 1.00 70.50 361 SER A O 1
ATOM 2809 N N . TYR A 1 362 ? 17.068 17.005 -5.814 1.00 72.81 362 TYR A N 1
ATOM 2810 C CA . TYR A 1 362 ? 18.401 16.489 -6.181 1.00 72.81 362 TYR A CA 1
ATOM 2811 C C . TYR A 1 362 ? 18.713 16.508 -7.696 1.00 72.81 362 TYR A C 1
ATOM 2813 O O . TYR A 1 362 ? 19.858 16.741 -8.101 1.00 72.81 362 TYR A O 1
ATOM 2821 N N . PHE A 1 363 ? 17.712 16.250 -8.544 1.00 76.94 363 PHE A N 1
ATOM 2822 C CA . PHE A 1 363 ? 17.805 16.318 -10.005 1.00 76.94 363 PHE A CA 1
ATOM 2823 C C . PHE A 1 363 ? 17.156 17.598 -10.550 1.00 76.94 363 PHE A C 1
ATOM 2825 O O . PHE A 1 363 ? 15.961 17.830 -10.384 1.00 76.94 363 PHE A O 1
ATOM 2832 N N . ALA A 1 364 ? 17.931 18.405 -11.273 1.00 77.12 364 ALA A N 1
ATOM 2833 C CA . ALA A 1 364 ? 17.511 19.714 -11.777 1.00 77.12 364 ALA A CA 1
ATOM 2834 C C . ALA A 1 364 ? 16.495 19.670 -12.938 1.00 77.12 364 ALA A C 1
ATOM 2836 O O . ALA A 1 364 ? 15.948 20.708 -13.304 1.00 77.12 364 ALA A O 1
ATOM 2837 N N . ASP A 1 365 ? 16.270 18.501 -13.540 1.00 72.56 365 ASP A N 1
ATOM 2838 C CA . ASP A 1 365 ? 15.257 18.238 -14.571 1.00 72.56 365 ASP A CA 1
ATOM 2839 C C . ASP A 1 365 ? 14.033 17.467 -14.056 1.00 72.56 365 ASP A C 1
ATOM 2841 O O . ASP A 1 365 ? 13.089 17.276 -14.815 1.00 72.56 365 ASP A O 1
ATOM 2845 N N . ILE A 1 366 ? 13.992 17.083 -12.776 1.00 71.38 366 ILE A N 1
ATOM 2846 C CA . ILE A 1 366 ? 12.758 16.609 -12.145 1.00 71.38 366 ILE A CA 1
ATOM 2847 C C . ILE A 1 366 ? 12.161 17.761 -11.347 1.00 71.38 366 ILE A C 1
ATOM 2849 O O . ILE A 1 366 ? 12.787 18.306 -10.442 1.00 71.38 366 ILE A O 1
ATOM 2853 N N . SER A 1 367 ? 10.918 18.098 -11.670 1.00 59.31 367 SER A N 1
ATOM 2854 C CA . SER A 1 367 ? 10.093 19.028 -10.903 1.00 59.31 367 SER A CA 1
ATOM 2855 C C . SER A 1 367 ? 8.772 18.357 -10.546 1.00 59.31 367 SER A C 1
ATOM 2857 O O . SER A 1 367 ? 8.369 17.392 -11.198 1.00 59.31 367 SER A O 1
ATOM 2859 N N . ASP A 1 368 ? 8.029 18.909 -9.590 1.00 47.22 368 ASP A N 1
ATOM 2860 C CA . ASP A 1 368 ? 6.682 18.435 -9.215 1.00 47.22 368 ASP A CA 1
ATOM 2861 C C . ASP A 1 368 ? 5.624 18.643 -10.315 1.00 47.22 368 ASP A C 1
ATOM 2863 O O . ASP A 1 368 ? 4.428 18.629 -10.052 1.00 47.22 368 ASP A O 1
ATOM 2867 N N . ALA A 1 369 ? 6.043 18.951 -11.545 1.00 38.91 369 ALA A N 1
ATOM 2868 C CA . ALA A 1 369 ? 5.205 18.967 -12.738 1.00 38.91 369 ALA A CA 1
ATOM 2869 C C . ALA A 1 369 ? 5.342 17.689 -13.590 1.00 38.91 369 ALA A C 1
ATOM 2871 O O . ALA A 1 369 ? 4.658 17.585 -14.602 1.00 38.91 369 ALA A O 1
ATOM 2872 N N . HIS A 1 370 ? 6.232 16.742 -13.249 1.00 37.69 370 HIS A N 1
ATOM 2873 C CA . HIS A 1 370 ? 6.672 15.740 -14.232 1.00 37.69 370 HIS A CA 1
ATOM 2874 C C . HIS A 1 370 ? 5.619 14.707 -14.663 1.00 37.69 370 HIS A C 1
ATOM 2876 O O . HIS A 1 370 ? 5.812 14.075 -15.698 1.00 37.69 370 HIS A O 1
ATOM 2882 N N . TYR A 1 371 ? 4.510 14.570 -13.927 1.00 38.06 371 TYR A N 1
ATOM 2883 C CA . TYR A 1 371 ? 3.334 13.810 -14.368 1.00 38.06 371 TYR A CA 1
ATOM 2884 C C . TYR A 1 371 ? 1.986 14.478 -14.043 1.00 38.06 371 TYR A C 1
ATOM 2886 O O . TYR A 1 371 ? 0.938 13.854 -14.200 1.00 38.06 371 TYR A O 1
ATOM 2894 N N . SER A 1 372 ? 1.968 15.751 -13.626 1.00 27.36 372 SER A N 1
ATOM 2895 C CA . SER A 1 372 ? 0.713 16.485 -13.417 1.00 27.36 372 SER A CA 1
ATOM 2896 C C . SER A 1 372 ? 0.277 17.071 -14.750 1.00 27.36 372 SER A C 1
ATOM 2898 O O . SER A 1 372 ? 0.831 18.076 -15.198 1.00 27.36 372 SER A O 1
ATOM 2900 N N . SER A 1 373 ? -0.693 16.395 -15.371 1.00 26.84 373 SER A N 1
ATOM 2901 C CA . SER A 1 373 ? -1.513 16.810 -16.519 1.00 26.84 373 SER A CA 1
ATOM 2902 C C . SER A 1 373 ? -1.406 18.302 -16.894 1.00 26.84 373 SER A C 1
ATOM 2904 O O . SER A 1 373 ? -2.218 19.134 -16.509 1.00 26.84 373 SER A O 1
ATOM 2906 N N . ILE A 1 374 ? -0.369 18.632 -17.676 1.00 30.66 374 ILE A N 1
ATOM 2907 C CA . ILE A 1 374 ? -0.087 19.937 -18.309 1.00 30.66 374 ILE A CA 1
ATOM 2908 C C . ILE A 1 374 ? -0.420 21.169 -17.430 1.00 30.66 374 ILE A C 1
ATOM 2910 O O . ILE A 1 374 ? -1.105 22.104 -17.848 1.00 30.66 374 ILE A O 1
ATOM 2914 N N . GLY A 1 375 ? 0.152 21.233 -16.225 1.00 33.41 375 GLY A N 1
ATOM 2915 C CA . GLY A 1 375 ? 0.141 22.440 -15.388 1.00 33.41 375 GLY A CA 1
ATOM 2916 C C . GLY A 1 375 ? 1.241 23.447 -15.762 1.00 33.41 375 GLY A C 1
ATOM 2917 O O . GLY A 1 375 ? 2.279 23.507 -15.100 1.00 33.41 375 GLY A O 1
ATOM 2918 N N . LYS A 1 376 ? 1.051 24.257 -16.816 1.00 35.91 376 LYS A N 1
ATOM 2919 C CA . LYS A 1 376 ? 1.977 25.370 -17.129 1.00 35.91 376 LYS A CA 1
ATOM 2920 C C . LYS A 1 376 ? 1.902 26.450 -16.040 1.00 35.91 376 LYS A C 1
ATOM 2922 O O . LYS A 1 376 ? 0.808 26.825 -15.631 1.00 35.91 376 LYS A O 1
ATOM 2927 N N . LYS A 1 377 ? 3.050 27.019 -15.640 1.00 41.97 377 LYS A N 1
ATOM 2928 C CA . LYS A 1 377 ? 3.076 28.272 -14.857 1.00 41.97 377 LYS A CA 1
ATOM 2929 C C . LYS A 1 377 ? 2.266 29.344 -15.589 1.00 41.97 377 LYS A C 1
ATOM 2931 O O . LYS A 1 377 ? 2.406 29.478 -16.806 1.00 41.97 377 LYS A O 1
ATOM 2936 N N . GLN A 1 378 ? 1.457 30.111 -14.859 1.00 45.06 378 GLN A N 1
ATOM 2937 C CA . GLN A 1 378 ? 0.707 31.222 -15.442 1.00 45.06 378 GLN A CA 1
ATOM 2938 C C . GLN A 1 378 ? 1.694 32.313 -15.877 1.00 45.06 378 GLN A C 1
ATOM 2940 O O . GLN A 1 378 ? 2.501 32.799 -15.081 1.00 45.06 378 GLN A O 1
ATOM 2945 N N . VAL A 1 379 ? 1.644 32.673 -17.160 1.00 44.44 379 VAL A N 1
ATOM 2946 C CA . VAL A 1 379 ? 2.471 33.725 -17.762 1.00 44.44 379 VAL A CA 1
ATOM 2947 C C . VAL A 1 379 ? 1.537 34.802 -18.292 1.00 44.44 379 VAL A C 1
ATOM 2949 O O . VAL A 1 379 ? 0.882 34.619 -19.315 1.00 44.44 379 VAL A O 1
ATOM 2952 N N . ASN A 1 380 ? 1.483 35.928 -17.588 1.00 51.66 380 ASN A N 1
ATOM 2953 C CA . ASN A 1 380 ? 0.725 37.100 -18.001 1.00 51.66 380 ASN A CA 1
ATOM 2954 C C . ASN A 1 380 ? 1.655 38.061 -18.753 1.00 51.66 380 ASN A C 1
ATOM 2956 O O . ASN A 1 380 ? 2.652 38.517 -18.191 1.00 51.66 380 ASN A O 1
ATOM 2960 N N . THR A 1 381 ? 1.325 38.406 -19.999 1.00 48.12 381 THR A N 1
ATOM 2961 C CA . THR A 1 381 ? 2.137 39.316 -20.824 1.00 48.12 381 THR A CA 1
ATOM 2962 C C . THR A 1 381 ? 1.394 40.616 -21.113 1.00 48.12 381 THR A C 1
ATOM 2964 O O . THR A 1 381 ? 0.370 40.629 -21.793 1.00 48.12 381 THR A O 1
ATOM 2967 N N . LEU A 1 382 ? 1.955 41.736 -20.658 1.00 54.09 382 LEU A N 1
ATOM 2968 C CA . LEU A 1 382 ? 1.565 43.081 -21.065 1.00 54.09 382 LEU A CA 1
ATOM 2969 C C . LEU A 1 382 ? 2.343 43.478 -22.320 1.00 54.09 382 LEU A C 1
ATOM 2971 O O . LEU A 1 382 ? 3.546 43.724 -22.255 1.00 54.09 382 LEU A O 1
ATOM 2975 N N . LYS A 1 383 ? 1.649 43.607 -23.452 1.00 47.41 383 LYS A N 1
ATOM 2976 C CA . LYS A 1 383 ? 2.225 44.116 -24.701 1.00 47.41 383 LYS A CA 1
ATOM 2977 C C . LYS A 1 383 ? 1.938 45.604 -24.884 1.00 47.41 383 LYS A C 1
ATOM 2979 O O . LYS A 1 383 ? 0.785 46.016 -24.977 1.00 47.41 383 LYS A O 1
ATOM 2984 N N . VAL A 1 384 ? 2.989 46.411 -24.987 1.00 52.88 384 VAL A N 1
ATOM 2985 C CA . VAL A 1 384 ? 2.910 47.847 -25.274 1.00 52.88 384 VAL A CA 1
ATOM 2986 C C . VAL A 1 384 ? 2.899 48.058 -26.788 1.00 52.88 384 VAL A C 1
ATOM 2988 O O . VAL A 1 384 ? 3.819 47.629 -27.484 1.00 52.88 384 VAL A O 1
ATOM 2991 N N . ILE A 1 385 ? 1.881 48.734 -27.326 1.00 40.47 385 ILE A N 1
ATOM 2992 C CA . ILE A 1 385 ? 1.724 48.937 -28.778 1.00 40.47 385 ILE A CA 1
ATOM 2993 C C . ILE A 1 385 ? 1.552 50.411 -29.174 1.00 40.47 385 ILE A C 1
ATOM 2995 O O . ILE A 1 385 ? 0.537 50.815 -29.728 1.00 40.47 385 ILE A O 1
ATOM 2999 N N . GLY A 1 386 ? 2.570 51.234 -28.926 1.00 46.19 386 GLY A N 1
ATOM 3000 C CA . GLY A 1 386 ? 2.595 52.613 -29.419 1.00 46.19 386 GLY A CA 1
ATOM 3001 C C . GLY A 1 386 ? 3.772 53.430 -28.893 1.00 46.19 386 GLY A C 1
ATOM 3002 O O . GLY A 1 386 ? 4.374 53.084 -27.879 1.00 46.19 386 GLY A O 1
ATOM 3003 N N . GLN A 1 387 ? 4.100 54.514 -29.596 1.00 48.34 387 GLN A N 1
ATOM 3004 C CA . GLN A 1 387 ? 5.027 55.543 -29.124 1.00 48.34 387 GLN A CA 1
ATOM 3005 C C . GLN A 1 387 ? 4.221 56.660 -28.448 1.00 48.34 387 GLN A C 1
ATOM 3007 O O . GLN A 1 387 ? 3.166 57.046 -28.958 1.00 48.34 387 GLN A O 1
ATOM 3012 N N . SER A 1 388 ? 4.690 57.197 -27.319 1.00 49.59 388 SER A N 1
ATOM 3013 C CA . SER A 1 388 ? 3.968 58.294 -26.662 1.00 49.59 388 SER A CA 1
ATOM 3014 C C . SER A 1 388 ? 4.155 59.604 -27.422 1.00 49.59 388 SER A C 1
ATOM 3016 O O . SER A 1 388 ? 5.279 60.052 -27.633 1.00 49.59 388 SER A O 1
ATOM 3018 N N . ASN A 1 389 ? 3.058 60.259 -27.805 1.00 49.38 389 ASN A N 1
ATOM 3019 C CA . ASN A 1 389 ? 3.095 61.537 -28.533 1.00 49.38 389 ASN A CA 1
ATOM 3020 C C . ASN A 1 389 ? 3.014 62.775 -27.616 1.00 49.38 389 ASN A C 1
ATOM 3022 O O . ASN A 1 389 ? 3.116 63.910 -28.092 1.00 49.38 389 ASN A O 1
ATOM 3026 N N . VAL A 1 390 ? 2.863 62.554 -26.308 1.00 51.62 390 VAL A N 1
ATOM 3027 C CA . VAL A 1 390 ? 2.773 63.562 -25.241 1.00 51.62 390 VAL A CA 1
ATOM 3028 C C . VAL A 1 390 ? 3.502 63.072 -23.987 1.00 51.62 390 VAL A C 1
ATOM 3030 O O . VAL A 1 390 ? 3.712 61.866 -23.828 1.00 51.62 390 VAL A O 1
ATOM 3033 N N . ASP A 1 391 ? 3.856 63.997 -23.096 1.00 56.28 391 ASP A N 1
ATOM 3034 C CA . ASP A 1 391 ? 4.243 63.658 -21.725 1.00 56.28 391 ASP A CA 1
ATOM 3035 C C . ASP A 1 391 ? 2.978 63.307 -20.930 1.00 56.28 391 ASP A C 1
ATOM 3037 O O . ASP A 1 391 ? 1.990 64.043 -20.968 1.00 56.28 391 ASP A O 1
ATOM 3041 N N . GLN A 1 392 ? 2.982 62.173 -20.234 1.00 60.41 392 GLN A N 1
ATOM 3042 C CA . GLN A 1 392 ? 1.841 61.689 -19.456 1.00 60.41 392 GLN A CA 1
ATOM 3043 C C . GLN A 1 392 ? 2.286 60.744 -18.338 1.00 60.41 392 GLN A C 1
ATOM 3045 O O . GLN A 1 392 ? 3.359 60.147 -18.387 1.00 60.41 392 GLN A O 1
ATOM 3050 N N . THR A 1 393 ? 1.439 60.572 -17.330 1.00 56.88 393 THR A N 1
ATOM 3051 C CA . THR A 1 393 ? 1.631 59.558 -16.291 1.00 56.88 393 THR A CA 1
ATOM 3052 C C . THR A 1 393 ? 0.590 58.471 -16.490 1.00 56.88 393 THR A C 1
ATOM 3054 O O . THR A 1 393 ? -0.605 58.758 -16.443 1.00 56.88 393 THR A O 1
ATOM 3057 N N . LEU A 1 394 ? 1.036 57.235 -16.719 1.00 58.44 394 LEU A N 1
ATOM 3058 C CA . LEU A 1 394 ? 0.150 56.079 -16.685 1.00 58.44 394 LEU A CA 1
ATOM 3059 C C . LEU A 1 394 ? -0.113 55.690 -15.238 1.00 58.44 394 LEU A C 1
ATOM 3061 O O . LEU A 1 394 ? 0.822 55.605 -14.442 1.00 58.44 394 LEU A O 1
ATOM 3065 N N . LYS A 1 395 ? -1.375 55.397 -14.935 1.00 59.38 395 LYS A N 1
ATOM 3066 C CA . LYS A 1 395 ? -1.774 54.604 -13.777 1.00 59.38 395 LYS A CA 1
ATOM 3067 C C . LYS A 1 395 ? -1.875 53.145 -14.207 1.00 59.38 395 LYS A C 1
ATOM 3069 O O . LYS A 1 395 ? -2.436 52.863 -15.263 1.00 59.38 395 LYS A O 1
ATOM 3074 N N . ILE A 1 396 ? -1.288 52.252 -13.417 1.00 60.81 396 ILE A N 1
ATOM 3075 C CA . ILE A 1 396 ? -1.318 50.809 -13.627 1.00 60.81 396 ILE A CA 1
ATOM 3076 C C . ILE A 1 396 ? -1.804 50.170 -12.329 1.00 60.81 396 ILE A C 1
ATOM 3078 O O . ILE A 1 396 ? -1.207 50.381 -11.274 1.00 60.81 396 ILE A O 1
ATOM 3082 N N . THR A 1 397 ? -2.883 49.399 -12.416 1.00 56.84 397 THR A N 1
ATOM 3083 C CA . THR A 1 397 ? -3.470 48.670 -11.288 1.00 56.84 397 THR A CA 1
ATOM 3084 C C . THR A 1 397 ? -3.214 47.170 -11.454 1.00 56.84 397 THR A C 1
ATOM 3086 O O . THR A 1 397 ? -3.253 46.646 -12.565 1.00 56.84 397 THR A O 1
ATOM 3089 N N . PHE A 1 398 ? -2.914 46.499 -10.346 1.00 54.66 398 PHE A N 1
ATOM 3090 C CA . PHE A 1 398 ? -2.665 45.068 -10.211 1.00 54.66 398 PHE A CA 1
ATOM 3091 C C . PHE A 1 398 ? -3.614 44.520 -9.151 1.00 54.66 398 PHE A C 1
ATOM 3093 O O . PHE A 1 398 ? -3.601 44.977 -8.014 1.00 54.66 398 PHE A O 1
ATOM 3100 N N . GLY A 1 399 ? -4.431 43.535 -9.499 1.00 49.75 399 GLY A N 1
ATOM 3101 C CA . GLY A 1 399 ? -5.340 42.912 -8.545 1.00 49.75 399 GLY A CA 1
ATOM 3102 C C . GLY A 1 399 ? -6.087 41.740 -9.157 1.00 49.75 399 GLY A C 1
ATOM 3103 O O . GLY A 1 399 ? -6.168 41.613 -10.382 1.00 49.75 399 GLY A O 1
ATOM 3104 N N . ASP A 1 400 ? -6.629 40.902 -8.284 1.00 44.81 400 ASP A N 1
ATOM 3105 C CA . ASP A 1 400 ? -7.608 39.883 -8.624 1.00 44.81 400 ASP A CA 1
ATOM 3106 C C . ASP A 1 400 ? -8.991 40.254 -8.064 1.00 44.81 400 ASP A C 1
ATOM 3108 O O . ASP A 1 400 ? -9.166 41.268 -7.391 1.00 44.81 400 ASP A O 1
ATOM 3112 N N . THR A 1 401 ? -9.995 39.434 -8.360 1.00 39.25 401 THR A N 1
ATOM 3113 C CA . THR A 1 401 ? -11.331 39.522 -7.751 1.00 39.25 401 THR A CA 1
ATOM 3114 C C . THR A 1 401 ? -11.467 38.644 -6.498 1.00 39.25 401 THR A C 1
ATOM 3116 O O . THR A 1 401 ? -12.576 38.461 -5.996 1.00 39.25 401 THR A O 1
ATOM 3119 N N . LEU A 1 402 ? -10.369 38.059 -6.000 1.00 39.03 402 LEU A N 1
ATOM 3120 C CA . LEU A 1 402 ? -10.357 36.945 -5.047 1.00 39.03 402 LEU A CA 1
ATOM 3121 C C . LEU A 1 402 ? -9.169 37.014 -4.064 1.00 39.03 402 LEU A C 1
ATOM 3123 O O . LEU A 1 402 ? -8.382 36.075 -3.950 1.00 39.03 402 LEU A O 1
ATOM 3127 N N . SER A 1 403 ? -9.182 38.054 -3.218 1.00 44.59 403 SER A N 1
ATOM 3128 C CA . SER A 1 403 ? -8.460 38.204 -1.930 1.00 44.59 403 SER A CA 1
ATOM 3129 C C . SER A 1 403 ? -7.124 38.964 -1.879 1.00 44.59 403 SER A C 1
ATOM 3131 O O . SER A 1 403 ? -6.475 38.923 -0.832 1.00 44.59 403 SER A O 1
ATOM 3133 N N . LEU A 1 404 ? -6.739 39.737 -2.900 1.00 45.75 404 LEU A N 1
ATOM 3134 C CA . LEU A 1 404 ? -5.723 40.794 -2.731 1.00 45.75 404 LEU A CA 1
ATOM 3135 C C . LEU A 1 404 ? -6.322 42.203 -2.900 1.00 45.75 404 LEU A C 1
ATOM 3137 O O . LEU A 1 404 ? -7.167 42.405 -3.773 1.00 45.75 404 LEU A O 1
ATOM 3141 N N . PRO A 1 405 ? -5.904 43.208 -2.100 1.00 50.19 405 PRO A N 1
ATOM 3142 C CA . PRO A 1 405 ? -6.248 44.597 -2.383 1.00 50.19 405 PRO A CA 1
ATOM 3143 C C . PRO A 1 405 ? -5.596 45.024 -3.705 1.00 50.19 405 PRO A C 1
ATOM 3145 O O . PRO A 1 405 ? -4.451 44.670 -3.980 1.00 50.19 405 PRO A O 1
ATOM 3148 N N . ALA A 1 406 ? -6.320 45.793 -4.520 1.00 57.47 406 ALA A N 1
ATOM 3149 C CA . ALA A 1 406 ? -5.827 46.241 -5.818 1.00 57.47 406 ALA A CA 1
ATOM 3150 C C . ALA A 1 406 ? -4.663 47.240 -5.661 1.00 57.47 406 ALA A C 1
ATOM 3152 O O . ALA A 1 406 ? -4.868 48.433 -5.420 1.00 57.47 406 ALA A O 1
ATOM 3153 N N . GLU A 1 407 ? -3.437 46.751 -5.823 1.00 62.88 407 GLU A N 1
ATOM 3154 C CA . GLU A 1 407 ? -2.218 47.551 -5.839 1.00 62.88 407 GLU A CA 1
ATOM 3155 C C . GLU A 1 407 ? -2.221 48.495 -7.039 1.00 62.88 407 GLU A C 1
ATOM 3157 O O . GLU A 1 407 ? -2.664 48.143 -8.131 1.00 62.88 407 GLU A O 1
ATOM 3162 N N . THR A 1 408 ? -1.731 49.719 -6.873 1.00 65.25 408 THR A N 1
ATOM 3163 C CA . THR A 1 408 ? -1.679 50.692 -7.970 1.00 65.25 408 THR A CA 1
ATOM 3164 C C . THR A 1 408 ? -0.383 51.477 -7.935 1.00 65.25 408 THR A C 1
ATOM 3166 O O . THR A 1 408 ? -0.004 52.020 -6.901 1.00 65.25 408 THR A O 1
ATOM 3169 N N . PHE A 1 409 ? 0.260 51.603 -9.094 1.00 69.31 409 PHE A N 1
ATOM 3170 C CA . PHE A 1 409 ? 1.442 52.435 -9.268 1.00 69.31 409 PHE A CA 1
ATOM 3171 C C . PHE A 1 409 ? 1.353 53.336 -10.493 1.00 69.31 409 PHE A C 1
ATOM 3173 O O . PHE A 1 409 ? 0.493 53.190 -11.364 1.00 69.31 409 PHE A O 1
ATOM 3180 N N . HIS A 1 410 ? 2.254 54.312 -10.528 1.00 73.31 410 HIS A N 1
ATOM 3181 C CA . HIS A 1 410 ? 2.311 55.333 -11.559 1.00 73.31 410 HIS A CA 1
ATOM 3182 C C . HIS A 1 410 ? 3.642 55.254 -12.310 1.00 73.31 410 HIS A C 1
ATOM 3184 O O . HIS A 1 410 ? 4.703 55.186 -11.693 1.00 73.31 410 HIS A O 1
ATOM 3190 N N . THR A 1 411 ? 3.601 55.317 -13.640 1.00 71.88 411 THR A N 1
ATOM 3191 C CA . THR A 1 411 ? 4.798 55.337 -14.494 1.00 71.88 411 THR A CA 1
ATOM 3192 C C . THR A 1 411 ? 4.763 56.565 -15.396 1.00 71.88 411 THR A C 1
ATOM 3194 O O . THR A 1 411 ? 3.820 56.753 -16.165 1.00 71.88 411 THR A O 1
ATOM 3197 N N . HIS A 1 412 ? 5.791 57.412 -15.317 1.00 74.50 412 HIS A N 1
ATOM 3198 C CA . HIS A 1 412 ? 5.894 58.596 -16.168 1.00 74.50 412 HIS A CA 1
ATOM 3199 C C . HIS A 1 412 ? 6.477 58.256 -17.547 1.00 74.50 412 HIS A C 1
ATOM 3201 O O . HIS A 1 412 ? 7.555 57.664 -17.665 1.00 74.50 412 HIS A O 1
ATOM 3207 N N . ILE A 1 413 ? 5.767 58.674 -18.590 1.00 69.94 413 ILE A N 1
ATOM 3208 C CA . ILE A 1 413 ? 6.110 58.469 -19.992 1.00 69.94 413 ILE A CA 1
ATOM 3209 C C . ILE A 1 413 ? 6.285 59.830 -20.653 1.00 69.94 413 ILE A C 1
ATOM 3211 O O . ILE A 1 413 ? 5.435 60.711 -20.535 1.00 69.94 413 ILE A O 1
ATOM 3215 N N . SER A 1 414 ? 7.388 59.979 -21.372 1.00 72.62 414 SER A N 1
ATOM 3216 C CA . SER A 1 414 ? 7.769 61.203 -22.060 1.00 72.62 414 SER A CA 1
ATOM 3217 C C . SER A 1 414 ? 7.414 61.129 -23.544 1.00 72.62 414 SER A C 1
ATOM 3219 O O . SER A 1 414 ? 7.395 60.057 -24.158 1.00 72.62 414 SER A O 1
ATOM 3221 N N . LYS A 1 415 ? 7.162 62.284 -24.153 1.00 63.66 415 LYS A N 1
ATOM 3222 C CA . LYS A 1 415 ? 6.941 62.423 -25.589 1.00 63.66 415 LYS A CA 1
ATOM 3223 C C . LYS A 1 415 ? 8.146 61.885 -26.366 1.00 63.66 415 LYS A C 1
ATOM 3225 O O . LYS A 1 415 ? 9.259 62.385 -26.239 1.00 63.66 415 LYS A O 1
ATOM 3230 N N . GLY A 1 416 ? 7.898 60.895 -27.217 1.00 57.72 416 GLY A N 1
ATOM 3231 C CA . GLY A 1 416 ? 8.907 60.184 -27.996 1.00 57.72 416 GLY A CA 1
ATOM 3232 C C . GLY A 1 416 ? 9.317 58.826 -27.420 1.00 57.72 416 GLY A C 1
ATOM 3233 O O . GLY A 1 416 ? 9.985 58.080 -28.137 1.00 57.72 416 GLY A O 1
ATOM 3234 N N . ASP A 1 417 ? 8.896 58.455 -26.204 1.00 62.94 417 ASP A N 1
ATOM 3235 C CA . ASP A 1 417 ? 9.178 57.129 -25.636 1.00 62.94 417 ASP A CA 1
ATOM 3236 C C . ASP A 1 417 ? 8.627 56.012 -26.537 1.00 62.94 417 ASP A C 1
ATOM 3238 O O . ASP A 1 417 ? 7.429 55.965 -26.836 1.00 62.94 417 ASP A O 1
ATOM 3242 N N . THR A 1 418 ? 9.508 55.107 -26.966 1.00 63.34 418 THR A N 1
ATOM 3243 C CA . THR A 1 418 ? 9.171 53.952 -27.810 1.00 63.34 418 THR A CA 1
ATOM 3244 C C . THR A 1 418 ? 8.534 52.821 -26.987 1.00 63.34 418 THR A C 1
ATOM 3246 O O . THR A 1 418 ? 8.747 52.762 -25.773 1.00 63.34 418 THR A O 1
ATOM 3249 N N . PRO A 1 419 ? 7.800 51.877 -27.614 1.00 53.16 419 PRO A N 1
ATOM 3250 C CA . PRO A 1 419 ? 7.133 50.784 -26.898 1.00 53.16 419 PRO A CA 1
ATOM 3251 C C . PRO A 1 419 ? 8.038 49.986 -25.941 1.00 53.16 419 PRO A C 1
ATOM 3253 O O . PRO A 1 419 ? 7.611 49.625 -24.850 1.00 53.16 419 PRO A O 1
ATOM 3256 N N . ASP A 1 420 ? 9.296 49.750 -26.328 1.00 63.84 420 ASP A N 1
ATOM 3257 C CA . ASP A 1 420 ? 10.308 49.066 -25.508 1.00 63.84 420 ASP A CA 1
ATOM 3258 C C . ASP A 1 420 ? 10.758 49.901 -24.294 1.00 63.84 420 ASP A C 1
ATOM 3260 O O . ASP A 1 420 ? 10.873 49.382 -23.184 1.00 63.84 420 ASP A O 1
ATOM 3264 N N . VAL A 1 421 ? 10.954 51.213 -24.470 1.00 70.75 421 VAL A N 1
ATOM 3265 C CA . VAL A 1 421 ? 11.290 52.123 -23.362 1.00 70.75 421 VAL A CA 1
ATOM 3266 C C . VAL A 1 421 ? 10.139 52.180 -22.356 1.00 70.75 421 VAL A C 1
ATOM 3268 O O . VAL A 1 421 ? 10.375 52.157 -21.149 1.00 70.75 421 VAL A O 1
ATOM 3271 N N . ILE A 1 422 ? 8.896 52.192 -22.842 1.00 64.06 422 ILE A N 1
ATOM 3272 C CA . ILE A 1 422 ? 7.690 52.163 -22.008 1.00 64.06 422 ILE A CA 1
ATOM 3273 C C . ILE A 1 422 ? 7.580 50.835 -21.245 1.00 64.06 422 ILE A C 1
ATOM 3275 O O . ILE A 1 422 ? 7.402 50.854 -20.028 1.00 64.06 422 ILE A O 1
ATOM 3279 N N . ALA A 1 423 ? 7.744 49.693 -21.922 1.00 61.12 423 ALA A N 1
ATOM 3280 C CA . ALA A 1 423 ? 7.718 48.373 -21.289 1.00 61.12 423 ALA A CA 1
ATOM 3281 C C . ALA A 1 423 ? 8.776 48.260 -20.176 1.00 61.12 423 ALA A C 1
ATOM 3283 O O . ALA A 1 423 ? 8.459 47.875 -19.049 1.00 61.12 423 ALA A O 1
ATOM 3284 N N . ARG A 1 424 ? 10.015 48.697 -20.440 1.00 74.44 424 ARG A N 1
ATOM 3285 C CA . ARG A 1 424 ? 11.088 48.719 -19.432 1.00 74.44 424 ARG A CA 1
ATOM 3286 C C . ARG A 1 424 ? 10.778 49.635 -18.245 1.00 74.44 424 ARG A C 1
ATOM 3288 O O . ARG A 1 424 ? 11.050 49.246 -17.112 1.00 74.44 424 ARG A O 1
ATOM 3295 N N . LYS A 1 425 ? 10.174 50.810 -18.467 1.00 78.50 425 LYS A N 1
ATOM 3296 C CA . LYS A 1 425 ? 9.732 51.706 -17.380 1.00 78.50 425 LYS A CA 1
ATOM 3297 C C . LYS A 1 425 ? 8.649 51.058 -16.504 1.00 78.50 425 LYS A C 1
ATOM 3299 O O . LYS A 1 425 ? 8.751 51.127 -15.284 1.00 78.50 425 LYS A O 1
ATOM 3304 N N . ILE A 1 426 ? 7.660 50.387 -17.100 1.00 71.81 426 ILE A N 1
ATOM 3305 C CA . ILE A 1 426 ? 6.593 49.690 -16.356 1.00 71.81 426 ILE A CA 1
ATOM 3306 C C . ILE A 1 426 ? 7.169 48.525 -15.536 1.00 71.81 426 ILE A C 1
ATOM 3308 O O . ILE A 1 426 ? 6.876 48.411 -14.347 1.00 71.81 426 ILE A O 1
ATOM 3312 N N . ALA A 1 427 ? 8.037 47.701 -16.134 1.00 74.88 427 ALA A N 1
ATOM 3313 C CA . ALA A 1 427 ? 8.706 46.599 -15.439 1.00 74.88 427 ALA A CA 1
ATOM 3314 C C . ALA A 1 427 ? 9.564 47.087 -14.254 1.00 74.88 427 ALA A C 1
ATOM 3316 O O . ALA A 1 427 ? 9.570 46.469 -13.187 1.00 74.88 427 ALA A O 1
ATOM 3317 N N . ALA A 1 428 ? 10.260 48.217 -14.426 1.00 81.38 428 ALA A N 1
ATOM 3318 C CA . ALA A 1 428 ? 11.095 48.816 -13.391 1.00 81.38 428 ALA A CA 1
ATOM 3319 C C . ALA A 1 428 ? 10.291 49.356 -12.196 1.00 81.38 428 ALA A C 1
ATOM 3321 O O . ALA A 1 428 ? 10.772 49.257 -11.071 1.00 81.38 428 ALA A O 1
ATOM 3322 N N . GLU A 1 429 ? 9.087 49.901 -12.405 1.00 80.19 429 GLU A N 1
ATOM 3323 C CA . GLU A 1 429 ? 8.207 50.307 -11.296 1.00 80.19 429 GLU A CA 1
ATOM 3324 C C . GLU A 1 429 ? 7.540 49.100 -10.620 1.00 80.19 429 GLU A C 1
ATOM 3326 O O . GLU A 1 429 ? 7.567 49.007 -9.395 1.00 80.19 429 GLU A O 1
ATOM 3331 N N . ALA A 1 430 ? 7.039 48.124 -11.389 1.00 70.62 430 ALA A N 1
ATOM 3332 C CA . ALA A 1 430 ? 6.421 46.915 -10.834 1.00 70.62 430 ALA A CA 1
ATOM 3333 C C . ALA A 1 430 ? 7.383 46.119 -9.926 1.00 70.62 430 ALA A C 1
ATOM 3335 O O . ALA A 1 430 ? 6.985 45.620 -8.876 1.00 70.62 430 ALA A O 1
ATOM 3336 N N . THR A 1 431 ? 8.673 46.071 -10.280 1.00 79.88 431 THR A N 1
ATOM 3337 C CA . THR A 1 431 ? 9.720 45.388 -9.493 1.00 79.88 431 THR A CA 1
ATOM 3338 C C . THR A 1 431 ? 9.969 46.033 -8.117 1.00 79.88 431 THR A C 1
ATOM 3340 O O . THR A 1 431 ? 10.541 45.398 -7.234 1.00 79.88 431 THR A O 1
ATOM 3343 N N . LYS A 1 432 ? 9.525 47.276 -7.880 1.00 81.12 432 LYS A N 1
ATOM 3344 C CA . LYS A 1 432 ? 9.665 47.948 -6.571 1.00 81.12 432 LYS A CA 1
ATOM 3345 C C . LYS A 1 432 ? 8.562 47.572 -5.577 1.00 81.12 432 LYS A C 1
ATOM 3347 O O . LYS A 1 432 ? 8.651 47.949 -4.411 1.00 81.12 432 LYS A O 1
ATOM 3352 N N . ILE A 1 433 ? 7.518 46.871 -6.020 1.00 71.62 433 ILE A N 1
ATOM 3353 C CA . ILE A 1 433 ? 6.315 46.610 -5.225 1.00 71.62 433 ILE A CA 1
ATOM 3354 C C . ILE A 1 433 ? 6.397 45.194 -4.668 1.00 71.62 433 ILE A C 1
ATOM 3356 O O . ILE A 1 433 ? 6.214 44.217 -5.393 1.00 71.62 433 ILE A O 1
ATOM 3360 N N . ILE A 1 434 ? 6.664 45.102 -3.364 1.00 67.81 434 ILE A N 1
ATOM 3361 C CA . ILE A 1 434 ? 6.915 43.843 -2.643 1.00 67.81 434 ILE A CA 1
ATOM 3362 C C . ILE A 1 434 ? 5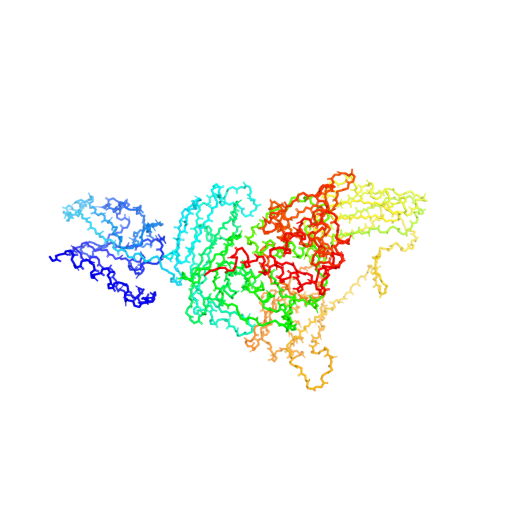.790 42.821 -2.862 1.00 67.81 434 ILE A C 1
ATOM 3364 O O . ILE A 1 434 ? 6.067 41.646 -3.076 1.00 67.81 434 ILE A O 1
ATOM 3368 N N . ASN A 1 435 ? 4.529 43.262 -2.872 1.00 65.62 435 ASN A N 1
ATOM 3369 C CA . ASN A 1 435 ? 3.385 42.368 -3.060 1.00 65.62 435 ASN A CA 1
ATOM 3370 C C . ASN A 1 435 ? 3.350 41.738 -4.467 1.00 65.62 435 ASN A C 1
ATOM 3372 O O . ASN A 1 435 ? 2.973 40.579 -4.596 1.00 65.62 435 ASN A O 1
ATOM 3376 N N . ILE A 1 436 ? 3.823 42.443 -5.504 1.00 65.06 436 ILE A N 1
ATOM 3377 C CA . ILE A 1 436 ? 3.913 41.898 -6.869 1.00 65.06 436 ILE A CA 1
ATOM 3378 C C . ILE A 1 436 ? 5.124 40.962 -6.988 1.00 65.06 436 ILE A C 1
ATOM 3380 O O . ILE A 1 436 ? 5.003 39.861 -7.522 1.00 65.06 436 ILE A O 1
ATOM 3384 N N . THR A 1 437 ? 6.292 41.357 -6.469 1.00 67.00 437 THR A N 1
ATOM 3385 C CA . THR A 1 437 ? 7.527 40.555 -6.587 1.00 67.00 437 THR A CA 1
ATOM 3386 C C . THR A 1 437 ? 7.571 39.329 -5.678 1.00 67.00 437 THR A C 1
ATOM 3388 O O . THR A 1 437 ? 8.343 38.411 -5.945 1.00 67.00 437 THR A O 1
ATOM 3391 N N . ARG A 1 438 ? 6.719 39.261 -4.647 1.00 65.88 438 ARG A N 1
ATOM 3392 C CA . ARG A 1 438 ? 6.495 38.041 -3.857 1.00 65.88 438 ARG A CA 1
ATOM 3393 C C . ARG A 1 438 ? 5.781 36.943 -4.655 1.00 65.88 438 ARG A C 1
ATOM 3395 O O . ARG A 1 438 ? 5.951 35.770 -4.341 1.00 65.88 438 ARG A O 1
ATOM 3402 N N . GLU A 1 439 ? 4.994 37.309 -5.667 1.00 56.41 439 GLU A N 1
ATOM 3403 C CA . GLU A 1 439 ? 4.088 36.388 -6.373 1.00 56.41 439 GLU A CA 1
ATOM 3404 C C . GLU A 1 439 ? 4.463 36.184 -7.853 1.00 56.41 439 GLU A C 1
ATOM 3406 O O . GLU A 1 439 ? 4.162 35.133 -8.428 1.00 56.41 439 GLU A O 1
ATOM 3411 N N . TYR A 1 440 ? 5.207 37.122 -8.456 1.00 61.31 440 TYR A N 1
ATOM 3412 C CA . TYR A 1 440 ? 5.626 37.071 -9.859 1.00 61.31 440 TYR A CA 1
ATOM 3413 C C . TYR A 1 440 ? 7.108 37.383 -10.074 1.00 61.31 440 TYR A C 1
ATOM 3415 O O . TYR A 1 440 ? 7.638 38.391 -9.607 1.00 61.31 440 TYR A O 1
ATOM 3423 N N . ASN A 1 441 ? 7.745 36.581 -10.929 1.00 67.88 441 ASN A N 1
ATOM 3424 C CA . ASN A 1 441 ? 8.977 36.970 -11.606 1.00 67.88 441 ASN A CA 1
ATOM 3425 C C . ASN A 1 441 ? 8.631 37.918 -12.760 1.00 67.88 441 ASN A C 1
ATOM 3427 O O . ASN A 1 441 ? 7.864 37.548 -13.653 1.00 67.88 441 ASN A O 1
ATOM 3431 N N . ILE A 1 442 ? 9.209 39.119 -12.747 1.00 67.94 442 ILE A N 1
ATOM 3432 C CA . ILE A 1 442 ? 8.938 40.176 -13.727 1.00 67.94 442 ILE A CA 1
ATOM 3433 C C . ILE A 1 442 ? 10.133 40.309 -14.669 1.00 67.94 442 ILE A C 1
ATOM 3435 O O . ILE A 1 442 ? 11.261 40.531 -14.227 1.00 67.94 442 ILE A O 1
ATOM 3439 N N . THR A 1 443 ? 9.895 40.222 -15.973 1.00 66.81 443 THR A N 1
ATOM 3440 C CA . THR A 1 443 ? 10.896 40.522 -17.004 1.00 66.81 443 THR A CA 1
ATOM 3441 C C . THR A 1 443 ? 10.322 41.477 -18.046 1.00 66.81 443 THR A C 1
ATOM 3443 O O . THR A 1 443 ? 9.112 41.663 -18.151 1.00 66.81 443 THR A O 1
ATOM 3446 N N . SER A 1 444 ? 11.189 42.126 -18.822 1.00 63.66 444 SER A N 1
ATOM 3447 C CA . SER A 1 444 ? 10.785 42.861 -20.026 1.00 63.66 444 SER A CA 1
ATOM 3448 C C . SER A 1 444 ? 11.623 42.398 -21.208 1.00 63.66 444 SER A C 1
ATOM 3450 O O . SER A 1 444 ? 12.795 42.051 -21.057 1.00 63.66 444 SER A O 1
ATOM 3452 N N . THR A 1 445 ? 11.013 42.309 -22.385 1.00 60.69 445 THR A N 1
ATOM 3453 C CA . THR A 1 445 ? 11.668 41.852 -23.616 1.00 60.69 445 THR A CA 1
ATOM 3454 C C . THR A 1 445 ? 11.036 42.574 -24.796 1.00 60.69 445 THR A C 1
ATOM 3456 O O . THR A 1 445 ? 9.879 42.339 -25.139 1.00 60.69 445 THR A O 1
ATOM 3459 N N . GLY A 1 446 ? 11.785 43.496 -25.403 1.00 71.88 446 GLY A N 1
ATOM 3460 C CA . GLY A 1 446 ? 11.243 44.388 -26.421 1.00 71.88 446 GLY A CA 1
ATOM 3461 C C . GLY A 1 446 ? 10.059 45.188 -25.875 1.00 71.88 446 GLY A C 1
ATOM 3462 O O . GLY A 1 446 ? 10.127 45.779 -24.801 1.00 71.88 446 GLY A O 1
ATOM 3463 N N . ASN A 1 447 ? 8.942 45.179 -26.600 1.00 54.22 447 ASN A N 1
ATOM 3464 C CA . ASN A 1 447 ? 7.724 45.889 -26.214 1.00 54.22 447 ASN A CA 1
ATOM 3465 C C . ASN A 1 447 ? 6.795 45.106 -25.267 1.00 54.22 447 ASN A C 1
ATOM 3467 O O . ASN A 1 447 ? 5.621 45.455 -25.154 1.00 54.22 447 ASN A O 1
ATOM 3471 N N . GLU A 1 448 ? 7.285 44.056 -24.608 1.00 51.41 448 GLU A N 1
ATOM 3472 C CA . GLU A 1 448 ? 6.505 43.216 -23.696 1.00 51.41 448 GLU A CA 1
ATOM 3473 C C . GLU A 1 448 ? 7.071 43.235 -22.270 1.00 51.41 448 GLU A C 1
ATOM 3475 O O . GLU A 1 448 ? 8.287 43.231 -22.064 1.00 51.41 448 GLU A O 1
ATOM 3480 N N . VAL A 1 449 ? 6.172 43.236 -21.283 1.00 54.38 449 VAL A N 1
ATOM 3481 C CA . VAL A 1 449 ? 6.460 42.979 -19.865 1.00 54.38 449 VAL A CA 1
ATOM 3482 C C . VAL A 1 449 ? 5.785 41.669 -19.486 1.00 54.38 449 VAL A C 1
ATOM 3484 O O . VAL A 1 449 ? 4.589 41.503 -19.715 1.00 54.38 449 VAL A O 1
ATOM 3487 N N . ILE A 1 450 ? 6.550 40.738 -18.931 1.00 58.28 450 ILE A N 1
ATOM 3488 C CA . ILE A 1 450 ? 6.134 39.358 -18.696 1.00 58.28 450 ILE A CA 1
ATOM 3489 C C . ILE A 1 450 ? 6.157 39.096 -17.190 1.00 58.28 450 ILE A C 1
ATOM 3491 O O . ILE A 1 450 ? 7.194 39.238 -16.543 1.00 58.28 450 ILE A O 1
ATOM 3495 N N . PHE A 1 451 ? 5.012 38.690 -16.648 1.00 60.34 451 PHE A N 1
ATOM 3496 C CA . PHE A 1 451 ? 4.806 38.326 -15.250 1.00 60.34 451 PHE A CA 1
ATOM 3497 C C . PHE A 1 451 ? 4.599 36.812 -15.182 1.00 60.34 451 PHE A C 1
ATOM 3499 O O . PHE A 1 451 ? 3.557 36.298 -15.589 1.00 60.34 451 PHE A O 1
ATOM 3506 N N . THR A 1 452 ? 5.607 36.086 -14.702 1.00 56.88 452 THR A N 1
ATOM 3507 C CA . THR A 1 452 ? 5.568 34.621 -14.564 1.00 56.88 452 THR A CA 1
ATOM 3508 C C . THR A 1 452 ? 5.310 34.254 -13.111 1.00 56.88 452 THR A C 1
ATOM 3510 O O . THR A 1 452 ? 6.102 34.642 -12.249 1.00 56.88 452 THR A O 1
ATOM 3513 N N . SER A 1 453 ? 4.244 33.502 -12.830 1.00 53.97 453 SER A N 1
ATOM 3514 C CA . SER A 1 453 ? 3.885 33.139 -11.456 1.00 53.97 453 SER A CA 1
ATOM 3515 C C . SER A 1 453 ? 5.000 32.350 -10.753 1.00 53.97 453 SER A C 1
ATOM 3517 O O . SER A 1 453 ? 5.681 31.483 -11.329 1.00 53.97 453 SER A O 1
ATOM 3519 N N . ILE A 1 454 ? 5.221 32.676 -9.482 1.00 54.62 454 ILE A N 1
ATOM 3520 C CA . ILE A 1 454 ? 6.170 31.955 -8.633 1.00 54.62 454 ILE A CA 1
ATOM 3521 C C . ILE A 1 454 ? 5.551 30.609 -8.218 1.00 54.62 454 ILE A C 1
ATOM 3523 O O . ILE A 1 454 ? 6.216 29.584 -8.402 1.00 54.62 454 ILE A O 1
ATOM 3527 N N . ASP A 1 455 ? 4.270 30.606 -7.835 1.00 47.56 455 ASP A N 1
ATOM 3528 C CA . ASP A 1 455 ? 3.464 29.421 -7.490 1.00 47.56 455 ASP A CA 1
ATOM 3529 C C . ASP A 1 455 ? 2.538 28.945 -8.644 1.00 47.56 455 ASP A C 1
ATOM 3531 O O . ASP A 1 455 ? 2.433 29.603 -9.688 1.00 47.56 455 ASP A O 1
ATOM 3535 N N . LYS A 1 456 ? 1.907 27.773 -8.488 1.00 47.72 456 LYS A N 1
ATOM 3536 C CA . LYS A 1 456 ? 1.038 27.097 -9.470 1.00 47.72 456 LYS A CA 1
ATOM 3537 C C . LYS A 1 456 ? -0.468 27.293 -9.225 1.00 47.72 456 LYS A C 1
ATOM 3539 O O . LYS A 1 456 ? -1.219 27.256 -10.197 1.00 47.72 456 LYS A O 1
ATOM 3544 N N . GLU A 1 457 ? -0.918 27.504 -7.986 1.00 48.06 457 GLU A N 1
ATOM 3545 C CA . GLU A 1 457 ? -2.351 27.557 -7.636 1.00 48.06 457 GLU A CA 1
ATOM 3546 C C . GLU A 1 457 ? -2.850 28.986 -7.350 1.00 48.06 457 GLU A C 1
ATOM 3548 O O . GLU A 1 457 ? -2.968 29.409 -6.203 1.00 48.06 457 GLU A O 1
ATOM 3553 N N . ASN A 1 458 ? -3.220 29.702 -8.425 1.00 44.06 458 ASN A N 1
ATOM 3554 C CA . ASN A 1 458 ? -3.792 31.064 -8.416 1.00 44.06 458 ASN A CA 1
ATOM 3555 C C . ASN A 1 458 ? -2.823 32.158 -7.878 1.00 44.06 458 ASN A C 1
ATOM 3557 O O . ASN A 1 458 ? -1.815 31.874 -7.249 1.00 44.06 458 ASN A O 1
ATOM 3561 N N . LYS A 1 459 ? -2.967 33.450 -8.203 1.00 39.22 459 LYS A N 1
ATOM 3562 C CA . LYS A 1 459 ? -4.183 34.272 -8.323 1.00 39.22 459 LYS A CA 1
ATOM 3563 C C . LYS A 1 459 ? -4.125 35.294 -9.467 1.00 39.22 459 LYS A C 1
ATOM 3565 O O . LYS A 1 459 ? -3.062 35.803 -9.779 1.00 39.22 459 LYS A O 1
ATOM 3570 N N . GLY A 1 460 ? -5.281 35.652 -10.031 1.00 42.28 460 GLY A N 1
ATOM 3571 C CA . GLY A 1 460 ? -5.473 36.916 -10.760 1.00 42.28 460 GLY A CA 1
ATOM 3572 C C . GLY A 1 460 ? -5.283 36.928 -12.284 1.00 42.28 460 GLY A C 1
ATOM 3573 O O . GLY A 1 460 ? -4.199 36.703 -12.820 1.00 42.28 460 GLY A O 1
ATOM 3574 N N . GLN A 1 461 ? -6.347 37.338 -12.984 1.00 41.59 461 GLN A N 1
ATOM 3575 C CA . GLN A 1 461 ? -6.264 37.899 -14.334 1.00 41.59 461 GLN A CA 1
ATOM 3576 C C . GLN A 1 461 ? -5.826 39.369 -14.215 1.00 41.59 461 GLN A C 1
ATOM 3578 O O . GLN A 1 461 ? -6.607 40.205 -13.761 1.00 41.59 461 GLN A O 1
ATOM 3583 N N . ILE A 1 462 ? -4.592 39.698 -14.620 1.00 42.31 462 ILE A N 1
ATOM 3584 C CA . ILE A 1 462 ? -4.059 41.067 -14.484 1.00 42.31 462 ILE A CA 1
ATOM 3585 C C . ILE A 1 462 ? -4.877 42.033 -15.355 1.00 42.31 462 ILE A C 1
ATOM 3587 O O . ILE A 1 462 ? -4.792 42.007 -16.584 1.00 42.31 462 ILE A O 1
ATOM 3591 N N . THR A 1 463 ? -5.659 42.906 -14.716 1.00 41.97 463 THR A N 1
ATOM 3592 C CA . THR A 1 463 ? -6.489 43.909 -15.398 1.00 41.97 463 THR A CA 1
ATOM 3593 C C . THR A 1 463 ? -5.785 45.261 -15.407 1.00 41.97 463 THR A C 1
ATOM 3595 O O . THR A 1 463 ? -5.703 45.947 -14.393 1.00 41.97 463 THR A O 1
ATOM 3598 N N . LEU A 1 464 ? -5.272 45.650 -16.575 1.00 41.19 464 LEU A N 1
ATOM 3599 C CA . LEU A 1 464 ? -4.444 46.844 -16.747 1.00 41.19 464 LEU A CA 1
ATOM 3600 C C . LEU A 1 464 ? -5.279 48.028 -17.246 1.00 41.19 464 LEU A C 1
ATOM 3602 O O . LEU A 1 464 ? -5.400 48.268 -18.448 1.00 41.19 464 LEU A O 1
ATOM 3606 N N . THR A 1 465 ? -5.854 48.780 -16.311 1.00 39.41 465 THR A N 1
ATOM 3607 C CA . THR A 1 465 ? -6.694 49.946 -16.618 1.00 39.41 465 THR A CA 1
ATOM 3608 C C . THR A 1 465 ? -5.851 51.217 -16.742 1.00 39.41 465 THR A C 1
ATOM 3610 O O . THR A 1 465 ? -5.319 51.708 -15.750 1.00 39.41 465 THR A O 1
ATOM 3613 N N . MET A 1 466 ? -5.750 51.786 -17.947 1.00 41.12 466 MET A N 1
ATOM 3614 C CA . MET A 1 466 ? -5.085 53.078 -18.166 1.00 41.12 466 MET A CA 1
ATOM 3615 C C . MET A 1 466 ? -6.052 54.244 -17.926 1.00 41.12 466 MET A C 1
ATOM 3617 O O . MET A 1 466 ? -6.873 54.558 -18.787 1.00 41.12 466 MET A O 1
ATOM 3621 N N . GLU A 1 467 ? -5.920 54.937 -16.796 1.00 40.50 467 GLU A N 1
ATOM 3622 C CA . GLU A 1 467 ? -6.622 56.208 -16.565 1.00 40.50 467 GLU A CA 1
ATOM 3623 C C . GLU A 1 467 ? -5.752 57.416 -16.938 1.00 40.50 467 GLU A C 1
ATOM 3625 O O . GLU A 1 467 ? -4.615 57.558 -16.482 1.00 40.50 467 GLU A O 1
ATOM 3630 N N . LYS A 1 468 ? -6.308 58.326 -17.748 1.00 43.72 468 LYS A N 1
ATOM 3631 C CA . LYS A 1 468 ? -5.661 59.592 -18.112 1.00 43.72 468 LYS A CA 1
ATOM 3632 C C . LYS A 1 468 ? -5.788 60.604 -16.973 1.00 43.72 468 LYS A C 1
ATOM 3634 O O . LYS A 1 468 ? -6.841 61.212 -16.790 1.00 43.72 468 LYS A O 1
ATOM 3639 N N . VAL A 1 469 ? -4.683 60.900 -16.295 1.00 39.12 469 VAL A N 1
ATOM 3640 C CA . VAL A 1 469 ? -4.623 61.989 -15.309 1.00 39.12 469 VAL A CA 1
ATOM 3641 C C . VAL A 1 469 ? -4.285 63.322 -16.000 1.00 39.12 469 VAL A C 1
ATOM 3643 O O . VAL A 1 469 ? -3.134 63.744 -15.962 1.00 39.12 469 VAL A O 1
ATOM 3646 N N . THR A 1 470 ? -5.256 63.963 -16.683 1.00 33.47 470 THR A N 1
ATOM 3647 C CA . THR A 1 470 ? -5.391 65.447 -16.852 1.00 33.47 470 THR A CA 1
ATOM 3648 C C . THR A 1 470 ? -6.501 65.893 -17.829 1.00 33.47 470 THR A C 1
ATOM 3650 O O . THR A 1 470 ? -6.779 65.261 -18.851 1.00 33.47 470 THR A O 1
ATOM 3653 N N . ASN A 1 471 ? -7.092 67.059 -17.530 1.00 33.78 471 ASN A N 1
ATOM 3654 C CA . ASN A 1 471 ? -8.239 67.668 -18.216 1.00 33.78 471 ASN A CA 1
ATOM 3655 C C . ASN A 1 471 ? -7.897 68.348 -19.560 1.00 33.78 471 ASN A C 1
ATOM 3657 O O . ASN A 1 471 ? -7.504 69.512 -19.570 1.00 33.78 471 ASN A O 1
ATOM 3661 N N . THR A 1 472 ? -8.118 67.670 -20.694 1.00 26.92 472 THR A N 1
ATOM 3662 C CA . THR A 1 472 ? -8.639 68.246 -21.970 1.00 26.92 472 THR A CA 1
ATOM 3663 C C . THR A 1 472 ? -8.772 67.159 -23.056 1.00 26.92 472 THR A C 1
ATOM 3665 O O . THR A 1 472 ? -8.038 66.161 -23.009 1.00 26.92 472 THR A O 1
ATOM 3668 N N . PRO A 1 473 ? -9.694 67.305 -24.033 1.00 26.47 473 PRO A N 1
ATOM 3669 C CA . PRO A 1 473 ? -9.935 66.301 -25.068 1.00 26.47 473 PRO A CA 1
ATOM 3670 C C . PRO A 1 473 ? -9.050 66.524 -26.305 1.00 26.47 473 PRO A C 1
ATOM 3672 O O . PRO A 1 473 ? -9.133 67.559 -26.960 1.00 26.47 473 PRO A O 1
ATOM 3675 N N . ILE A 1 474 ? -8.240 65.525 -26.659 1.00 24.48 474 ILE A N 1
ATOM 3676 C CA . ILE A 1 474 ? -7.563 65.419 -27.962 1.00 24.48 474 ILE A CA 1
ATOM 3677 C C . ILE A 1 474 ? -7.653 63.951 -28.390 1.00 24.48 474 ILE A C 1
ATOM 3679 O O . ILE A 1 474 ? -7.477 63.058 -27.560 1.00 24.48 474 ILE A O 1
ATOM 3683 N N . ALA A 1 475 ? -7.975 63.710 -29.662 1.00 27.36 475 ALA A N 1
ATOM 3684 C CA . ALA A 1 475 ? -8.209 62.375 -30.200 1.00 27.36 475 ALA A CA 1
ATOM 3685 C C . ALA A 1 475 ? -6.955 61.487 -30.129 1.00 27.36 475 ALA A C 1
ATOM 3687 O O . ALA A 1 475 ? -5.870 61.898 -30.541 1.00 27.36 475 ALA A O 1
ATOM 3688 N N . MET A 1 476 ? -7.126 60.245 -29.671 1.00 25.48 476 MET A N 1
ATOM 3689 C CA . MET A 1 476 ? -6.135 59.177 -29.805 1.00 25.48 476 MET A CA 1
ATOM 3690 C C . MET A 1 476 ? -6.784 57.968 -30.473 1.00 25.48 476 MET A C 1
ATOM 3692 O O . MET A 1 476 ? -7.902 57.595 -30.127 1.00 25.48 476 MET A O 1
ATOM 3696 N N . HIS A 1 477 ? -6.068 57.352 -31.414 1.00 26.05 477 HIS A N 1
ATOM 3697 C CA . HIS A 1 477 ? -6.407 56.018 -31.900 1.00 26.05 477 HIS A CA 1
ATOM 3698 C C . HIS A 1 477 ? -6.020 54.969 -30.846 1.00 26.05 477 HIS A C 1
ATOM 3700 O O . HIS A 1 477 ? -5.022 55.123 -30.143 1.00 26.05 477 HIS A O 1
ATOM 3706 N N . ASN A 1 478 ? -6.844 53.928 -30.742 1.00 24.95 478 ASN A N 1
ATOM 3707 C CA . ASN A 1 478 ? -6.874 52.967 -29.638 1.00 24.95 478 ASN A CA 1
ATOM 3708 C C . ASN A 1 478 ? -5.526 52.280 -29.348 1.00 24.95 478 ASN A C 1
ATOM 3710 O O . ASN A 1 478 ? -4.891 51.729 -30.246 1.00 24.95 478 ASN A O 1
ATOM 3714 N N . LEU A 1 479 ? -5.170 52.215 -28.062 1.00 28.69 479 LEU A N 1
ATOM 3715 C CA . LEU A 1 479 ? -4.260 51.206 -27.518 1.00 28.69 479 LEU A CA 1
ATOM 3716 C C . LEU A 1 479 ? -5.098 49.985 -27.112 1.00 28.69 479 LEU A C 1
ATOM 3718 O O . LEU A 1 479 ? -6.018 50.122 -26.307 1.00 28.69 479 LEU A O 1
ATOM 3722 N N . THR A 1 480 ? -4.770 48.806 -27.639 1.00 27.95 480 THR A N 1
ATOM 3723 C CA . THR A 1 480 ? -5.520 47.561 -27.401 1.00 27.95 480 THR A CA 1
ATOM 3724 C C . THR A 1 480 ? -4.579 46.463 -26.911 1.00 27.95 480 THR A C 1
ATOM 3726 O O . THR A 1 480 ? -3.604 46.140 -27.588 1.00 27.95 480 THR A O 1
ATOM 3729 N N . ALA A 1 481 ? -4.869 45.859 -25.759 1.00 29.19 481 ALA A N 1
ATOM 3730 C CA . ALA A 1 481 ? -4.180 44.647 -25.318 1.00 29.19 481 ALA A CA 1
ATOM 3731 C C . ALA A 1 481 ? -4.733 43.426 -26.075 1.00 29.19 481 ALA A C 1
ATOM 3733 O O . ALA A 1 481 ? -5.944 43.307 -26.255 1.00 29.19 481 ALA A O 1
ATOM 3734 N N . GLY A 1 482 ? -3.860 42.519 -26.517 1.00 31.86 482 GLY A N 1
ATOM 3735 C CA . GLY A 1 482 ? -4.256 41.308 -27.237 1.00 31.86 482 GLY A CA 1
ATOM 3736 C C . GLY A 1 482 ? -3.374 40.120 -26.869 1.00 31.86 482 GLY A C 1
ATOM 3737 O O . GLY A 1 482 ? -2.148 40.239 -26.867 1.00 31.86 482 GLY A O 1
ATOM 3738 N N . ASN A 1 483 ? -4.001 38.978 -26.579 1.00 30.27 483 ASN A N 1
ATOM 3739 C CA . ASN A 1 483 ? -3.300 37.735 -26.272 1.00 30.27 483 ASN A CA 1
ATOM 3740 C C . ASN A 1 483 ? -2.670 37.139 -27.534 1.00 30.27 483 ASN A C 1
ATOM 3742 O O . ASN A 1 483 ? -3.351 36.870 -28.524 1.00 30.27 483 ASN A O 1
ATOM 3746 N N . GLY A 1 484 ? -1.367 36.877 -27.479 1.00 28.14 484 GLY A N 1
ATOM 3747 C CA . GLY A 1 484 ? -0.675 36.122 -28.513 1.00 28.14 484 GLY A CA 1
ATOM 3748 C C . GLY A 1 484 ? -0.849 34.620 -28.313 1.00 28.14 484 GLY A C 1
ATOM 3749 O O . GLY A 1 484 ? -0.046 34.030 -27.602 1.00 28.14 484 GLY A O 1
ATOM 3750 N N . ASN A 1 485 ? -1.860 34.020 -28.953 1.00 29.20 485 ASN A N 1
ATOM 3751 C CA . ASN A 1 485 ? -1.720 32.752 -29.688 1.00 29.20 485 ASN A CA 1
ATOM 3752 C C . ASN A 1 485 ? -2.989 32.412 -30.503 1.00 29.20 485 ASN A C 1
ATOM 3754 O O . ASN A 1 485 ? -4.044 32.111 -29.952 1.00 29.20 485 ASN A O 1
ATOM 3758 N N . THR A 1 486 ? -2.813 32.370 -31.831 1.00 25.16 486 THR A N 1
ATOM 3759 C CA . THR A 1 486 ? -3.761 31.977 -32.906 1.00 25.16 486 THR A CA 1
ATOM 3760 C C . THR A 1 486 ? -4.963 32.904 -33.226 1.00 25.16 486 THR A C 1
ATOM 3762 O O . THR A 1 486 ? -5.434 33.638 -32.361 1.00 25.16 486 THR A O 1
ATOM 3765 N N . PRO A 1 487 ? -5.402 32.975 -34.509 1.00 28.00 487 PRO A N 1
ATOM 3766 C CA . PRO A 1 487 ? -6.156 34.122 -35.028 1.00 28.00 487 PRO A CA 1
ATOM 3767 C C . PRO A 1 487 ? -7.688 33.959 -35.046 1.00 28.00 487 PRO A C 1
ATOM 3769 O O . PRO A 1 487 ? -8.206 32.937 -35.480 1.00 28.00 487 PRO A O 1
ATOM 3772 N N . GLY A 1 488 ? -8.396 35.058 -34.757 1.00 24.56 488 GLY A N 1
ATOM 3773 C CA . GLY A 1 488 ? -9.729 35.327 -35.313 1.00 24.56 488 GLY A CA 1
ATOM 3774 C C . GLY A 1 488 ? -10.945 35.057 -34.420 1.00 24.56 488 GLY A C 1
ATOM 3775 O O . GLY A 1 488 ? -11.703 34.132 -34.681 1.00 24.56 488 GLY A O 1
ATOM 3776 N N . THR A 1 489 ? -11.232 35.951 -33.469 1.00 22.17 489 THR A N 1
ATOM 3777 C CA . THR A 1 489 ? -12.453 36.801 -33.466 1.00 22.17 489 THR A CA 1
ATOM 3778 C C . THR A 1 489 ? -12.358 37.866 -32.357 1.00 22.17 489 THR A C 1
ATOM 3780 O O . THR A 1 489 ? -11.448 37.825 -31.532 1.00 22.17 489 THR A O 1
ATOM 3783 N N . ALA A 1 490 ? -13.181 38.918 -32.433 1.00 22.09 490 ALA A N 1
ATOM 3784 C CA . ALA A 1 490 ? -12.918 40.204 -31.777 1.00 22.09 490 ALA A CA 1
ATOM 3785 C C . ALA A 1 490 ? -13.529 40.360 -30.372 1.00 22.09 490 ALA A C 1
ATOM 3787 O O . ALA A 1 490 ? -14.583 39.804 -30.082 1.00 22.09 490 ALA A O 1
ATOM 3788 N N . PHE A 1 491 ? -12.943 41.260 -29.574 1.00 20.97 491 PHE A N 1
ATOM 3789 C CA . PHE A 1 491 ? -13.626 41.930 -28.464 1.00 20.97 491 PHE A CA 1
ATOM 3790 C C . PHE A 1 491 ? -13.531 43.451 -28.629 1.00 20.97 491 PHE A C 1
ATOM 3792 O O . PHE A 1 491 ? -12.469 43.991 -28.943 1.00 20.97 491 PHE A O 1
ATOM 3799 N N . TYR A 1 492 ? -14.657 44.133 -28.423 1.00 22.05 492 TYR A N 1
ATOM 3800 C CA . TYR A 1 492 ? -14.770 45.591 -28.403 1.00 22.05 492 TYR A CA 1
ATOM 3801 C C . TYR A 1 492 ? -14.782 46.099 -26.957 1.00 22.05 492 TYR A C 1
ATOM 3803 O O . TYR A 1 492 ? -15.243 45.400 -26.057 1.00 22.05 492 TYR A O 1
ATOM 3811 N N . SER A 1 493 ? -14.407 47.362 -26.752 1.00 22.16 493 SER A N 1
ATOM 3812 C CA . SER A 1 493 ? -14.890 48.144 -25.613 1.00 22.16 493 SER A CA 1
ATOM 3813 C C . SER A 1 493 ? -15.385 49.512 -26.082 1.00 22.16 493 SER A C 1
ATOM 3815 O O . SER A 1 493 ? -14.653 50.265 -26.719 1.00 22.16 493 SER A O 1
ATOM 3817 N N . VAL A 1 494 ? -16.637 49.837 -25.755 1.00 20.70 494 VAL A N 1
ATOM 3818 C CA . VAL A 1 494 ? -17.116 51.218 -25.599 1.00 20.70 494 VAL A CA 1
ATOM 3819 C C . VAL A 1 494 ? -18.194 51.201 -24.519 1.00 20.70 494 VAL A C 1
ATOM 3821 O O . VAL A 1 494 ? -19.171 50.464 -24.627 1.00 20.70 494 VAL A O 1
ATOM 3824 N N . THR A 1 495 ? -18.035 52.012 -23.480 1.00 25.70 495 THR A N 1
ATOM 3825 C CA . THR A 1 495 ? -19.064 52.218 -22.458 1.00 25.70 495 THR A CA 1
ATOM 3826 C C . THR A 1 495 ? -20.148 53.148 -22.997 1.00 25.70 495 THR A C 1
ATOM 3828 O O . THR A 1 495 ? -19.852 54.302 -23.295 1.00 25.70 495 THR A O 1
ATOM 3831 N N . ASN A 1 496 ? -21.393 52.670 -23.100 1.00 19.88 496 ASN A N 1
ATOM 3832 C CA . ASN A 1 496 ? -22.613 53.479 -22.964 1.00 19.88 496 ASN A CA 1
ATOM 3833 C C . ASN A 1 496 ? -23.867 52.582 -22.920 1.00 19.88 496 ASN A C 1
ATOM 3835 O O . ASN A 1 496 ? -24.181 51.913 -23.894 1.00 19.88 496 ASN A O 1
ATOM 3839 N N . ASN A 1 497 ? -24.572 52.628 -21.787 1.00 21.47 497 ASN A N 1
ATOM 3840 C CA . ASN A 1 497 ? -25.976 52.266 -21.545 1.00 21.47 497 ASN A CA 1
ATOM 3841 C C . ASN A 1 497 ? -26.638 51.065 -22.280 1.00 21.47 497 ASN A C 1
ATOM 3843 O O . ASN A 1 497 ? -27.113 51.199 -23.402 1.00 21.47 497 ASN A O 1
ATOM 3847 N N . VAL A 1 498 ? -26.948 50.042 -21.461 1.00 20.20 498 VAL A N 1
ATOM 3848 C CA . VAL A 1 498 ? -28.305 49.463 -21.267 1.00 20.20 498 VAL A CA 1
ATOM 3849 C C . VAL A 1 498 ? -28.755 48.204 -22.072 1.00 20.20 498 VAL A C 1
ATOM 3851 O O . VAL A 1 498 ? -28.863 48.208 -23.291 1.00 20.20 498 VAL A O 1
ATOM 3854 N N . TYR A 1 499 ? -29.173 47.199 -21.273 1.00 23.48 499 TYR A N 1
ATOM 3855 C CA . TYR A 1 499 ? -29.990 45.975 -21.483 1.00 23.48 499 TYR A CA 1
ATOM 3856 C C . TYR A 1 499 ? -29.425 44.641 -22.034 1.00 23.48 499 TYR A C 1
ATOM 3858 O O . TYR A 1 499 ? -28.745 44.572 -23.048 1.00 23.48 499 TYR A O 1
ATOM 3866 N N . ALA A 1 500 ? -29.881 43.583 -21.332 1.00 25.88 500 ALA A N 1
ATOM 3867 C CA . ALA A 1 500 ? -29.976 42.148 -21.646 1.00 25.88 500 ALA A CA 1
ATOM 3868 C C . ALA A 1 500 ? -28.696 41.378 -22.034 1.00 25.88 500 ALA A C 1
ATOM 3870 O O . ALA A 1 500 ? -28.262 41.391 -23.183 1.00 25.88 500 ALA A O 1
ATOM 3871 N N . SER A 1 501 ? -28.175 40.575 -21.096 1.00 30.03 501 SER A N 1
ATOM 3872 C CA . SER A 1 501 ? -27.194 39.515 -21.374 1.00 30.03 501 SER A CA 1
ATOM 3873 C C . SER A 1 501 ? -27.855 38.138 -21.273 1.00 30.03 501 SER A C 1
ATOM 3875 O O . SER A 1 501 ? -27.953 37.553 -20.195 1.00 30.03 501 SER A O 1
ATOM 3877 N N . SER A 1 502 ? -28.291 37.594 -22.404 1.00 29.56 502 SER A N 1
ATOM 3878 C CA . SER A 1 502 ? -28.785 36.220 -22.476 1.00 29.56 502 SER A CA 1
ATOM 3879 C C . SER A 1 502 ? -27.704 35.220 -22.057 1.00 29.56 502 SER A C 1
ATOM 3881 O O . SER A 1 502 ? -26.626 35.201 -22.654 1.00 29.56 502 SER A O 1
ATOM 3883 N N . THR A 1 503 ? -27.991 34.367 -21.075 1.00 37.00 503 THR A N 1
ATOM 3884 C CA . THR A 1 503 ? -27.079 33.287 -20.674 1.00 37.00 503 THR A CA 1
ATOM 3885 C C . THR A 1 503 ? -27.371 32.046 -21.511 1.00 37.00 503 THR A C 1
ATOM 3887 O O . THR A 1 503 ? -28.516 31.590 -21.579 1.00 37.00 503 THR A O 1
ATOM 3890 N N . LEU A 1 504 ? -26.343 31.512 -22.172 1.00 32.41 504 LEU A N 1
ATOM 3891 C CA . LEU A 1 504 ? -26.412 30.219 -22.847 1.00 32.41 504 LEU A CA 1
ATOM 3892 C C . LEU A 1 504 ? -26.161 29.116 -21.815 1.00 32.41 504 LEU A C 1
ATOM 3894 O O . LEU A 1 504 ? -25.210 29.215 -21.041 1.00 32.41 504 LEU A O 1
ATOM 3898 N N . ILE A 1 505 ? -27.021 28.099 -21.792 1.00 37.38 505 ILE A N 1
ATOM 3899 C CA . ILE A 1 505 ? -26.867 26.921 -20.940 1.00 37.38 505 ILE A CA 1
ATOM 3900 C C . ILE A 1 505 ? -26.862 25.698 -21.853 1.00 37.38 505 ILE A C 1
ATOM 3902 O O . ILE A 1 505 ? -27.803 25.473 -22.616 1.00 37.38 505 ILE A O 1
ATOM 3906 N N . THR A 1 506 ? -25.784 24.930 -21.757 1.00 34.88 506 THR A N 1
ATOM 3907 C CA . THR A 1 506 ? -25.539 23.713 -22.529 1.00 34.88 506 THR A CA 1
ATOM 3908 C C . THR A 1 506 ? -25.599 22.534 -21.564 1.00 34.88 506 THR A C 1
ATOM 3910 O O . THR A 1 506 ? -24.866 22.515 -20.574 1.00 34.88 506 THR A O 1
ATOM 3913 N N . ILE A 1 507 ? -26.490 21.575 -21.823 1.00 36.47 507 ILE A N 1
ATOM 3914 C CA . ILE A 1 507 ? -26.581 20.318 -21.075 1.00 36.47 507 ILE A CA 1
ATOM 3915 C C . ILE A 1 507 ? -26.231 19.184 -22.037 1.00 36.47 507 ILE A C 1
ATOM 3917 O O . ILE A 1 507 ? -26.862 19.029 -23.082 1.00 36.47 507 ILE A O 1
ATOM 3921 N N . THR A 1 508 ? -25.212 18.409 -21.681 1.00 35.06 508 THR A N 1
ATOM 3922 C CA . THR A 1 508 ? -24.733 17.268 -22.465 1.00 35.06 508 THR A CA 1
ATOM 3923 C C . THR A 1 508 ? -25.167 15.983 -21.778 1.00 35.06 508 THR A C 1
ATOM 3925 O O . THR A 1 508 ? -24.809 15.772 -20.618 1.00 35.06 508 THR A O 1
ATOM 3928 N N . ASP A 1 509 ? -25.910 15.141 -22.491 1.00 33.66 509 ASP A N 1
ATOM 3929 C CA . ASP A 1 509 ? -26.091 13.738 -22.119 1.00 33.66 509 ASP A CA 1
ATOM 3930 C C . ASP A 1 509 ? -24.973 12.907 -22.772 1.00 33.66 509 ASP A C 1
ATOM 3932 O O . ASP A 1 509 ? -24.560 13.202 -23.895 1.00 33.66 509 ASP A O 1
ATOM 3936 N N . ASN A 1 510 ? -24.441 11.921 -22.052 1.00 36.59 510 ASN A N 1
ATOM 3937 C CA . ASN A 1 510 ? -23.256 11.154 -22.453 1.00 36.59 510 ASN A CA 1
ATOM 3938 C C . ASN A 1 510 ? -23.505 9.637 -22.555 1.00 36.59 510 ASN A C 1
ATOM 3940 O O . ASN A 1 510 ? -22.586 8.934 -22.970 1.00 36.59 510 ASN A O 1
ATOM 3944 N N . ASP A 1 511 ? -24.700 9.135 -22.215 1.00 34.03 511 ASP A N 1
ATOM 3945 C CA . ASP A 1 511 ? -25.014 7.696 -22.218 1.00 34.03 511 ASP A CA 1
ATOM 3946 C C . ASP A 1 511 ? -26.232 7.367 -23.106 1.00 34.03 511 ASP A C 1
ATOM 3948 O O . ASP A 1 511 ? -27.357 7.205 -22.631 1.00 34.03 511 ASP A O 1
ATOM 3952 N N . ILE A 1 512 ? -25.996 7.199 -24.413 1.00 31.91 512 ILE A N 1
ATOM 3953 C CA . ILE A 1 512 ? -26.908 6.490 -25.328 1.00 31.91 512 ILE A CA 1
ATOM 3954 C C . ILE A 1 512 ? -26.075 5.490 -26.148 1.00 31.91 512 ILE A C 1
ATOM 3956 O O . ILE A 1 512 ? -25.046 5.856 -26.713 1.00 31.91 512 ILE A O 1
ATOM 3960 N N . GLU A 1 513 ? -26.501 4.223 -26.177 1.00 33.00 513 GLU A N 1
ATOM 3961 C CA . GLU A 1 513 ? -25.801 3.127 -26.870 1.00 33.00 513 GLU A CA 1
ATOM 3962 C C . GLU A 1 513 ? -25.731 3.332 -28.399 1.00 33.00 513 GLU A C 1
ATOM 3964 O O . GLU A 1 513 ? -26.607 3.958 -29.000 1.00 33.00 513 GLU A O 1
ATOM 3969 N N . GLU A 1 514 ? -24.686 2.782 -29.033 1.00 31.89 514 GLU A N 1
ATOM 3970 C CA . GLU A 1 514 ? -24.460 2.860 -30.486 1.00 31.89 514 GLU A CA 1
ATOM 3971 C C . GLU A 1 514 ? -25.630 2.269 -31.298 1.00 31.89 514 GLU A C 1
ATOM 3973 O O . GLU A 1 514 ? -26.138 1.191 -30.982 1.00 31.89 514 GLU A O 1
ATOM 3978 N N . ASP A 1 515 ? -26.002 2.924 -32.407 1.00 38.16 515 ASP A N 1
ATOM 3979 C CA . ASP A 1 515 ? -26.855 2.298 -33.422 1.00 38.16 515 ASP A CA 1
ATOM 3980 C C . ASP A 1 515 ? -26.041 1.395 -34.371 1.00 38.16 515 ASP A C 1
ATOM 3982 O O . ASP A 1 515 ? -24.833 1.555 -34.564 1.00 38.16 515 ASP A O 1
ATOM 3986 N N . GLU A 1 516 ? -26.709 0.418 -34.995 1.00 39.78 516 GLU A N 1
ATOM 3987 C CA . GLU A 1 516 ? -26.064 -0.598 -35.847 1.00 39.78 516 GLU A CA 1
ATOM 3988 C C . GLU A 1 516 ? -25.450 -0.035 -37.158 1.00 39.78 516 GLU A C 1
ATOM 3990 O O . GLU A 1 516 ? -25.018 -0.807 -38.018 1.00 39.78 516 GLU A O 1
ATOM 3995 N N . ALA A 1 517 ? -25.412 1.291 -37.357 1.00 41.25 517 ALA A N 1
AT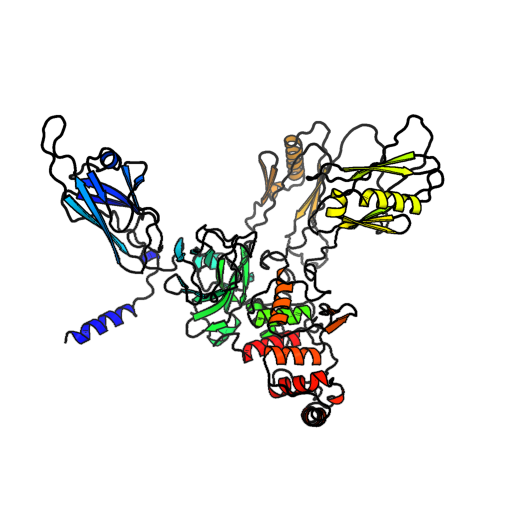OM 3996 C CA . ALA A 1 517 ? -24.934 1.930 -38.585 1.00 41.25 517 ALA A CA 1
ATOM 3997 C C . ALA A 1 517 ? -23.485 2.455 -38.520 1.00 41.25 517 ALA A C 1
ATOM 3999 O O . ALA A 1 517 ? -22.940 2.830 -39.563 1.00 41.25 517 ALA A O 1
ATOM 4000 N N . GLY A 1 518 ? -22.843 2.470 -37.344 1.00 40.69 518 GLY A N 1
ATOM 4001 C CA . GLY A 1 518 ? -21.391 2.672 -37.207 1.00 40.69 518 GLY A CA 1
ATOM 4002 C C . GLY A 1 518 ? -20.847 4.015 -37.722 1.00 40.69 518 GLY A C 1
ATOM 4003 O O . GLY A 1 518 ? -19.710 4.079 -38.195 1.00 40.69 518 GLY A O 1
ATOM 4004 N N . ASN A 1 519 ? -21.643 5.088 -37.664 1.00 31.59 519 ASN A N 1
ATOM 4005 C CA . ASN A 1 519 ? -21.226 6.440 -38.049 1.00 31.59 519 ASN A CA 1
ATOM 4006 C C . ASN A 1 519 ? -21.121 7.356 -36.823 1.00 31.59 519 ASN A C 1
ATOM 4008 O O . ASN A 1 519 ? -22.132 7.746 -36.247 1.00 31.59 519 ASN A O 1
ATOM 4012 N N . ASN A 1 520 ? -19.898 7.780 -36.491 1.00 35.84 520 ASN A N 1
ATOM 4013 C CA . ASN A 1 520 ? -19.642 8.756 -35.428 1.00 35.84 520 ASN A CA 1
ATOM 4014 C C . ASN A 1 520 ? -20.328 10.104 -35.710 1.00 35.84 520 ASN A C 1
ATOM 4016 O O . ASN A 1 520 ? -19.839 10.912 -36.505 1.00 35.84 520 ASN A O 1
ATOM 4020 N N . ALA A 1 521 ? -21.418 10.373 -34.995 1.00 31.05 521 ALA A N 1
ATOM 4021 C CA . ALA A 1 521 ? -22.045 11.683 -34.901 1.00 31.05 521 ALA A CA 1
ATOM 4022 C C . ALA A 1 521 ? -22.425 11.956 -33.440 1.00 31.05 521 ALA A C 1
ATOM 4024 O O . ALA A 1 521 ? -23.403 11.398 -32.953 1.00 31.05 521 ALA A O 1
ATOM 4025 N N . ASN A 1 522 ? -21.678 12.837 -32.759 1.00 38.09 522 ASN A N 1
ATOM 4026 C CA . ASN A 1 522 ? -22.043 13.322 -31.423 1.00 38.09 522 ASN A CA 1
ATOM 4027 C C . ASN A 1 522 ? -23.475 13.880 -31.438 1.00 38.09 522 ASN A C 1
ATOM 4029 O O . ASN A 1 522 ? -23.730 14.903 -32.082 1.00 38.09 522 ASN A O 1
ATOM 4033 N N . LYS A 1 523 ? -24.370 13.214 -30.709 1.00 36.75 523 LYS A N 1
ATOM 4034 C CA . LYS A 1 523 ? -25.768 13.572 -30.468 1.00 36.75 523 LYS A CA 1
ATOM 4035 C C . LYS A 1 523 ? -26.193 12.972 -29.119 1.00 36.75 523 LYS A C 1
ATOM 4037 O O . LYS A 1 523 ? -25.793 11.853 -28.841 1.00 36.75 523 LYS A O 1
ATOM 4042 N N . ASP A 1 524 ? -26.956 13.640 -28.259 1.00 38.00 524 ASP A N 1
ATOM 4043 C CA . ASP A 1 524 ? -27.616 14.942 -28.409 1.00 38.00 524 ASP A CA 1
ATOM 4044 C C . ASP A 1 524 ? -27.213 15.910 -27.281 1.00 38.00 524 ASP A C 1
ATOM 4046 O O . ASP A 1 524 ? -27.319 15.610 -26.094 1.00 38.00 524 ASP A O 1
ATOM 4050 N N . VAL A 1 525 ? -26.773 17.112 -27.663 1.00 40.06 525 VAL A N 1
ATOM 4051 C CA . VAL A 1 525 ? -26.536 18.219 -26.727 1.00 40.06 525 VAL A CA 1
ATOM 4052 C C . VAL A 1 525 ? -27.800 19.072 -26.674 1.00 40.06 525 VAL A C 1
ATOM 4054 O O . VAL A 1 525 ? -28.210 19.638 -27.690 1.00 40.06 525 VAL A O 1
ATOM 4057 N N . VAL A 1 526 ? -28.414 19.193 -25.497 1.00 40.97 526 VAL A N 1
ATOM 4058 C CA . VAL A 1 526 ? -29.609 20.019 -25.297 1.00 40.97 526 VAL A CA 1
ATOM 4059 C C . VAL A 1 526 ? -29.173 21.419 -24.871 1.00 40.97 526 VAL A C 1
ATOM 4061 O O . VAL A 1 526 ? -28.908 21.695 -23.699 1.00 40.97 526 VAL A O 1
ATOM 4064 N N . GLU A 1 527 ? -29.088 22.322 -25.846 1.00 44.50 527 GLU A N 1
ATOM 4065 C CA . GLU A 1 527 ? -28.774 23.735 -25.620 1.00 44.50 527 GLU A CA 1
ATOM 4066 C C . GLU A 1 527 ? -30.043 24.584 -25.539 1.00 44.50 527 GLU A C 1
ATOM 4068 O O . GLU A 1 527 ? -30.893 24.553 -26.432 1.00 44.50 527 GLU A O 1
ATOM 4073 N N . PHE A 1 528 ? -30.154 25.415 -24.501 1.00 46.00 528 PHE A N 1
ATOM 4074 C CA . PHE A 1 528 ? -31.199 26.431 -24.433 1.00 46.00 528 PHE A CA 1
ATOM 4075 C C . PHE A 1 528 ? -30.683 27.745 -23.849 1.00 46.00 528 PHE A C 1
ATOM 4077 O O . PHE A 1 528 ? -29.952 27.810 -22.863 1.00 46.00 528 PHE A O 1
ATOM 4084 N N . THR A 1 529 ? -31.097 28.844 -24.475 1.00 43.88 529 THR A N 1
ATOM 4085 C CA . THR A 1 529 ? -30.767 30.194 -24.017 1.00 43.88 529 THR A CA 1
ATOM 4086 C C . THR A 1 529 ? -31.831 30.711 -23.055 1.00 43.88 529 THR A C 1
ATOM 4088 O O . THR A 1 529 ? -33.026 30.723 -23.375 1.00 43.88 529 THR A O 1
ATOM 4091 N N . VAL A 1 530 ? -31.393 31.224 -21.906 1.00 44.66 530 VAL A N 1
ATOM 4092 C CA . VAL A 1 530 ? -32.249 31.922 -20.944 1.00 44.66 530 VAL A CA 1
ATOM 4093 C C . VAL A 1 530 ? -31.991 33.422 -21.045 1.00 44.66 530 VAL A C 1
ATOM 4095 O O . VAL A 1 530 ? -30.872 33.903 -20.873 1.00 44.66 530 VAL A O 1
ATOM 4098 N N . GLN A 1 531 ? -33.047 34.170 -21.359 1.00 45.78 531 GLN A N 1
ATOM 4099 C CA . GLN A 1 531 ? -33.024 35.631 -21.384 1.00 45.78 531 GLN A CA 1
ATOM 4100 C C . GLN A 1 531 ? -33.163 36.159 -19.954 1.00 45.78 531 GLN A C 1
ATOM 4102 O O . GLN A 1 531 ? -34.157 35.862 -19.284 1.00 45.78 531 GLN A O 1
ATOM 4107 N N . THR A 1 532 ? -32.187 36.947 -19.509 1.00 45.03 532 THR A N 1
ATOM 4108 C CA . THR A 1 532 ? -32.214 37.645 -18.220 1.00 45.03 532 THR A CA 1
ATOM 4109 C C . THR A 1 532 ? -32.134 39.156 -18.425 1.00 45.03 532 THR A C 1
ATOM 4111 O O . THR A 1 532 ? -31.535 39.644 -19.391 1.00 45.03 532 THR A O 1
ATOM 4114 N N . ASP A 1 533 ? -32.772 39.905 -17.530 1.00 43.06 533 ASP A N 1
ATOM 4115 C CA . ASP A 1 533 ? -32.782 41.367 -17.537 1.00 43.06 533 ASP A CA 1
ATOM 4116 C C . ASP A 1 533 ? -32.229 41.964 -16.231 1.00 43.06 533 ASP A C 1
ATOM 4118 O O . ASP A 1 533 ? -31.900 41.256 -15.283 1.00 43.06 533 ASP A O 1
ATOM 4122 N N . SER A 1 534 ? -32.078 43.291 -16.187 1.00 37.81 534 SER A N 1
ATOM 4123 C CA . SER A 1 534 ? -31.423 43.997 -15.076 1.00 37.81 534 SER A CA 1
ATOM 4124 C C . SER A 1 534 ? -32.207 44.011 -13.756 1.00 37.81 534 SER A C 1
ATOM 4126 O O . SER A 1 534 ? -31.713 44.573 -12.782 1.00 37.81 534 SER A O 1
ATOM 4128 N N . HIS A 1 535 ? -33.426 43.469 -13.724 1.00 41.81 535 HIS A N 1
ATOM 4129 C CA . HIS A 1 535 ? -34.267 43.362 -12.529 1.00 41.81 535 HIS A CA 1
ATOM 4130 C C . HIS A 1 535 ? -34.484 41.906 -12.093 1.00 41.81 535 HIS A C 1
ATOM 4132 O O . HIS A 1 535 ? -35.149 41.667 -11.083 1.00 41.81 535 HIS A O 1
ATOM 4138 N N . ASP A 1 536 ? -33.930 40.934 -12.824 1.00 44.34 536 ASP A N 1
ATOM 4139 C CA . ASP A 1 536 ? -33.999 39.533 -12.435 1.00 44.34 536 ASP A CA 1
ATOM 4140 C C . ASP A 1 536 ? -33.208 39.267 -11.148 1.00 44.34 536 ASP A C 1
ATOM 4142 O O . ASP A 1 536 ? -32.022 39.572 -11.027 1.00 44.34 536 ASP A O 1
ATOM 4146 N N . THR A 1 537 ? -33.872 38.629 -10.190 1.00 47.25 537 THR A N 1
ATOM 4147 C CA . THR A 1 537 ? -33.236 38.100 -8.981 1.00 47.25 537 THR A CA 1
ATOM 4148 C C . THR A 1 537 ? -32.729 36.683 -9.240 1.00 47.25 537 THR A C 1
ATOM 4150 O O . THR A 1 537 ? -33.235 35.991 -10.122 1.00 47.25 537 THR A O 1
ATOM 4153 N N . ALA A 1 538 ? -31.790 36.192 -8.427 1.00 47.62 538 ALA A N 1
ATOM 4154 C CA . ALA A 1 538 ? -31.288 34.816 -8.527 1.00 47.62 538 ALA A CA 1
ATOM 4155 C C . ALA A 1 538 ? -32.421 33.771 -8.627 1.00 47.62 538 ALA A C 1
ATOM 4157 O O . ALA A 1 538 ? -32.388 32.889 -9.483 1.00 47.62 538 ALA A O 1
ATOM 4158 N N . ALA A 1 539 ? -33.466 33.926 -7.808 1.00 49.72 539 ALA A N 1
ATOM 4159 C CA . ALA A 1 539 ? -34.638 33.057 -7.820 1.00 49.72 539 ALA A CA 1
ATOM 4160 C C . ALA A 1 539 ? -35.442 33.142 -9.134 1.00 49.72 539 ALA A C 1
ATOM 4162 O O . ALA A 1 539 ? -35.870 32.106 -9.642 1.00 49.72 539 ALA A O 1
ATOM 4163 N N . SER A 1 540 ? -35.617 34.335 -9.724 1.00 53.22 540 SER A N 1
ATOM 4164 C CA . SER A 1 540 ? -36.329 34.471 -11.007 1.00 53.22 540 SER A CA 1
ATOM 4165 C C . SER A 1 540 ? -35.522 33.922 -12.185 1.00 53.22 540 SER A C 1
ATOM 4167 O O . SER A 1 540 ? -36.109 33.323 -13.085 1.00 53.22 540 SER A O 1
ATOM 4169 N N . VAL A 1 541 ? -34.188 34.027 -12.160 1.00 54.12 541 VAL A N 1
ATOM 4170 C CA . VAL A 1 541 ? -33.322 33.384 -13.166 1.00 54.12 541 VAL A CA 1
ATOM 4171 C C . VAL A 1 541 ? -33.423 31.860 -13.080 1.00 54.12 541 VAL A C 1
ATOM 4173 O O . VAL A 1 541 ? -33.661 31.214 -14.097 1.00 54.12 541 VAL A O 1
ATOM 4176 N N . LEU A 1 542 ? -33.312 31.273 -11.883 1.00 54.59 542 LEU A N 1
ATOM 4177 C CA . LEU A 1 542 ? -33.427 29.818 -11.691 1.00 54.59 542 LEU A CA 1
ATOM 4178 C C . LEU A 1 542 ? -34.800 29.285 -12.123 1.00 54.59 542 LEU A C 1
ATOM 4180 O O . LEU A 1 542 ? -34.881 28.224 -12.741 1.00 54.59 542 LEU A O 1
ATOM 4184 N N . GLN A 1 543 ? -35.867 30.048 -11.877 1.00 60.75 543 GLN A N 1
ATOM 4185 C CA . GLN A 1 543 ? -37.208 29.714 -12.350 1.00 60.75 543 GLN A CA 1
ATOM 4186 C C . GLN A 1 543 ? -37.300 29.733 -13.890 1.00 60.75 543 GLN A C 1
ATOM 4188 O O . GLN A 1 543 ? -37.782 28.766 -14.479 1.00 60.75 543 GLN A O 1
ATOM 4193 N N . LYS A 1 544 ? -36.746 30.757 -14.560 1.00 59.78 544 LYS A N 1
ATOM 4194 C CA . LYS A 1 544 ? -36.662 30.814 -16.035 1.00 59.78 544 LYS A CA 1
ATOM 4195 C C . LYS A 1 544 ? -35.816 29.672 -16.627 1.00 59.78 544 LYS A C 1
ATOM 4197 O O . LYS A 1 544 ? -36.146 29.166 -17.699 1.00 59.78 544 LYS A O 1
ATOM 4202 N N . ILE A 1 545 ? -34.748 29.245 -15.940 1.00 59.38 545 ILE A N 1
ATOM 4203 C CA . ILE A 1 545 ? -33.932 28.075 -16.323 1.00 59.38 545 ILE A CA 1
ATOM 4204 C C . ILE A 1 545 ? -34.767 26.795 -16.246 1.00 59.38 545 ILE A C 1
ATOM 4206 O O . ILE A 1 545 ? -34.786 26.029 -17.208 1.00 59.38 545 ILE A O 1
ATOM 4210 N N . LYS A 1 546 ? -35.493 26.583 -15.140 1.00 68.38 546 LYS A N 1
ATOM 4211 C CA . LYS A 1 546 ? -36.377 25.424 -14.974 1.00 68.38 546 LYS A CA 1
ATOM 4212 C C . LYS A 1 546 ? -37.431 25.360 -16.081 1.00 68.38 546 LYS A C 1
ATOM 4214 O O . LYS A 1 546 ? -37.552 24.334 -16.737 1.00 68.38 546 LYS A O 1
ATOM 4219 N N . GLU A 1 547 ? -38.128 26.462 -16.343 1.00 69.12 547 GLU A N 1
ATOM 4220 C CA . GLU A 1 547 ? -39.153 26.537 -17.392 1.00 69.12 547 GLU A CA 1
ATOM 4221 C C . GLU A 1 547 ? -38.586 26.255 -18.792 1.00 69.12 547 GLU A C 1
ATOM 4223 O O . GLU A 1 547 ? -39.229 25.581 -19.597 1.00 69.12 547 GLU A O 1
ATOM 4228 N N . LYS A 1 548 ? -37.363 26.715 -19.091 1.00 62.75 548 LYS A N 1
ATOM 4229 C CA . LYS A 1 548 ? -36.697 26.415 -20.367 1.00 62.75 548 LYS A CA 1
ATOM 4230 C C . LYS A 1 548 ? -36.223 24.969 -20.486 1.00 62.75 548 LYS A C 1
ATOM 4232 O O . LYS A 1 548 ? -36.350 24.415 -21.572 1.00 62.75 548 LYS A O 1
ATOM 4237 N N . ALA A 1 549 ? -35.763 24.353 -19.400 1.00 60.25 549 ALA A N 1
ATOM 4238 C CA . ALA A 1 549 ? -35.423 22.934 -19.382 1.00 60.25 549 ALA A CA 1
ATOM 4239 C C . ALA A 1 549 ? -36.658 22.040 -19.605 1.00 60.25 549 ALA A C 1
ATOM 4241 O O . ALA A 1 549 ? -36.597 21.092 -20.383 1.00 60.25 549 ALA A O 1
ATOM 4242 N N . GLN A 1 550 ? -37.797 22.382 -18.990 1.00 66.94 550 GLN A N 1
ATOM 4243 C CA . GLN A 1 550 ? -39.074 21.687 -19.216 1.00 66.94 550 GLN A CA 1
ATOM 4244 C C . GLN A 1 550 ? -39.564 21.853 -20.663 1.00 66.94 550 GLN A C 1
ATOM 4246 O O . GLN A 1 550 ? -39.937 20.888 -21.319 1.00 66.94 550 GLN A O 1
ATOM 4251 N N . LEU A 1 551 ? -39.470 23.062 -21.228 1.00 65.00 551 LEU A N 1
ATOM 4252 C CA . LEU A 1 551 ? -39.772 23.295 -22.650 1.00 65.00 551 LEU A CA 1
ATOM 4253 C C . LEU A 1 551 ? -38.819 22.568 -23.619 1.00 65.00 551 LEU A C 1
ATOM 4255 O O . LEU A 1 551 ? -39.157 22.432 -24.793 1.00 65.00 551 LEU A O 1
ATOM 4259 N N . ALA A 1 552 ? -37.656 22.114 -23.146 1.00 56.09 552 ALA A N 1
ATOM 4260 C CA . ALA A 1 552 ? -36.713 21.282 -23.890 1.00 56.09 552 ALA A CA 1
ATOM 4261 C C . ALA A 1 552 ? -36.926 19.765 -23.669 1.00 56.09 552 ALA A C 1
ATOM 4263 O O . ALA A 1 552 ? -36.138 18.971 -24.173 1.00 56.09 552 ALA A O 1
ATOM 4264 N N . GLY A 1 553 ? -37.969 19.354 -22.933 1.00 52.78 553 GLY A N 1
ATOM 4265 C CA . GLY A 1 553 ? -38.307 17.945 -22.677 1.00 52.78 553 GLY A CA 1
ATOM 4266 C C . GLY A 1 553 ? -37.461 17.261 -21.597 1.00 52.78 553 GLY A C 1
ATOM 4267 O O . GLY A 1 553 ? -37.535 16.046 -21.429 1.00 52.78 553 GLY A O 1
ATOM 4268 N N . LEU A 1 554 ? -36.648 18.008 -20.842 1.00 59.12 554 LEU A N 1
ATOM 4269 C CA . LEU A 1 554 ? -35.769 17.422 -19.822 1.00 59.12 554 LEU A CA 1
ATOM 4270 C C . LEU A 1 554 ? -36.530 16.920 -18.588 1.00 59.12 554 LEU A C 1
ATOM 4272 O O . LEU A 1 554 ? -35.999 16.105 -17.836 1.00 59.12 554 LEU A O 1
ATOM 4276 N N . ASP A 1 555 ? -37.768 17.359 -18.361 1.00 64.56 555 ASP A N 1
ATOM 4277 C CA . ASP A 1 555 ? -38.592 16.847 -17.267 1.00 64.56 555 ASP A CA 1
ATOM 4278 C C . ASP A 1 555 ? -39.226 15.485 -17.539 1.00 64.56 555 ASP A C 1
ATOM 4280 O O . ASP A 1 555 ? -39.746 14.896 -16.594 1.00 64.56 555 ASP A O 1
ATOM 4284 N N . ASP A 1 556 ? -39.115 14.920 -18.744 1.00 57.88 556 ASP A N 1
ATOM 4285 C CA . ASP A 1 556 ? -39.403 13.498 -18.963 1.00 57.88 556 ASP A CA 1
ATOM 4286 C C . ASP A 1 556 ? -38.337 12.620 -18.280 1.00 57.88 556 ASP A C 1
ATOM 4288 O O . ASP A 1 556 ? -38.689 11.666 -17.579 1.00 57.88 556 ASP A O 1
ATOM 4292 N N . TYR A 1 557 ? -37.062 13.020 -18.358 1.00 48.28 557 TYR A N 1
ATOM 4293 C CA . TYR A 1 557 ? -35.891 12.267 -17.880 1.00 48.28 557 TYR A CA 1
ATOM 4294 C C . TYR A 1 557 ? -35.450 12.625 -16.448 1.00 48.28 557 TYR A C 1
ATOM 4296 O O . TYR A 1 557 ? -34.977 11.758 -15.707 1.00 48.28 557 TYR A O 1
ATOM 4304 N N . TYR A 1 558 ? -35.644 13.878 -16.020 1.00 53.25 558 TYR A N 1
ATOM 4305 C CA . TYR A 1 558 ? -35.156 14.395 -14.737 1.00 53.25 558 TYR A CA 1
ATOM 4306 C C . TYR A 1 558 ? -36.277 14.954 -13.849 1.00 53.25 558 TYR A C 1
ATOM 4308 O O . TYR A 1 558 ? -37.207 15.621 -14.294 1.00 53.25 558 TYR A O 1
ATOM 4316 N N . ASN A 1 559 ? -36.155 14.746 -12.540 1.00 55.03 559 ASN A N 1
ATOM 4317 C CA . ASN A 1 559 ? -36.871 15.506 -11.523 1.00 55.03 559 ASN A CA 1
ATOM 4318 C C . ASN A 1 559 ? -36.132 16.833 -11.290 1.00 55.03 559 ASN A C 1
ATOM 4320 O O . ASN A 1 559 ? -35.042 16.847 -10.716 1.00 55.03 559 ASN A O 1
ATOM 4324 N N . ILE A 1 560 ? -36.724 17.945 -11.738 1.00 60.00 560 ILE A N 1
ATOM 4325 C CA . ILE A 1 560 ? -36.108 19.280 -11.677 1.00 60.00 560 ILE A CA 1
ATOM 4326 C C . ILE A 1 560 ? -36.651 20.063 -10.472 1.00 60.00 560 ILE A C 1
ATOM 4328 O O . ILE A 1 560 ? -37.834 20.423 -10.427 1.00 60.00 560 ILE A O 1
ATOM 4332 N N . SER A 1 561 ? -35.800 20.374 -9.494 1.00 55.25 561 SER A N 1
ATOM 4333 C CA . SER A 1 561 ? -36.172 21.081 -8.257 1.00 55.25 561 SER A CA 1
ATOM 4334 C C . SER A 1 561 ? -35.313 22.327 -8.016 1.00 55.25 561 SER A C 1
ATOM 4336 O O . SER A 1 561 ? -34.198 22.432 -8.517 1.00 55.25 561 SER A O 1
ATOM 4338 N N . ILE A 1 562 ? -35.850 23.298 -7.272 1.00 56.56 562 ILE A N 1
ATOM 4339 C CA . ILE A 1 562 ? -35.143 24.520 -6.861 1.00 56.56 562 ILE A CA 1
ATOM 4340 C C . ILE A 1 562 ? -35.165 24.566 -5.333 1.00 56.56 562 ILE A C 1
ATOM 4342 O O . ILE A 1 562 ? -36.214 24.337 -4.731 1.00 56.56 562 ILE A O 1
ATOM 4346 N N . SER A 1 563 ? -34.022 24.859 -4.713 1.00 48.00 563 SER A N 1
ATOM 4347 C CA . SER A 1 563 ? -33.896 25.055 -3.267 1.00 48.00 563 SER A CA 1
ATOM 4348 C C . SER A 1 563 ? -32.921 26.197 -2.989 1.00 48.00 563 SER A C 1
ATOM 4350 O O . SER A 1 563 ? -31.761 26.152 -3.403 1.00 48.00 563 SER A O 1
ATOM 4352 N N . GLY A 1 564 ? -33.397 27.257 -2.330 1.00 56.75 564 GLY A N 1
ATOM 4353 C CA . GLY A 1 564 ? -32.632 28.495 -2.162 1.00 56.75 564 GLY A CA 1
ATOM 4354 C C . GLY A 1 564 ? -32.156 29.062 -3.507 1.00 56.75 564 GLY A C 1
ATOM 4355 O O . GLY A 1 564 ? -32.942 29.206 -4.439 1.00 56.75 564 GLY A O 1
ATOM 4356 N N . ASN A 1 565 ? -30.854 29.340 -3.613 1.00 47.94 565 ASN A N 1
ATOM 4357 C CA . ASN A 1 565 ? -30.207 29.828 -4.838 1.00 47.94 565 ASN A CA 1
ATOM 4358 C C . ASN A 1 565 ? -29.618 28.688 -5.702 1.00 47.94 565 ASN A C 1
ATOM 4360 O O . ASN A 1 565 ? -28.611 28.887 -6.378 1.00 47.94 565 ASN A O 1
ATOM 4364 N N . GLN A 1 566 ? -30.193 27.483 -5.667 1.00 45.72 566 GLN A N 1
ATOM 4365 C CA . GLN A 1 566 ? -29.726 26.333 -6.450 1.00 45.72 566 GLN A CA 1
ATOM 4366 C C . GLN A 1 566 ? -30.867 25.664 -7.218 1.00 45.72 566 GLN A C 1
ATOM 4368 O O . GLN A 1 566 ? -31.996 25.587 -6.732 1.00 45.72 566 GLN A O 1
ATOM 4373 N N . ILE A 1 567 ? -30.542 25.139 -8.401 1.00 49.84 567 ILE A N 1
ATOM 4374 C CA . ILE A 1 567 ? -31.401 24.259 -9.198 1.00 49.84 567 ILE A CA 1
ATOM 4375 C C . ILE A 1 567 ? -30.722 22.891 -9.334 1.00 49.84 567 ILE A C 1
ATOM 4377 O O . ILE A 1 567 ? -29.516 22.806 -9.568 1.00 49.84 567 ILE A O 1
ATOM 4381 N N . SER A 1 568 ? -31.501 21.827 -9.172 1.00 49.56 568 SER A N 1
ATOM 4382 C CA . SER A 1 568 ? -31.039 20.440 -9.188 1.00 49.56 568 SER A CA 1
ATOM 4383 C C . SER A 1 568 ? -31.797 19.643 -10.242 1.00 49.56 568 SER A C 1
ATOM 4385 O O . SER A 1 568 ? -33.021 19.743 -10.338 1.00 49.56 568 SER A O 1
ATOM 4387 N N . PHE A 1 569 ? -31.063 18.821 -10.990 1.00 52.50 569 PHE A N 1
ATOM 4388 C CA . PHE A 1 569 ? -31.588 17.886 -11.982 1.00 52.50 569 PHE A CA 1
ATOM 4389 C C . PHE A 1 569 ? -31.264 16.474 -11.492 1.00 52.50 569 PHE A C 1
ATOM 4391 O O . PHE A 1 569 ? -30.102 16.079 -11.464 1.00 52.50 569 PHE A O 1
ATOM 4398 N N . ILE A 1 570 ? -32.277 15.738 -11.036 1.00 48.91 570 ILE A N 1
ATOM 4399 C CA . ILE A 1 570 ? -32.105 14.396 -10.463 1.00 48.91 570 ILE A CA 1
ATOM 4400 C C . ILE A 1 570 ? -32.665 13.383 -11.459 1.00 48.91 570 ILE A C 1
ATOM 4402 O O . ILE A 1 570 ? -33.855 13.438 -11.760 1.00 48.91 570 ILE A O 1
ATOM 4406 N N . SER A 1 571 ? -31.832 12.479 -11.981 1.00 48.50 571 SER A N 1
ATOM 4407 C CA . SER A 1 571 ? -32.277 11.447 -12.933 1.00 48.50 571 SER A CA 1
ATOM 4408 C C . SER A 1 571 ? -33.426 10.615 -12.356 1.00 48.50 571 SER A C 1
ATOM 4410 O O . SER A 1 571 ? -33.432 10.281 -11.169 1.00 48.50 571 SER A O 1
ATOM 4412 N N . LYS A 1 572 ? -34.405 10.269 -13.196 1.00 49.69 572 LYS A N 1
ATOM 4413 C CA . LYS A 1 572 ? -35.492 9.346 -12.833 1.00 49.69 572 LYS A CA 1
ATOM 4414 C C . LYS A 1 572 ? -35.113 7.867 -12.986 1.00 49.69 572 LYS A C 1
ATOM 4416 O O . LYS A 1 572 ? -35.898 7.012 -12.584 1.00 49.69 572 LYS A O 1
ATOM 4421 N N . ASN A 1 573 ? -33.941 7.561 -13.548 1.00 44.28 573 ASN A N 1
ATOM 4422 C CA . ASN A 1 573 ? -33.444 6.200 -13.775 1.00 44.28 573 ASN A CA 1
ATOM 4423 C C . ASN A 1 573 ? -32.249 5.919 -12.827 1.00 44.28 573 ASN A C 1
ATOM 4425 O O . ASN A 1 573 ? -31.355 6.762 -12.756 1.00 44.28 573 ASN A O 1
ATOM 4429 N N . PRO A 1 574 ? -32.191 4.794 -12.081 1.00 37.19 574 PRO A N 1
ATOM 4430 C CA . PRO A 1 574 ? -31.304 4.655 -10.914 1.00 37.19 574 PRO A CA 1
ATOM 4431 C C . PRO A 1 574 ? -29.847 4.241 -11.219 1.00 37.19 574 PRO A C 1
ATOM 4433 O O . PRO A 1 574 ? -29.138 3.797 -10.316 1.00 37.19 574 PRO A O 1
ATOM 4436 N N . ALA A 1 575 ? -29.375 4.392 -12.460 1.00 29.17 575 ALA A N 1
ATOM 4437 C CA . ALA A 1 575 ? -27.946 4.342 -12.774 1.00 29.17 575 ALA A CA 1
ATOM 4438 C C . ALA A 1 575 ? -27.332 5.727 -12.487 1.00 29.17 575 ALA A C 1
ATOM 4440 O O . ALA A 1 575 ? -27.760 6.738 -13.041 1.00 29.17 575 ALA A O 1
ATOM 4441 N N . ASN A 1 576 ? -26.393 5.793 -11.540 1.00 30.69 576 ASN A N 1
ATOM 4442 C CA . ASN A 1 576 ? -26.051 7.047 -10.862 1.00 30.69 576 ASN A CA 1
ATOM 4443 C C . ASN A 1 576 ? -25.182 8.006 -11.697 1.00 30.69 576 ASN A C 1
ATOM 4445 O O . ASN A 1 576 ? -23.973 7.812 -11.805 1.00 30.69 576 ASN A O 1
ATOM 4449 N N . VAL A 1 577 ? -25.768 9.132 -12.116 1.00 30.28 577 VAL A N 1
ATOM 4450 C CA . VAL A 1 577 ? -25.046 10.359 -12.499 1.00 30.28 577 VAL A CA 1
ATOM 4451 C C . VAL A 1 577 ? -25.472 11.494 -11.562 1.00 30.28 577 VAL A C 1
ATOM 4453 O O . VAL A 1 577 ? -26.659 11.784 -11.420 1.00 30.28 577 VAL A O 1
ATOM 4456 N N . ASN A 1 578 ? -24.506 12.146 -10.907 1.00 30.33 578 ASN A N 1
ATOM 4457 C CA . ASN A 1 578 ? -24.751 13.262 -9.987 1.00 30.33 578 ASN A CA 1
ATOM 4458 C C . ASN A 1 578 ? -24.432 14.607 -10.656 1.00 30.33 578 ASN A C 1
ATOM 4460 O O . ASN A 1 578 ? -23.267 14.897 -10.917 1.00 30.33 578 ASN A O 1
ATOM 4464 N N . ILE A 1 579 ? -25.439 15.470 -10.839 1.00 31.11 579 ILE A N 1
ATOM 4465 C CA . ILE A 1 579 ? -25.253 16.861 -11.288 1.00 31.11 579 ILE A CA 1
ATOM 4466 C C . ILE A 1 579 ? -25.796 17.821 -10.218 1.00 31.11 579 ILE A C 1
ATOM 4468 O O . ILE A 1 579 ? -26.992 17.846 -9.931 1.00 31.11 579 ILE A O 1
ATOM 4472 N N . ARG A 1 580 ? -24.917 18.649 -9.635 1.00 28.95 580 ARG A N 1
ATOM 4473 C CA . ARG A 1 580 ? -25.283 19.775 -8.753 1.00 28.95 580 ARG A CA 1
ATOM 4474 C C . ARG A 1 580 ? -24.839 21.094 -9.384 1.00 28.95 580 ARG A C 1
ATOM 4476 O O . ARG A 1 580 ? -23.642 21.336 -9.509 1.00 28.95 580 ARG A O 1
ATOM 4483 N N . ALA A 1 581 ? -25.784 21.971 -9.724 1.00 29.66 581 ALA A N 1
ATOM 4484 C CA . ALA A 1 581 ? -25.480 23.301 -10.249 1.00 29.66 581 ALA A CA 1
ATOM 4485 C C . ALA A 1 581 ? -25.389 24.341 -9.114 1.00 29.66 581 ALA A C 1
ATOM 4487 O O . ALA A 1 581 ? -26.394 24.859 -8.624 1.00 29.66 581 ALA A O 1
ATOM 4488 N N . ASN A 1 582 ? -24.163 24.682 -8.706 1.00 28.34 582 ASN A N 1
ATOM 4489 C CA . ASN A 1 582 ? -23.893 25.728 -7.712 1.00 28.34 582 ASN A CA 1
ATOM 4490 C C . ASN A 1 582 ? -23.964 27.138 -8.333 1.00 28.34 582 ASN A C 1
ATOM 4492 O O . ASN A 1 582 ? -22.945 27.807 -8.503 1.00 28.34 582 ASN A O 1
ATOM 4496 N N . ALA A 1 583 ? -25.169 27.621 -8.640 1.00 30.84 583 ALA A N 1
ATOM 4497 C CA . ALA A 1 583 ? -25.384 28.978 -9.144 1.00 30.84 583 ALA A CA 1
ATOM 4498 C C . ALA A 1 583 ? -25.198 30.049 -8.044 1.00 30.84 583 ALA A C 1
ATOM 4500 O O . ALA A 1 583 ? -26.157 30.556 -7.460 1.00 30.84 583 ALA A O 1
ATOM 4501 N N . ARG A 1 584 ? -23.949 30.448 -7.760 1.00 27.77 584 ARG A N 1
ATOM 4502 C CA . ARG A 1 584 ? -23.683 31.649 -6.948 1.00 27.77 584 ARG A CA 1
ATOM 4503 C C . ARG A 1 584 ? -23.991 32.911 -7.754 1.00 27.77 584 ARG A C 1
ATOM 4505 O O . ARG A 1 584 ? -23.134 33.433 -8.458 1.00 27.77 584 ARG A O 1
ATOM 4512 N N . SER A 1 585 ? -25.205 33.432 -7.598 1.00 27.50 585 SER A N 1
ATOM 4513 C CA . SER A 1 585 ? -25.537 34.797 -8.011 1.00 27.50 585 SER A CA 1
ATOM 4514 C C . SER A 1 585 ? -24.865 35.807 -7.076 1.00 27.50 585 SER A C 1
ATOM 4516 O O . SER A 1 585 ? -25.456 36.218 -6.078 1.00 27.50 585 SER A O 1
ATOM 4518 N N . ASN A 1 586 ? -23.659 36.245 -7.433 1.00 30.09 586 ASN A N 1
ATOM 4519 C CA . ASN A 1 586 ? -23.126 37.523 -6.972 1.00 30.09 586 ASN A CA 1
ATOM 4520 C C . ASN A 1 586 ? -23.450 38.590 -8.024 1.00 30.09 586 ASN A C 1
ATOM 4522 O O . ASN A 1 586 ? -23.348 38.337 -9.221 1.00 30.09 586 ASN A O 1
ATOM 4526 N N . THR A 1 587 ? -23.832 39.785 -7.581 1.00 31.05 587 THR A N 1
ATOM 4527 C CA . THR A 1 587 ? -24.192 40.911 -8.453 1.00 31.05 587 THR A CA 1
ATOM 4528 C C . THR A 1 587 ? -22.956 41.619 -9.019 1.00 31.05 587 THR A C 1
ATOM 4530 O O . THR A 1 587 ? -22.743 42.794 -8.733 1.00 31.05 587 THR A O 1
ATOM 4533 N N . ASP A 1 588 ? -22.144 40.911 -9.808 1.00 28.38 588 ASP A N 1
ATOM 4534 C CA . ASP A 1 588 ? -21.301 41.520 -10.844 1.00 28.38 588 ASP A CA 1
ATOM 4535 C C . ASP A 1 588 ? -20.965 40.502 -11.953 1.00 28.38 588 ASP A C 1
ATOM 4537 O O . ASP A 1 588 ? -20.940 39.289 -11.732 1.00 28.38 588 ASP A O 1
ATOM 4541 N N . ASN A 1 589 ? -20.754 40.985 -13.176 1.00 30.22 589 ASN A N 1
ATOM 4542 C CA . ASN A 1 589 ? -20.773 40.172 -14.392 1.00 30.22 589 ASN A CA 1
ATOM 4543 C C . ASN A 1 589 ? -19.561 39.233 -14.546 1.00 30.22 589 ASN A C 1
ATOM 4545 O O . ASN A 1 589 ? -18.469 39.670 -14.905 1.00 30.22 589 ASN A O 1
ATOM 4549 N N . SER A 1 590 ? -19.781 37.917 -14.479 1.00 28.67 590 SER A N 1
ATOM 4550 C CA . SER A 1 590 ? -19.573 37.034 -15.648 1.00 28.67 590 SER A CA 1
ATOM 4551 C C . SER A 1 590 ? -19.950 35.578 -15.357 1.00 28.67 590 SER A C 1
ATOM 4553 O O . SER A 1 590 ? -19.512 34.994 -14.370 1.00 28.67 590 SER A O 1
ATOM 4555 N N . VAL A 1 591 ? -20.698 34.958 -16.274 1.00 25.83 591 VAL A N 1
ATOM 4556 C CA . VAL A 1 591 ? -20.761 33.494 -16.362 1.00 25.83 591 VAL A CA 1
ATOM 4557 C C . VAL A 1 591 ? -19.506 33.039 -17.102 1.00 25.83 591 VAL A C 1
ATOM 4559 O O . VAL A 1 591 ? -19.354 33.302 -18.295 1.00 25.83 591 VAL A O 1
ATOM 4562 N N . ARG A 1 592 ? -18.592 32.384 -16.387 1.00 28.50 592 ARG A N 1
ATOM 4563 C CA . ARG A 1 592 ? -17.490 31.619 -16.971 1.00 28.50 592 ARG A CA 1
ATOM 4564 C C . ARG A 1 592 ? -17.541 30.202 -16.426 1.00 28.50 592 ARG A C 1
ATOM 4566 O O . ARG A 1 592 ? -17.045 29.959 -15.337 1.00 28.50 592 ARG A O 1
ATOM 4573 N N . ASP A 1 593 ? -18.104 29.297 -17.211 1.00 28.27 593 ASP A N 1
ATOM 4574 C CA . ASP A 1 593 ? -17.381 28.074 -17.543 1.00 28.27 593 ASP A CA 1
ATOM 4575 C C . ASP A 1 593 ? -17.980 27.431 -18.790 1.00 28.27 593 ASP A C 1
ATOM 4577 O O . ASP A 1 593 ? -19.196 27.335 -18.937 1.00 28.27 593 ASP A O 1
ATOM 4581 N N . ASN A 1 594 ? -17.102 27.000 -19.693 1.00 26.33 594 ASN A N 1
ATOM 4582 C CA . ASN A 1 594 ? -17.461 26.093 -20.775 1.00 26.33 594 ASN A CA 1
ATOM 4583 C C . ASN A 1 594 ? -16.922 24.722 -20.358 1.00 26.33 594 ASN A C 1
ATOM 4585 O O . ASN A 1 594 ? -15.808 24.344 -20.730 1.00 26.33 594 ASN A O 1
ATOM 4589 N N . THR A 1 595 ? -17.654 24.045 -19.469 1.00 27.16 595 THR A N 1
ATOM 4590 C CA . THR A 1 595 ? -17.170 22.861 -18.749 1.00 27.16 595 THR A CA 1
ATOM 4591 C C . THR A 1 595 ? -16.966 21.680 -19.693 1.00 27.16 595 THR A C 1
ATOM 4593 O O . THR A 1 595 ? -17.861 20.870 -19.915 1.00 27.16 595 THR A O 1
ATOM 4596 N N . THR A 1 596 ? -15.751 21.538 -20.218 1.00 22.89 596 THR A N 1
ATOM 4597 C CA . THR A 1 596 ? -15.303 20.276 -20.811 1.00 22.89 596 THR A CA 1
ATOM 4598 C C . THR A 1 596 ? -14.838 19.372 -19.676 1.00 22.89 596 THR A C 1
ATOM 4600 O O . THR A 1 596 ? -13.737 19.548 -19.154 1.00 22.89 596 THR A O 1
ATOM 4603 N N . ILE A 1 597 ? -15.678 18.419 -19.270 1.00 23.02 597 ILE A N 1
ATOM 4604 C CA . ILE A 1 597 ? -15.277 17.382 -18.315 1.00 23.02 597 ILE A CA 1
ATOM 4605 C C . ILE A 1 597 ? -14.385 16.382 -19.057 1.00 23.02 597 ILE A C 1
ATOM 4607 O O . ILE A 1 597 ? -14.867 15.446 -19.689 1.00 23.02 597 ILE A O 1
ATOM 4611 N N . SER A 1 598 ? -13.069 16.572 -18.969 1.00 21.56 598 SER A N 1
ATOM 4612 C CA . SER A 1 598 ? -12.143 15.453 -19.149 1.00 21.56 598 SER A CA 1
ATOM 4613 C C . SER A 1 598 ? -12.315 14.489 -17.979 1.00 21.56 598 SER A C 1
ATOM 4615 O O . SER A 1 598 ? -12.382 14.923 -16.828 1.00 21.56 598 SER A O 1
ATOM 4617 N N . TYR A 1 599 ? -12.358 13.190 -18.274 1.00 20.97 599 TYR A N 1
ATOM 4618 C CA . TYR A 1 599 ? -12.392 12.128 -17.271 1.00 20.97 599 TYR A CA 1
ATOM 4619 C C . TYR A 1 599 ? -11.302 12.343 -16.217 1.00 20.97 599 TYR A C 1
ATOM 4621 O O . TYR A 1 599 ? -10.115 12.398 -16.544 1.00 20.97 599 TYR A O 1
ATOM 4629 N N . GLY A 1 600 ? -11.711 12.470 -14.955 1.00 22.81 600 GLY A N 1
ATOM 4630 C CA . GLY A 1 600 ? -10.776 12.563 -13.843 1.00 22.81 600 GLY A CA 1
ATOM 4631 C C . GLY A 1 600 ? -10.032 11.243 -13.667 1.00 22.81 600 GLY A C 1
ATOM 4632 O O . GLY A 1 600 ? -10.661 10.197 -13.503 1.00 22.81 600 GLY A O 1
ATOM 4633 N N . GLU A 1 601 ? -8.699 11.295 -13.656 1.00 23.84 601 GLU A N 1
ATOM 4634 C CA . GLU A 1 601 ? -7.901 10.217 -13.067 1.00 23.84 601 GLU A CA 1
ATOM 4635 C C . GLU A 1 601 ? -8.359 10.004 -11.619 1.00 23.84 601 GLU A C 1
ATOM 4637 O O . GLU A 1 601 ? -8.614 10.996 -10.932 1.00 23.84 601 GLU A O 1
ATOM 4642 N N . PRO A 1 602 ? -8.495 8.754 -11.143 1.00 24.66 602 PRO A N 1
ATOM 4643 C CA . PRO A 1 602 ? -9.125 8.465 -9.860 1.00 24.66 602 PRO A CA 1
ATOM 4644 C C . PRO A 1 602 ? -8.387 9.163 -8.704 1.00 24.66 602 PRO A C 1
ATOM 4646 O O . PRO A 1 602 ? -7.197 8.899 -8.513 1.00 24.66 602 PRO A O 1
ATOM 4649 N N . PRO A 1 603 ? -9.066 10.004 -7.894 1.00 24.48 603 PRO A N 1
ATOM 4650 C CA . PRO A 1 603 ? -8.483 10.558 -6.670 1.00 24.48 603 PRO A CA 1
ATOM 4651 C C . PRO A 1 603 ? -8.150 9.506 -5.592 1.00 24.48 603 PRO A C 1
ATOM 4653 O O . PRO A 1 603 ? -8.913 9.357 -4.646 1.00 24.48 603 PRO A O 1
ATOM 4656 N N . ASN A 1 604 ? -7.060 8.746 -5.787 1.00 31.78 604 ASN A N 1
ATOM 4657 C CA . ASN A 1 604 ? -5.988 8.408 -4.827 1.00 31.78 604 ASN A CA 1
ATOM 4658 C C . ASN A 1 604 ? -4.776 7.772 -5.531 1.00 31.78 604 ASN A C 1
ATOM 4660 O O . ASN A 1 604 ? -4.283 6.706 -5.152 1.00 31.78 604 ASN A O 1
ATOM 4664 N N . SER A 1 605 ? -4.148 8.533 -6.427 1.00 32.91 605 SER A N 1
ATOM 4665 C CA . SER A 1 605 ? -2.719 8.720 -6.169 1.00 32.91 605 SER A CA 1
ATOM 4666 C C . SER A 1 605 ? -2.622 9.531 -4.870 1.00 32.91 605 SER A C 1
ATOM 4668 O O . SER A 1 605 ? -3.141 10.641 -4.797 1.00 32.91 605 SER A O 1
ATOM 4670 N N . ILE A 1 606 ? -2.065 8.928 -3.815 1.00 33.00 606 ILE A N 1
ATOM 4671 C CA . ILE A 1 606 ? -2.009 9.504 -2.459 1.00 33.00 606 ILE A CA 1
ATOM 4672 C C . ILE A 1 606 ? -1.392 10.903 -2.538 1.00 33.00 606 ILE A C 1
ATOM 4674 O O . ILE A 1 606 ? -0.189 11.010 -2.795 1.00 33.00 606 ILE A O 1
ATOM 4678 N N . GLY A 1 607 ? -2.214 11.939 -2.351 1.00 27.80 607 GLY A N 1
ATOM 4679 C CA . GLY A 1 607 ? -1.827 13.338 -2.527 1.00 27.80 607 GLY A CA 1
ATOM 4680 C C . GLY A 1 607 ? -1.332 13.684 -3.940 1.00 27.80 607 GLY A C 1
ATOM 4681 O O . GLY A 1 607 ? -0.128 13.671 -4.205 1.00 27.80 607 GLY A O 1
ATOM 4682 N N . SER A 1 608 ? -2.265 14.048 -4.827 1.00 29.55 608 SER A N 1
ATOM 4683 C CA . SER A 1 608 ? -2.067 15.002 -5.939 1.00 29.55 608 SER A CA 1
ATOM 4684 C C . SER A 1 608 ? -0.646 15.091 -6.536 1.00 29.55 608 SER A C 1
ATOM 4686 O O . SER A 1 608 ? 0.052 16.097 -6.416 1.00 29.55 608 SER A O 1
ATOM 4688 N N . ASN A 1 609 ? -0.225 14.046 -7.256 1.00 40.44 609 ASN A N 1
ATOM 4689 C CA . ASN A 1 609 ? 0.911 14.056 -8.197 1.00 40.44 609 ASN A CA 1
ATOM 4690 C C . ASN A 1 609 ? 2.321 14.413 -7.651 1.00 40.44 609 ASN A C 1
ATOM 4692 O O . ASN A 1 609 ? 3.300 14.353 -8.392 1.00 40.44 609 ASN A O 1
ATOM 4696 N N . ARG A 1 610 ? 2.493 14.705 -6.355 1.00 35.28 610 ARG A N 1
ATOM 4697 C CA . ARG A 1 610 ? 3.830 14.910 -5.751 1.00 35.28 610 ARG A CA 1
ATOM 4698 C C . ARG A 1 610 ? 4.584 13.586 -5.547 1.00 35.28 610 ARG A C 1
ATOM 4700 O O . ARG A 1 610 ? 5.806 13.562 -5.435 1.00 35.28 610 ARG A O 1
ATOM 4707 N N . ASN A 1 611 ? 3.863 12.463 -5.528 1.00 50.53 611 ASN A N 1
ATOM 4708 C CA . ASN A 1 611 ? 4.374 11.194 -5.011 1.00 50.53 611 ASN A CA 1
ATOM 4709 C C . ASN A 1 611 ? 5.193 10.344 -6.010 1.00 50.53 611 ASN A C 1
ATOM 4711 O O . ASN A 1 611 ? 6.025 9.538 -5.601 1.00 50.53 611 ASN A O 1
ATOM 4715 N N . SER A 1 612 ? 5.044 10.538 -7.324 1.00 63.16 612 SER A N 1
ATOM 4716 C CA . SER A 1 612 ? 5.855 9.795 -8.308 1.00 63.16 612 SER A CA 1
ATOM 4717 C C . SER A 1 612 ? 7.333 10.218 -8.279 1.00 63.16 612 SER A C 1
ATOM 4719 O O . SER A 1 612 ? 8.224 9.372 -8.362 1.00 63.16 612 SER A O 1
ATOM 4721 N N . ASN A 1 613 ? 7.614 11.501 -8.014 1.00 71.81 613 ASN A N 1
ATOM 4722 C CA . ASN A 1 613 ? 8.974 11.996 -7.767 1.00 71.81 613 ASN A CA 1
ATOM 4723 C C . ASN A 1 613 ? 9.576 11.400 -6.485 1.00 71.81 613 ASN A C 1
ATOM 4725 O O . ASN A 1 613 ? 10.770 11.094 -6.442 1.00 71.81 613 ASN A O 1
ATOM 4729 N N . ASN A 1 614 ? 8.748 11.146 -5.470 1.00 75.12 614 ASN A N 1
ATOM 4730 C CA . ASN A 1 614 ? 9.187 10.515 -4.228 1.00 75.12 614 ASN A CA 1
ATOM 4731 C C . ASN A 1 614 ? 9.667 9.064 -4.441 1.00 75.12 614 ASN A C 1
ATOM 4733 O O . ASN A 1 614 ? 10.555 8.592 -3.727 1.00 75.12 614 ASN A O 1
ATOM 4737 N N . TYR A 1 615 ? 9.150 8.359 -5.455 1.00 81.19 615 TYR A N 1
ATOM 4738 C CA . TYR A 1 615 ? 9.679 7.056 -5.880 1.00 81.19 615 TYR A CA 1
ATOM 4739 C C . TYR A 1 615 ? 11.012 7.156 -6.638 1.00 81.19 615 TYR A C 1
ATOM 4741 O O . TYR A 1 615 ? 11.804 6.209 -6.592 1.00 81.19 615 TYR A O 1
ATOM 4749 N N . ILE A 1 616 ? 11.299 8.290 -7.290 1.00 84.19 616 ILE A N 1
ATOM 4750 C CA . ILE A 1 616 ? 12.626 8.577 -7.854 1.00 84.19 616 ILE A CA 1
ATOM 4751 C C . ILE A 1 616 ? 13.629 8.869 -6.728 1.00 84.19 616 ILE A C 1
ATOM 4753 O O . ILE A 1 616 ? 14.746 8.350 -6.758 1.00 84.19 616 ILE A O 1
ATOM 4757 N N . MET A 1 617 ? 13.225 9.610 -5.690 1.00 79.06 617 MET A N 1
ATOM 4758 C CA . MET A 1 617 ? 14.053 9.806 -4.494 1.00 79.06 617 MET A CA 1
ATOM 4759 C C . MET A 1 617 ? 14.325 8.482 -3.775 1.00 79.06 617 MET A C 1
ATOM 4761 O O . MET A 1 617 ? 15.473 8.165 -3.473 1.00 79.06 617 MET A O 1
ATOM 4765 N N . ALA A 1 618 ? 13.295 7.652 -3.581 1.00 79.81 618 ALA A N 1
ATOM 4766 C CA . ALA A 1 618 ? 13.451 6.312 -3.022 1.00 79.81 618 ALA A CA 1
ATOM 4767 C C . ALA A 1 618 ? 14.434 5.459 -3.847 1.00 79.81 618 ALA A C 1
ATOM 4769 O O . ALA A 1 618 ? 15.299 4.795 -3.273 1.00 79.81 618 ALA A O 1
ATOM 4770 N N . ALA A 1 619 ? 14.372 5.524 -5.182 1.00 87.38 619 ALA A N 1
ATOM 4771 C CA . ALA A 1 619 ? 15.318 4.841 -6.063 1.00 87.38 619 ALA A CA 1
ATOM 4772 C C . ALA A 1 619 ? 16.760 5.361 -5.931 1.00 87.38 619 ALA A C 1
ATOM 4774 O O . ALA A 1 619 ? 17.704 4.570 -6.007 1.00 87.38 619 ALA A O 1
ATOM 4775 N N . LEU A 1 620 ? 16.951 6.668 -5.737 1.00 86.00 620 LEU A N 1
ATOM 4776 C CA . LEU A 1 620 ? 18.266 7.268 -5.502 1.00 86.00 620 LEU A CA 1
ATOM 4777 C C . LEU A 1 620 ? 18.839 6.836 -4.145 1.00 86.00 620 LEU A C 1
ATOM 4779 O O . LEU A 1 620 ? 19.965 6.347 -4.086 1.00 86.00 620 LEU A O 1
ATOM 4783 N N . VAL A 1 621 ? 18.049 6.952 -3.073 1.00 82.31 621 VAL A N 1
ATOM 4784 C CA . VAL A 1 621 ? 18.441 6.585 -1.700 1.00 82.31 621 VAL A CA 1
ATOM 4785 C C . VAL A 1 621 ? 18.764 5.089 -1.582 1.00 82.31 621 VAL A C 1
ATOM 4787 O O . VAL A 1 621 ? 19.718 4.720 -0.902 1.00 82.31 621 VAL A O 1
ATOM 4790 N N . ASN A 1 622 ? 18.041 4.224 -2.301 1.00 83.69 622 ASN A N 1
ATOM 4791 C CA . ASN A 1 622 ? 18.332 2.786 -2.377 1.00 83.69 622 ASN A CA 1
ATOM 4792 C C . ASN A 1 622 ? 19.436 2.421 -3.399 1.00 83.69 622 ASN A C 1
ATOM 4794 O O . ASN A 1 622 ? 19.708 1.240 -3.618 1.00 83.69 622 ASN A O 1
ATOM 4798 N N . GLY A 1 623 ? 20.085 3.402 -4.038 1.00 88.06 623 GLY A N 1
ATOM 4799 C CA . GLY A 1 623 ? 21.213 3.187 -4.954 1.00 88.06 623 GLY A CA 1
ATOM 4800 C C . GLY A 1 623 ? 20.857 2.542 -6.301 1.00 88.06 623 GLY A C 1
ATOM 4801 O O . GLY A 1 623 ? 21.750 2.089 -7.022 1.00 88.06 623 GLY A O 1
ATOM 4802 N N . LEU A 1 624 ? 19.571 2.493 -6.665 1.00 91.44 624 LEU A N 1
ATOM 4803 C CA . LEU A 1 624 ? 19.104 1.960 -7.947 1.00 91.44 624 LEU A CA 1
ATOM 4804 C C . LEU A 1 624 ? 19.581 2.842 -9.107 1.00 91.44 624 LEU A C 1
ATOM 4806 O O . LEU A 1 624 ? 20.176 2.365 -10.078 1.00 91.44 624 LEU A O 1
ATOM 4810 N N . ILE A 1 625 ? 19.348 4.146 -8.980 1.00 89.38 625 ILE A N 1
ATOM 4811 C CA . ILE A 1 625 ? 19.619 5.144 -10.016 1.00 89.38 625 ILE A CA 1
ATOM 4812 C C . ILE A 1 625 ? 20.727 6.115 -9.606 1.00 89.38 625 ILE A C 1
ATOM 4814 O O . ILE A 1 625 ? 21.176 6.164 -8.467 1.00 89.38 625 ILE A O 1
ATOM 4818 N N . GLN A 1 626 ? 21.158 6.905 -10.580 1.00 83.94 626 GLN A N 1
ATOM 4819 C CA . GLN A 1 626 ? 22.024 8.065 -10.414 1.00 83.94 626 GLN A CA 1
ATOM 4820 C C . GLN A 1 626 ? 21.716 9.068 -11.532 1.00 83.94 626 GLN A C 1
ATOM 4822 O O . GLN A 1 626 ? 21.037 8.722 -12.511 1.00 83.94 626 GLN A O 1
ATOM 4827 N N . GLY A 1 627 ? 22.272 10.274 -11.420 1.00 82.25 627 GLY A N 1
ATOM 4828 C CA . GLY A 1 627 ? 22.240 11.260 -12.499 1.00 82.25 627 GLY A CA 1
ATOM 4829 C C . GLY A 1 627 ? 22.933 10.734 -13.755 1.00 82.25 627 GLY A C 1
ATOM 4830 O O . GLY A 1 627 ? 23.971 10.073 -13.676 1.00 82.25 627 GLY A O 1
ATOM 4831 N N . LYS A 1 628 ? 22.342 11.015 -14.916 1.00 84.12 628 LYS A N 1
ATOM 4832 C CA . LYS A 1 628 ? 22.887 10.669 -16.235 1.00 84.12 628 LYS A CA 1
ATOM 4833 C C . LYS A 1 628 ? 23.965 11.656 -16.685 1.00 84.12 628 LYS A C 1
ATOM 4835 O O . LYS A 1 628 ? 24.891 11.276 -17.395 1.00 84.12 628 LYS A O 1
ATOM 4840 N N . ARG A 1 629 ? 23.859 12.914 -16.250 1.00 85.50 629 ARG A N 1
ATOM 4841 C CA . ARG A 1 629 ? 24.873 13.964 -16.421 1.00 85.50 629 ARG A CA 1
ATOM 4842 C C . ARG A 1 629 ? 24.885 14.892 -15.205 1.00 85.50 629 ARG A C 1
ATOM 4844 O O . ARG A 1 629 ? 23.872 15.025 -14.519 1.00 85.50 629 ARG A O 1
ATOM 4851 N N . THR A 1 630 ? 26.004 15.573 -15.012 1.00 80.00 630 THR A N 1
ATOM 4852 C CA . THR A 1 630 ? 26.150 16.706 -14.093 1.00 80.00 630 THR A CA 1
ATOM 4853 C C . THR A 1 630 ? 26.573 17.910 -14.931 1.00 80.00 630 THR A C 1
ATOM 4855 O O . THR A 1 630 ? 27.413 17.756 -15.821 1.00 80.00 630 THR A O 1
ATOM 4858 N N . ASP A 1 631 ? 25.970 19.081 -14.724 1.00 77.69 631 ASP A N 1
ATOM 4859 C CA . ASP A 1 631 ? 26.361 20.291 -15.457 1.00 77.69 631 ASP A CA 1
ATOM 4860 C C . ASP A 1 631 ? 27.610 20.970 -14.864 1.00 77.69 631 ASP A C 1
ATOM 4862 O O . ASP A 1 631 ? 28.143 20.573 -13.826 1.00 77.69 631 ASP A O 1
ATOM 4866 N N . SER A 1 632 ? 28.079 22.034 -15.521 1.00 81.31 632 SER A N 1
ATOM 4867 C CA . SER A 1 632 ? 29.211 22.851 -15.062 1.00 81.31 632 SER A CA 1
ATOM 4868 C C . SER A 1 632 ? 28.981 23.555 -13.718 1.00 81.31 632 SER A C 1
ATOM 4870 O O . SER A 1 632 ? 29.928 24.091 -13.150 1.00 81.31 632 SER A O 1
ATOM 4872 N N . SER A 1 633 ? 27.743 23.583 -13.221 1.00 77.44 633 SER A N 1
ATOM 4873 C CA . SER A 1 633 ? 27.358 24.144 -11.923 1.00 77.44 633 SER A CA 1
ATOM 4874 C C . SER A 1 633 ? 27.210 23.066 -10.841 1.00 77.44 633 SER A C 1
ATOM 4876 O O . SER A 1 633 ? 26.795 23.382 -9.730 1.00 77.44 633 SER A O 1
ATOM 4878 N N . GLY A 1 634 ? 27.546 21.805 -11.141 1.00 77.88 634 GLY A N 1
ATOM 4879 C CA . GLY A 1 634 ? 27.453 20.688 -10.200 1.00 77.88 634 GLY A CA 1
ATOM 4880 C C . GLY A 1 634 ? 26.043 20.112 -10.036 1.00 77.88 634 GLY A C 1
ATOM 4881 O O . GLY A 1 634 ? 25.845 19.252 -9.180 1.00 77.88 634 GLY A O 1
ATOM 4882 N N . ARG A 1 635 ? 25.059 20.547 -10.836 1.00 78.50 635 ARG A N 1
ATOM 4883 C CA . ARG A 1 635 ? 23.676 20.058 -10.742 1.00 78.50 635 ARG A CA 1
ATOM 4884 C C . ARG A 1 635 ? 23.525 18.746 -11.495 1.00 78.50 635 ARG A C 1
ATOM 4886 O O . ARG A 1 635 ? 23.942 18.638 -12.650 1.00 78.50 635 ARG A O 1
ATOM 4893 N N . ASN A 1 636 ? 22.900 17.764 -10.857 1.00 79.00 636 ASN A N 1
ATOM 4894 C CA . ASN A 1 636 ? 22.636 16.464 -11.461 1.00 79.00 636 ASN A CA 1
ATOM 4895 C C . ASN A 1 636 ? 21.352 16.496 -12.291 1.00 79.00 636 ASN A C 1
ATOM 4897 O O . ASN A 1 636 ? 20.399 17.190 -11.956 1.00 79.00 636 ASN A O 1
ATOM 4901 N N . TYR A 1 637 ? 21.327 15.710 -13.361 1.00 83.19 637 TYR A N 1
ATOM 4902 C CA . TYR A 1 637 ? 20.189 15.565 -14.265 1.00 83.19 637 TYR A CA 1
ATOM 4903 C C . TYR A 1 637 ? 19.841 14.086 -14.399 1.00 83.19 637 TYR A C 1
ATOM 4905 O O . TYR A 1 637 ? 20.726 13.254 -14.631 1.00 83.19 637 TYR A O 1
ATOM 4913 N N . PHE A 1 638 ? 18.567 13.757 -14.244 1.00 84.50 638 PHE A N 1
ATOM 4914 C CA . PHE A 1 638 ? 18.047 12.403 -14.305 1.00 84.50 638 PHE A CA 1
ATOM 4915 C C . PHE A 1 638 ? 17.808 11.921 -15.737 1.00 84.50 638 PHE A C 1
ATOM 4917 O O . PHE A 1 638 ? 18.086 10.751 -15.989 1.00 84.50 638 PHE A O 1
ATOM 4924 N N . ASP A 1 639 ? 17.396 12.803 -16.661 1.00 82.25 639 ASP A N 1
ATOM 4925 C CA . ASP A 1 639 ? 16.879 12.477 -18.006 1.00 82.25 639 ASP A CA 1
ATOM 4926 C C . ASP A 1 639 ? 15.539 11.692 -17.968 1.00 82.25 639 ASP A C 1
ATOM 4928 O O . ASP A 1 639 ? 15.493 10.554 -18.438 1.00 82.25 639 ASP A O 1
ATOM 4932 N N . PRO A 1 640 ? 14.455 12.254 -17.377 1.00 82.06 640 PRO A N 1
ATOM 4933 C CA . PRO A 1 640 ? 13.185 11.552 -17.115 1.00 82.06 640 PRO A CA 1
ATOM 4934 C C . PRO A 1 640 ? 12.488 11.029 -18.376 1.00 82.06 640 PRO A C 1
ATOM 4936 O O . PRO A 1 640 ? 12.194 9.834 -18.455 1.00 82.06 640 PRO A O 1
ATOM 4939 N N . ASP A 1 641 ? 12.310 11.890 -19.381 1.00 80.12 641 ASP A N 1
ATOM 4940 C CA . ASP A 1 641 ? 11.739 11.534 -20.690 1.00 80.12 641 ASP A CA 1
ATOM 4941 C C . ASP A 1 641 ? 12.709 10.703 -21.550 1.00 80.12 641 ASP A C 1
ATOM 4943 O O . ASP A 1 641 ? 12.349 10.186 -22.608 1.00 80.12 641 ASP A O 1
ATOM 4947 N N . GLY A 1 642 ? 13.961 10.559 -21.108 1.00 79.19 642 GLY A N 1
ATOM 4948 C CA . GLY A 1 642 ? 14.996 9.810 -21.801 1.00 79.19 642 GLY A CA 1
ATOM 4949 C C . GLY A 1 642 ? 14.635 8.332 -21.927 1.00 79.19 642 GLY A C 1
ATOM 4950 O O . GLY A 1 642 ? 14.540 7.610 -20.938 1.00 79.19 642 GLY A O 1
ATOM 4951 N N . HIS A 1 643 ? 14.480 7.853 -23.161 1.00 89.31 643 HIS A N 1
ATOM 4952 C CA . HIS A 1 643 ? 14.190 6.448 -23.446 1.00 89.31 643 HIS A CA 1
ATOM 4953 C C . HIS A 1 643 ? 15.373 5.569 -23.009 1.00 89.31 643 HIS A C 1
ATOM 4955 O O . HIS A 1 643 ? 16.501 5.804 -23.456 1.00 89.31 643 HIS A O 1
ATOM 4961 N N . LEU A 1 644 ? 15.144 4.533 -22.202 1.00 91.31 644 LEU A N 1
ATOM 4962 C CA . LEU A 1 644 ? 16.231 3.671 -21.719 1.00 91.31 644 LEU A CA 1
ATOM 4963 C C . LEU A 1 644 ? 16.821 2.806 -22.834 1.00 91.31 644 LEU A C 1
ATOM 4965 O O . LEU A 1 644 ? 16.077 2.227 -23.626 1.00 91.31 644 LEU A O 1
ATOM 4969 N N . SER A 1 645 ? 18.148 2.668 -22.875 1.00 95.62 645 SER A N 1
ATOM 4970 C CA . SER A 1 645 ? 18.801 1.607 -23.649 1.00 95.62 645 SER A CA 1
ATOM 4971 C C . SER A 1 645 ? 18.801 0.274 -22.891 1.00 95.62 645 SER A C 1
ATOM 4973 O O . SER A 1 645 ? 18.694 0.227 -21.661 1.00 95.62 645 SER A O 1
ATOM 4975 N N . ARG A 1 646 ? 18.964 -0.839 -23.610 1.00 97.19 646 ARG A N 1
ATOM 4976 C CA . ARG A 1 646 ? 19.069 -2.176 -23.000 1.00 97.19 646 ARG A CA 1
ATOM 4977 C C . ARG A 1 646 ? 20.301 -2.325 -22.104 1.00 97.19 646 ARG A C 1
ATOM 4979 O O . ARG A 1 646 ? 20.241 -3.048 -21.110 1.00 97.19 646 ARG A O 1
ATOM 4986 N N . GLU A 1 647 ? 21.399 -1.628 -22.397 1.00 96.56 647 GLU A N 1
ATOM 4987 C CA . GLU A 1 647 ? 22.565 -1.622 -21.505 1.00 96.56 647 GLU A CA 1
ATOM 4988 C C . GLU A 1 647 ? 22.377 -0.749 -20.252 1.00 96.56 647 GLU A C 1
ATOM 4990 O O . GLU A 1 647 ? 22.803 -1.161 -19.173 1.00 96.56 647 GLU A O 1
ATOM 4995 N N . GLU A 1 648 ? 21.665 0.384 -20.338 1.00 96.19 648 GLU A N 1
ATOM 4996 C CA . GLU A 1 648 ? 21.243 1.153 -19.154 1.00 96.19 648 GLU A CA 1
ATOM 4997 C C . GLU A 1 648 ? 20.303 0.314 -18.268 1.00 96.19 648 GLU A C 1
ATOM 4999 O O . GLU A 1 648 ? 20.482 0.248 -17.048 1.00 96.19 648 GLU A O 1
ATOM 5004 N N . ALA A 1 649 ? 19.346 -0.391 -18.880 1.00 97.25 649 ALA A N 1
ATOM 5005 C CA . ALA A 1 649 ? 18.418 -1.279 -18.187 1.00 97.25 649 ALA A CA 1
ATOM 5006 C C . ALA A 1 649 ? 19.136 -2.415 -17.441 1.00 97.25 649 ALA A C 1
ATOM 5008 O O . ALA A 1 649 ? 18.810 -2.685 -16.286 1.00 97.25 649 ALA A O 1
ATOM 5009 N N . ALA A 1 650 ? 20.154 -3.036 -18.049 1.00 97.81 650 ALA A N 1
ATOM 5010 C CA . ALA A 1 650 ? 20.956 -4.077 -17.401 1.00 97.81 650 ALA A CA 1
ATOM 5011 C C . ALA A 1 650 ? 21.653 -3.587 -16.120 1.00 97.81 650 ALA A C 1
ATOM 5013 O O . ALA A 1 650 ? 21.736 -4.337 -15.146 1.00 97.81 650 ALA A O 1
ATOM 5014 N N . VAL A 1 651 ? 22.117 -2.330 -16.087 1.00 96.94 651 VAL A N 1
ATOM 5015 C CA . VAL A 1 651 ? 22.696 -1.727 -14.874 1.00 96.94 651 VAL A CA 1
ATOM 5016 C C . VAL A 1 651 ? 21.641 -1.544 -13.786 1.00 96.94 651 VAL A C 1
ATOM 5018 O O . VAL A 1 651 ? 21.885 -1.921 -12.641 1.00 96.94 651 VAL A O 1
ATOM 5021 N N . ILE A 1 652 ? 20.462 -1.025 -14.136 1.00 96.88 652 ILE A N 1
ATOM 5022 C CA . ILE A 1 652 ? 19.351 -0.826 -13.192 1.00 96.88 652 ILE A CA 1
ATOM 5023 C C . ILE A 1 652 ? 18.887 -2.175 -12.610 1.00 96.88 652 ILE A C 1
ATOM 5025 O O . ILE A 1 652 ? 18.796 -2.320 -11.392 1.00 96.88 652 ILE A O 1
ATOM 5029 N N . VAL A 1 653 ? 18.686 -3.196 -13.451 1.00 97.69 653 VAL A N 1
ATOM 5030 C CA . VAL A 1 653 ? 18.285 -4.555 -13.029 1.00 97.69 653 VAL A CA 1
ATOM 5031 C C . VAL A 1 653 ? 19.328 -5.187 -12.104 1.00 97.69 653 VAL A C 1
ATOM 5033 O O . VAL A 1 653 ? 18.982 -5.720 -11.050 1.00 97.69 653 VAL A O 1
ATOM 5036 N N . ALA A 1 654 ? 20.615 -5.108 -12.459 1.00 97.56 654 ALA A N 1
ATOM 5037 C CA . ALA A 1 654 ? 21.690 -5.640 -11.626 1.00 97.56 654 ALA A CA 1
ATOM 5038 C C . ALA A 1 654 ? 21.773 -4.950 -10.253 1.00 97.56 654 ALA A C 1
ATOM 5040 O O . ALA A 1 654 ? 22.081 -5.615 -9.265 1.00 97.56 654 ALA A O 1
ATOM 5041 N N . ARG A 1 655 ? 21.469 -3.645 -10.176 1.00 96.94 655 ARG A N 1
ATOM 5042 C CA . ARG A 1 655 ? 21.402 -2.889 -8.914 1.00 96.94 655 ARG A CA 1
ATOM 5043 C C . ARG A 1 655 ? 20.185 -3.267 -8.073 1.00 96.94 655 ARG A C 1
ATOM 5045 O O . ARG A 1 655 ? 20.370 -3.578 -6.902 1.00 96.94 655 ARG A O 1
ATOM 5052 N N . ALA A 1 656 ? 18.987 -3.337 -8.662 1.00 96.19 656 ALA A N 1
ATOM 5053 C CA . ALA A 1 656 ? 17.768 -3.793 -7.976 1.00 96.19 656 ALA A CA 1
ATOM 5054 C C . ALA A 1 656 ? 17.957 -5.184 -7.347 1.00 96.19 656 ALA A C 1
ATOM 5056 O O . ALA A 1 656 ? 17.605 -5.436 -6.192 1.00 96.19 656 ALA A O 1
ATOM 5057 N N . LEU A 1 657 ? 18.593 -6.085 -8.098 1.00 96.06 657 LEU A N 1
ATOM 5058 C CA . LEU A 1 657 ? 18.904 -7.431 -7.635 1.00 96.06 657 LEU A CA 1
ATOM 5059 C C . LEU A 1 657 ? 20.114 -7.509 -6.697 1.00 96.06 657 LEU A C 1
ATOM 5061 O O . LEU A 1 657 ? 20.250 -8.509 -5.997 1.00 96.06 657 LEU A O 1
ATOM 5065 N N . GLN A 1 658 ? 20.929 -6.453 -6.601 1.00 95.62 658 GLN A N 1
ATOM 5066 C CA . GLN A 1 658 ? 22.201 -6.418 -5.866 1.00 95.62 658 GLN A CA 1
ATOM 5067 C C . GLN A 1 658 ? 23.186 -7.502 -6.349 1.00 95.62 658 GLN A C 1
ATOM 5069 O O . GLN A 1 658 ? 23.911 -8.118 -5.566 1.00 95.62 658 GLN A O 1
ATOM 5074 N N . LEU A 1 659 ? 23.213 -7.750 -7.665 1.00 95.75 659 LEU A N 1
ATOM 5075 C CA . LEU A 1 659 ? 24.084 -8.757 -8.268 1.00 95.75 659 LEU A CA 1
ATOM 5076 C C . LEU A 1 659 ? 25.560 -8.387 -8.094 1.00 95.75 659 LEU A C 1
ATOM 5078 O O . LEU A 1 659 ? 25.970 -7.239 -8.274 1.00 95.75 659 LEU A O 1
ATOM 5082 N N . LYS A 1 660 ? 26.392 -9.399 -7.834 1.00 94.81 660 LYS A N 1
ATOM 5083 C CA . LYS A 1 660 ? 27.844 -9.227 -7.760 1.00 94.81 660 LYS A CA 1
ATOM 5084 C C . LYS A 1 660 ? 28.421 -8.891 -9.139 1.00 94.81 660 LYS A C 1
ATOM 5086 O O . LYS A 1 660 ? 28.550 -9.764 -9.997 1.00 94.81 660 LYS A O 1
ATOM 5091 N N . VAL A 1 661 ? 28.830 -7.639 -9.309 1.00 94.06 661 VAL A N 1
ATOM 5092 C CA . VAL A 1 661 ? 29.528 -7.133 -10.498 1.00 94.06 661 VAL A CA 1
ATOM 5093 C C . VAL A 1 661 ? 31.037 -7.048 -10.265 1.00 94.06 661 VAL A C 1
ATOM 5095 O O . VAL A 1 661 ? 31.496 -6.848 -9.140 1.00 94.06 661 VAL A O 1
ATOM 5098 N N . SER A 1 662 ? 31.825 -7.236 -11.325 1.00 89.25 662 SER A N 1
ATOM 5099 C CA . SER A 1 662 ? 33.266 -6.965 -11.307 1.00 89.25 662 SER A CA 1
ATOM 5100 C C . SER A 1 662 ? 33.549 -5.496 -11.627 1.00 89.25 662 SER A C 1
ATOM 5102 O O . SER A 1 662 ? 32.677 -4.777 -12.114 1.00 89.25 662 SER A O 1
ATOM 5104 N N . SER A 1 663 ? 34.795 -5.067 -11.424 1.00 87.69 663 SER A N 1
ATOM 5105 C CA . SER A 1 663 ? 35.273 -3.818 -12.020 1.00 87.69 663 SER A CA 1
ATOM 5106 C C . SER A 1 663 ? 35.363 -3.935 -13.553 1.00 87.69 663 SER A C 1
ATOM 5108 O O . SER A 1 663 ? 35.204 -5.021 -14.122 1.00 87.69 663 SER A O 1
ATOM 5110 N N . TYR A 1 664 ? 35.590 -2.797 -14.207 1.00 88.56 664 TYR A N 1
ATOM 5111 C CA . TYR A 1 664 ? 35.767 -2.643 -15.653 1.00 88.56 664 TYR A CA 1
ATOM 5112 C C . TYR A 1 664 ? 37.091 -1.929 -15.988 1.00 88.56 664 TYR A C 1
ATOM 5114 O O . TYR A 1 664 ? 37.171 -1.180 -16.961 1.00 88.56 664 TYR A O 1
ATOM 5122 N N . THR A 1 665 ? 38.144 -2.145 -15.183 1.00 90.69 665 THR A N 1
ATOM 5123 C CA . THR A 1 665 ? 39.488 -1.641 -15.520 1.00 90.69 665 THR A CA 1
ATOM 5124 C C . THR A 1 665 ? 39.979 -2.252 -16.834 1.00 90.69 665 THR A C 1
ATOM 5126 O O . THR A 1 665 ? 39.478 -3.292 -17.261 1.00 90.69 665 THR A O 1
ATOM 5129 N N . GLU A 1 666 ? 41.001 -1.664 -17.460 1.00 87.56 666 GLU A N 1
ATOM 5130 C CA . GLU A 1 666 ? 41.591 -2.187 -18.706 1.00 87.56 666 GLU A CA 1
ATOM 5131 C C . GLU A 1 666 ? 41.937 -3.686 -18.621 1.00 87.56 666 GLU A C 1
ATOM 5133 O O . GLU A 1 666 ? 41.690 -4.435 -19.565 1.00 87.56 666 GLU A O 1
ATOM 5138 N N . LYS A 1 667 ? 42.402 -4.144 -17.450 1.00 87.88 667 LYS A N 1
ATOM 5139 C CA . LYS A 1 667 ? 42.690 -5.554 -17.151 1.00 87.88 667 LYS A CA 1
ATOM 5140 C C . LYS A 1 667 ? 41.432 -6.433 -17.075 1.00 87.88 667 LYS A C 1
ATOM 5142 O O . LYS A 1 667 ? 41.472 -7.598 -17.463 1.00 87.88 667 LYS A O 1
ATOM 5147 N N . ASP A 1 668 ? 40.323 -5.907 -16.562 1.00 89.62 668 ASP A N 1
ATOM 5148 C CA . ASP A 1 668 ? 39.067 -6.656 -16.422 1.00 89.62 668 ASP A CA 1
ATOM 5149 C C . ASP A 1 668 ? 38.318 -6.774 -17.757 1.00 89.62 668 ASP A C 1
ATOM 5151 O O . ASP A 1 668 ? 37.631 -7.770 -18.002 1.00 89.62 668 ASP A O 1
ATOM 5155 N N . LEU A 1 669 ? 38.463 -5.775 -18.638 1.00 92.56 669 LEU A N 1
ATOM 5156 C CA . LEU A 1 669 ? 37.761 -5.710 -19.922 1.00 92.56 669 LEU A CA 1
ATOM 5157 C C . LEU A 1 669 ? 38.060 -6.906 -20.833 1.00 92.56 669 LEU A C 1
ATOM 5159 O O . LEU A 1 669 ? 37.149 -7.372 -21.512 1.00 92.56 669 LEU A O 1
ATOM 5163 N N . GLU A 1 670 ? 39.279 -7.451 -20.826 1.00 93.44 670 GLU A N 1
ATOM 5164 C CA . GLU A 1 670 ? 39.615 -8.661 -21.592 1.00 93.44 670 GLU A CA 1
ATOM 5165 C C . GLU A 1 670 ? 38.795 -9.877 -21.118 1.00 93.44 670 GLU A C 1
ATOM 5167 O O . GLU A 1 670 ? 38.162 -10.571 -21.920 1.00 93.44 670 GLU A O 1
ATOM 5172 N N . SER A 1 671 ? 38.721 -10.086 -19.800 1.00 94.69 671 SER A N 1
ATOM 5173 C CA . SER A 1 671 ? 37.933 -11.162 -19.186 1.00 94.69 671 SER A CA 1
ATOM 5174 C C . SER A 1 671 ? 36.427 -10.977 -19.402 1.00 94.69 671 SER A C 1
ATOM 5176 O O . SER A 1 671 ? 35.711 -11.946 -19.669 1.00 94.69 671 SER A O 1
ATOM 5178 N N . LEU A 1 672 ? 35.930 -9.739 -19.324 1.00 95.62 672 LEU A N 1
ATOM 5179 C CA . LEU A 1 672 ? 34.530 -9.405 -19.597 1.00 95.62 672 LEU A CA 1
ATOM 5180 C C . LEU A 1 672 ? 34.166 -9.637 -21.069 1.00 95.62 672 LEU A C 1
ATOM 5182 O O . LEU A 1 672 ? 33.161 -10.287 -21.351 1.00 95.62 672 LEU A O 1
ATOM 5186 N N . ASN A 1 673 ? 35.007 -9.183 -22.002 1.00 96.00 673 ASN A N 1
ATOM 5187 C CA . ASN A 1 673 ? 34.845 -9.428 -23.437 1.00 96.00 673 ASN A CA 1
ATOM 5188 C C . ASN A 1 673 ? 34.828 -10.937 -23.742 1.00 96.00 673 ASN A C 1
ATOM 5190 O O . ASN A 1 673 ? 33.937 -11.409 -24.442 1.00 96.00 673 ASN A O 1
ATOM 5194 N N . SER A 1 674 ? 35.758 -11.709 -23.167 1.00 95.31 674 SER A N 1
ATOM 5195 C CA . SER A 1 674 ? 35.828 -13.172 -23.326 1.00 95.31 674 SER A CA 1
ATOM 5196 C C . SER A 1 674 ? 34.592 -13.900 -22.777 1.00 95.31 674 SER A C 1
ATOM 5198 O O . SER A 1 674 ? 34.177 -14.926 -23.317 1.00 95.31 674 SER A O 1
ATOM 5200 N N . GLN A 1 675 ? 33.965 -13.375 -21.721 1.00 95.62 675 GLN A N 1
ATOM 5201 C CA . GLN A 1 675 ? 32.705 -13.907 -21.196 1.00 95.62 675 GLN A CA 1
ATOM 5202 C C . GLN A 1 675 ? 31.507 -13.551 -22.082 1.00 95.62 675 GLN A C 1
ATOM 5204 O O . GLN A 1 675 ? 30.688 -14.425 -22.349 1.00 95.62 675 GLN A O 1
ATOM 5209 N N . LEU A 1 676 ? 31.409 -12.304 -22.552 1.00 95.81 676 LEU A N 1
ATOM 5210 C CA . LEU A 1 676 ? 30.281 -11.839 -23.365 1.00 95.81 676 LEU A CA 1
ATOM 5211 C C . LEU A 1 676 ? 30.290 -12.439 -24.779 1.00 95.81 676 LEU A C 1
ATOM 5213 O O . LEU A 1 676 ? 29.243 -12.872 -25.246 1.00 95.81 676 LEU A O 1
ATOM 5217 N N . ASN A 1 677 ? 31.458 -12.560 -25.418 1.00 96.50 677 ASN A N 1
ATOM 5218 C CA . ASN A 1 677 ? 31.619 -13.131 -26.765 1.00 96.50 677 ASN A CA 1
ATOM 5219 C C . ASN A 1 677 ? 31.155 -14.602 -26.876 1.00 96.50 677 ASN A C 1
ATOM 5221 O O . ASN A 1 677 ? 30.858 -15.088 -27.960 1.00 96.50 677 ASN A O 1
ATOM 5225 N N . LYS A 1 678 ? 31.055 -15.330 -25.754 1.00 95.25 678 LYS A N 1
ATOM 5226 C CA . LYS A 1 678 ? 30.506 -16.701 -2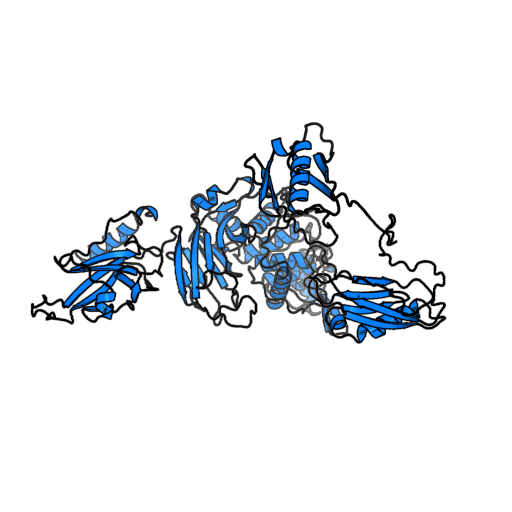5.727 1.00 95.25 678 LYS A CA 1
ATOM 5227 C C . LYS A 1 678 ? 28.988 -16.753 -25.923 1.00 95.25 678 LYS A C 1
ATOM 5229 O O . LYS A 1 678 ? 28.469 -17.819 -26.238 1.00 95.25 678 LYS A O 1
ATOM 5234 N N . THR A 1 679 ? 28.296 -15.634 -25.711 1.00 95.19 679 THR A N 1
ATOM 5235 C CA . THR A 1 679 ? 26.827 -15.543 -25.710 1.00 95.19 679 THR A CA 1
ATOM 5236 C C . THR A 1 679 ? 26.310 -14.527 -26.729 1.00 95.19 679 THR A C 1
ATOM 5238 O O . THR A 1 679 ? 25.241 -14.726 -27.301 1.00 95.19 679 THR A O 1
ATOM 5241 N N . TYR A 1 680 ? 27.053 -13.439 -26.950 1.00 97.50 680 TYR A N 1
ATOM 5242 C CA . TYR A 1 680 ? 26.618 -12.282 -27.725 1.00 97.50 680 TYR A CA 1
ATOM 5243 C C . TYR A 1 680 ? 27.630 -11.922 -28.813 1.00 97.50 680 TYR A C 1
ATOM 5245 O O . TYR A 1 680 ? 28.765 -11.557 -28.511 1.00 97.50 680 TYR A O 1
ATOM 5253 N N . THR A 1 681 ? 27.217 -11.969 -30.079 1.00 97.25 681 THR A N 1
ATOM 5254 C CA . THR A 1 681 ? 28.059 -11.616 -31.234 1.00 97.25 681 THR A CA 1
ATOM 5255 C C . THR A 1 681 ? 28.299 -10.110 -31.348 1.00 97.25 681 THR A C 1
ATOM 5257 O O . THR A 1 681 ? 29.283 -9.676 -31.938 1.00 97.25 681 THR A O 1
ATOM 5260 N N . ASP A 1 682 ? 27.417 -9.300 -30.763 1.00 97.44 682 ASP A N 1
ATOM 5261 C CA . ASP A 1 682 ? 27.475 -7.838 -30.719 1.00 97.44 682 ASP A CA 1
ATOM 5262 C C . ASP A 1 682 ? 28.124 -7.293 -29.432 1.00 97.44 682 ASP A C 1
ATOM 5264 O O . ASP A 1 682 ? 28.039 -6.095 -29.165 1.00 97.44 682 ASP A O 1
ATOM 5268 N N . TYR A 1 683 ? 28.816 -8.132 -28.646 1.00 96.69 683 TYR A N 1
ATOM 5269 C CA . TYR A 1 683 ? 29.403 -7.741 -27.352 1.00 96.69 683 TYR A CA 1
ATOM 5270 C C . TYR A 1 683 ? 30.329 -6.512 -27.410 1.00 96.69 683 TYR A C 1
ATOM 5272 O O . TYR A 1 683 ? 30.512 -5.816 -26.409 1.00 96.69 683 TYR A O 1
ATOM 5280 N N . VAL A 1 684 ? 30.922 -6.246 -28.578 1.00 96.81 684 VAL A N 1
ATOM 5281 C CA . VAL A 1 684 ? 31.773 -5.077 -28.844 1.00 96.81 684 VAL A CA 1
ATOM 5282 C C . VAL A 1 684 ? 31.007 -3.750 -28.814 1.00 96.81 684 VAL A C 1
ATOM 5284 O O . VAL A 1 684 ? 31.622 -2.719 -28.568 1.00 96.81 684 VAL A O 1
ATOM 5287 N N . GLN A 1 685 ? 29.686 -3.773 -29.026 1.00 97.69 685 GLN A N 1
ATOM 5288 C CA . GLN A 1 685 ? 28.800 -2.602 -28.967 1.00 97.69 685 GLN A CA 1
ATOM 5289 C C . GLN A 1 685 ? 28.323 -2.279 -27.541 1.00 97.69 685 GLN A C 1
ATOM 5291 O O . GLN A 1 685 ? 27.701 -1.238 -27.325 1.00 97.69 685 GLN A O 1
ATOM 5296 N N . ILE A 1 686 ? 28.577 -3.172 -26.576 1.00 97.88 686 ILE A N 1
ATOM 5297 C CA . ILE A 1 686 ? 28.272 -2.933 -25.164 1.00 97.88 686 ILE A CA 1
ATOM 5298 C C . ILE A 1 686 ? 29.313 -1.950 -24.632 1.00 97.88 686 ILE A C 1
ATOM 5300 O O . ILE A 1 686 ? 30.518 -2.208 -24.711 1.00 97.88 686 ILE A O 1
ATOM 5304 N N . SER A 1 687 ? 28.867 -0.843 -24.052 1.00 96.94 687 SER A N 1
ATOM 5305 C CA . SER A 1 687 ? 29.738 0.148 -23.433 1.00 96.94 687 SER A CA 1
ATOM 5306 C C . SER A 1 687 ? 30.562 -0.467 -22.300 1.00 96.94 687 SER A C 1
ATOM 5308 O O . SER A 1 687 ? 30.058 -1.250 -21.495 1.00 96.94 687 SER A O 1
ATOM 5310 N N . ASN A 1 688 ? 31.837 -0.081 -22.179 1.00 96.12 688 ASN A N 1
ATOM 5311 C CA . ASN A 1 688 ? 32.754 -0.659 -21.182 1.00 96.12 688 ASN A CA 1
ATOM 5312 C C . ASN A 1 688 ? 32.226 -0.573 -19.734 1.00 96.12 688 ASN A C 1
ATOM 5314 O O . ASN A 1 688 ? 32.413 -1.521 -18.975 1.00 96.12 688 ASN A O 1
ATOM 5318 N N . TRP A 1 689 ? 31.515 0.505 -19.378 1.00 94.25 689 TRP A N 1
ATOM 5319 C CA . TRP A 1 689 ? 30.871 0.668 -18.066 1.00 94.25 689 TRP A CA 1
ATOM 5320 C C . TRP A 1 689 ? 29.706 -0.310 -17.832 1.00 94.25 689 TRP A C 1
ATOM 5322 O O . TRP A 1 689 ? 29.457 -0.692 -16.693 1.00 94.25 689 TRP A O 1
ATOM 5332 N N . ALA A 1 690 ? 29.012 -0.747 -18.888 1.00 96.88 690 ALA A N 1
ATOM 5333 C CA . ALA A 1 690 ? 27.858 -1.643 -18.804 1.00 96.88 690 ALA A CA 1
ATOM 5334 C C . ALA A 1 690 ? 28.249 -3.132 -18.797 1.00 96.88 690 ALA A C 1
ATOM 5336 O O . ALA A 1 690 ? 27.553 -3.949 -18.194 1.00 96.88 690 ALA A O 1
ATOM 5337 N N . LYS A 1 691 ? 29.384 -3.503 -19.411 1.00 97.62 691 LYS A N 1
ATOM 5338 C CA . LYS A 1 691 ? 29.861 -4.899 -19.525 1.00 97.62 691 LYS A CA 1
ATOM 5339 C C . LYS A 1 691 ? 29.779 -5.740 -18.239 1.00 97.62 691 LYS A C 1
ATOM 5341 O O . LYS A 1 691 ? 29.240 -6.846 -18.333 1.00 97.62 691 LYS A O 1
ATOM 5346 N N . PRO A 1 692 ? 30.253 -5.298 -17.052 1.00 97.75 692 PRO A N 1
ATOM 5347 C CA . PRO A 1 692 ? 30.164 -6.126 -15.846 1.00 97.75 692 PRO A CA 1
ATOM 5348 C C . PRO A 1 692 ? 28.714 -6.379 -15.401 1.00 97.75 692 PRO A C 1
ATOM 5350 O O . PRO A 1 692 ? 28.408 -7.465 -14.909 1.00 97.75 692 PRO A O 1
ATOM 5353 N N . PHE A 1 693 ? 27.806 -5.428 -15.641 1.00 97.81 693 PHE A N 1
ATOM 5354 C CA . PHE A 1 693 ? 26.379 -5.571 -15.352 1.00 97.81 693 PHE A CA 1
ATOM 5355 C C . PHE A 1 693 ? 25.688 -6.491 -16.366 1.00 97.81 693 PHE A C 1
ATOM 5357 O O . PHE A 1 693 ? 24.952 -7.384 -15.954 1.00 97.81 693 PHE A O 1
ATOM 5364 N N . VAL A 1 694 ? 25.986 -6.363 -17.669 1.00 97.75 694 VAL A N 1
ATOM 5365 C CA . VAL A 1 694 ? 25.457 -7.271 -18.710 1.00 97.75 694 VAL A CA 1
ATOM 5366 C C . VAL A 1 694 ? 25.894 -8.718 -18.453 1.00 97.75 694 VAL A C 1
ATOM 5368 O O . VAL A 1 694 ? 25.073 -9.633 -18.548 1.00 97.75 694 VAL A O 1
ATOM 5371 N N . VAL A 1 695 ? 27.150 -8.943 -18.041 1.00 97.19 695 VAL A N 1
ATOM 5372 C CA . VAL A 1 695 ? 27.621 -10.267 -17.590 1.00 97.19 695 VAL A CA 1
ATOM 5373 C C . VAL A 1 695 ? 26.814 -10.766 -16.389 1.00 97.19 695 VAL A C 1
ATOM 5375 O O . VAL A 1 695 ? 26.422 -11.933 -16.374 1.00 97.19 695 VAL A O 1
ATOM 5378 N N . ALA A 1 696 ? 26.548 -9.914 -15.395 1.00 97.44 696 ALA A N 1
ATOM 5379 C CA . ALA A 1 696 ? 25.806 -10.296 -14.195 1.00 97.44 696 ALA A CA 1
ATOM 5380 C C . ALA A 1 696 ? 24.347 -10.684 -14.499 1.00 97.44 696 ALA A C 1
ATOM 5382 O O . ALA A 1 696 ? 23.939 -11.791 -14.147 1.00 97.44 696 ALA A O 1
ATOM 5383 N N . VAL A 1 697 ? 23.581 -9.845 -15.211 1.00 97.38 697 VAL A N 1
ATOM 5384 C CA . VAL A 1 697 ? 22.170 -10.145 -15.545 1.00 97.38 697 VAL A CA 1
ATOM 5385 C C . VAL A 1 697 ? 22.023 -11.335 -16.495 1.00 97.38 697 VAL A C 1
ATOM 5387 O O . VAL A 1 697 ? 21.039 -12.067 -16.401 1.00 97.38 69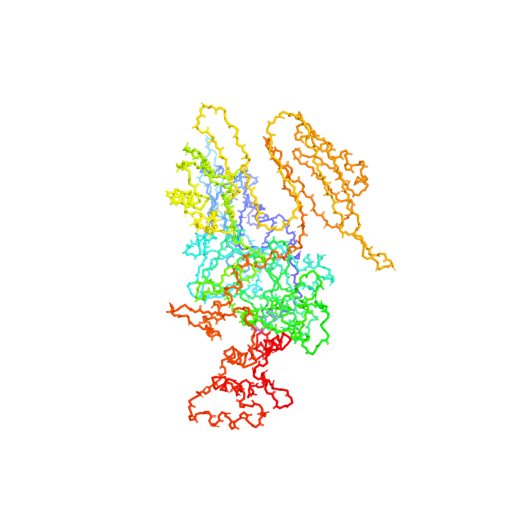7 VAL A O 1
ATOM 5390 N N . THR A 1 698 ? 23.019 -11.572 -17.359 1.00 95.75 698 THR A N 1
ATOM 5391 C CA . THR A 1 698 ? 23.061 -12.750 -18.242 1.00 95.75 698 THR A CA 1
ATOM 5392 C C . THR A 1 698 ? 23.320 -14.026 -17.444 1.00 95.75 698 THR A C 1
ATOM 5394 O O . THR A 1 698 ? 22.630 -15.022 -17.649 1.00 95.75 698 THR A O 1
ATOM 5397 N N . LYS A 1 699 ? 24.271 -14.007 -16.496 1.00 94.81 699 LYS A N 1
ATOM 5398 C CA . LYS A 1 699 ? 24.553 -15.149 -15.605 1.00 94.81 699 LYS A CA 1
ATOM 5399 C C . LYS A 1 699 ? 23.389 -15.474 -14.672 1.00 94.81 699 LYS A C 1
ATOM 5401 O O . LYS A 1 699 ? 23.127 -16.647 -14.443 1.00 94.81 699 LYS A O 1
ATOM 5406 N N . ALA A 1 700 ? 22.695 -14.453 -14.173 1.00 94.94 700 ALA A N 1
ATOM 5407 C CA . ALA A 1 700 ? 21.471 -14.613 -13.390 1.00 94.94 700 ALA A CA 1
ATOM 5408 C C . ALA A 1 700 ? 20.262 -15.049 -14.249 1.00 94.94 700 ALA A C 1
ATOM 5410 O O . ALA A 1 700 ? 19.208 -15.366 -13.718 1.00 94.94 700 ALA A O 1
ATOM 5411 N N . GLY A 1 701 ? 20.376 -15.045 -15.584 1.00 93.88 701 GLY A N 1
ATOM 5412 C CA . GLY A 1 701 ? 19.292 -15.425 -16.496 1.00 93.88 701 GLY A CA 1
ATOM 5413 C C . GLY A 1 701 ? 18.130 -14.425 -16.583 1.00 93.88 701 GLY A C 1
ATOM 5414 O O . GLY A 1 701 ? 17.165 -14.695 -17.299 1.00 93.88 701 GLY A O 1
ATOM 5415 N N . ILE A 1 702 ? 18.229 -13.278 -15.905 1.00 93.88 702 ILE A N 1
ATOM 5416 C CA . ILE A 1 702 ? 17.168 -12.270 -15.767 1.00 93.88 702 ILE A CA 1
ATOM 5417 C C . ILE A 1 702 ? 16.955 -11.506 -17.075 1.00 93.88 702 ILE A C 1
ATOM 5419 O O . ILE A 1 702 ? 15.817 -11.328 -17.514 1.00 93.88 702 ILE A O 1
ATOM 5423 N N . MET A 1 703 ? 18.047 -11.102 -17.728 1.00 94.06 703 MET A N 1
ATOM 5424 C CA . MET A 1 703 ? 18.031 -10.424 -19.024 1.00 94.06 703 MET A CA 1
ATOM 5425 C C . MET A 1 703 ? 18.855 -11.230 -20.027 1.00 94.06 703 MET A C 1
ATOM 5427 O O . MET A 1 703 ? 19.973 -11.652 -19.733 1.00 94.06 703 MET A O 1
ATOM 5431 N N . LYS A 1 704 ? 18.281 -11.459 -21.209 1.00 86.19 704 LYS A N 1
ATOM 5432 C CA . LYS A 1 704 ? 18.868 -12.262 -22.285 1.00 86.19 704 LYS A CA 1
ATOM 5433 C C . LYS A 1 704 ? 18.777 -11.490 -23.599 1.00 86.19 704 LYS A C 1
ATOM 5435 O O . LYS A 1 704 ? 17.869 -10.681 -23.787 1.00 86.19 704 LYS A O 1
ATOM 5440 N N . GLY A 1 705 ? 19.737 -11.739 -24.481 1.00 83.62 705 GLY A N 1
ATOM 5441 C CA . GLY A 1 705 ? 19.682 -11.307 -25.874 1.00 83.62 705 GLY A CA 1
ATOM 5442 C C . GLY A 1 705 ? 18.775 -12.189 -26.736 1.00 83.62 705 GLY A C 1
ATOM 5443 O O . GLY A 1 705 ? 18.320 -13.247 -26.303 1.00 83.62 705 GLY A O 1
ATOM 5444 N N . GLU A 1 706 ? 18.573 -11.767 -27.979 1.00 86.75 706 GLU A N 1
ATOM 5445 C CA . GLU A 1 706 ? 17.818 -12.488 -29.008 1.00 86.75 706 GLU A CA 1
ATOM 5446 C C . GLU A 1 706 ? 18.748 -12.844 -30.166 1.00 86.75 706 GLU A C 1
ATOM 5448 O O . GLU A 1 706 ? 19.579 -12.024 -30.555 1.00 86.75 706 GLU A O 1
ATOM 5453 N N . SER A 1 707 ? 18.617 -14.043 -30.740 1.00 90.69 707 SER A N 1
ATOM 5454 C CA . SER A 1 707 ? 19.441 -14.489 -31.881 1.00 90.69 707 SER A CA 1
ATOM 5455 C C . SER A 1 707 ? 20.953 -14.292 -31.664 1.00 90.69 707 SER A C 1
ATOM 5457 O O . SER A 1 707 ? 21.672 -13.881 -32.571 1.00 90.69 707 SER A O 1
ATOM 5459 N N . ASN A 1 708 ? 21.429 -14.566 -30.442 1.00 93.00 708 ASN A N 1
ATOM 5460 C CA . ASN A 1 708 ? 22.803 -14.328 -29.978 1.00 93.00 708 ASN A CA 1
ATOM 5461 C C . ASN A 1 708 ? 23.270 -12.858 -30.055 1.00 93.00 708 ASN A C 1
ATOM 5463 O O . ASN A 1 708 ? 24.466 -12.604 -30.146 1.00 93.00 708 ASN A O 1
ATOM 5467 N N . MET A 1 709 ? 22.362 -11.880 -29.977 1.00 96.19 709 MET A N 1
ATOM 5468 C CA . MET A 1 709 ? 22.685 -10.451 -29.869 1.00 96.19 709 MET A CA 1
ATOM 5469 C C . MET A 1 709 ? 22.050 -9.842 -28.618 1.00 96.19 709 MET A C 1
ATOM 5471 O O . MET A 1 709 ? 20.859 -10.028 -28.364 1.00 96.19 709 MET A O 1
ATOM 5475 N N . PHE A 1 710 ? 22.817 -9.082 -27.839 1.00 96.62 710 PHE A N 1
ATOM 5476 C CA . PHE A 1 710 ? 22.300 -8.378 -26.664 1.00 96.62 710 PHE A CA 1
ATOM 5477 C C . PHE A 1 710 ? 21.493 -7.120 -27.039 1.00 96.62 710 PHE A C 1
ATOM 5479 O O . PHE A 1 710 ? 20.551 -6.760 -26.325 1.00 96.62 710 PHE A O 1
ATOM 5486 N N . LYS A 1 711 ? 21.827 -6.495 -28.177 1.00 96.69 711 LYS A N 1
ATOM 5487 C CA . LYS A 1 711 ? 21.283 -5.236 -28.708 1.00 96.69 711 LYS A CA 1
ATOM 5488 C C . LYS A 1 711 ? 21.446 -4.056 -27.724 1.00 96.69 711 LYS A C 1
ATOM 5490 O O . LYS A 1 711 ? 20.456 -3.405 -27.401 1.00 96.69 711 LYS A O 1
ATOM 5495 N N . PRO A 1 712 ? 22.661 -3.757 -27.213 1.00 96.88 712 PRO A N 1
ATOM 5496 C CA . PRO A 1 712 ? 22.869 -2.833 -26.085 1.00 96.88 712 PRO A CA 1
ATOM 5497 C C . PRO A 1 712 ? 22.284 -1.431 -26.292 1.00 96.88 712 PRO A C 1
ATOM 5499 O O . PRO A 1 712 ? 21.730 -0.858 -25.356 1.00 96.88 712 PRO A O 1
ATOM 5502 N N . GLN A 1 713 ? 22.387 -0.905 -27.516 1.00 95.19 713 GLN A N 1
ATOM 5503 C CA . GLN A 1 713 ? 21.948 0.446 -27.877 1.00 95.19 713 GLN A CA 1
ATOM 5504 C C . GLN A 1 713 ? 20.468 0.527 -28.293 1.00 95.19 713 GLN A C 1
ATOM 5506 O O . GLN A 1 713 ? 19.944 1.628 -28.465 1.00 95.19 713 GLN A O 1
ATOM 5511 N N . ASN A 1 714 ? 19.772 -0.608 -28.447 1.00 95.50 714 ASN A N 1
ATOM 5512 C CA . ASN A 1 714 ? 18.331 -0.586 -28.692 1.00 95.50 714 ASN A CA 1
ATOM 5513 C C . ASN A 1 714 ? 17.609 -0.018 -27.469 1.00 95.50 714 ASN A C 1
ATOM 5515 O O . ASN A 1 714 ? 18.033 -0.224 -26.327 1.00 95.50 714 ASN A O 1
ATOM 5519 N N . ARG A 1 715 ? 16.492 0.672 -27.714 1.00 96.25 715 ARG A N 1
ATOM 5520 C CA . ARG A 1 715 ? 15.602 1.099 -26.635 1.00 96.25 715 ARG A CA 1
ATOM 5521 C C . ARG A 1 715 ? 14.933 -0.119 -26.001 1.00 96.25 715 ARG A C 1
ATOM 5523 O O . ARG A 1 715 ? 14.605 -1.065 -26.710 1.00 96.25 715 ARG A O 1
ATOM 5530 N N . LEU A 1 716 ? 14.748 -0.079 -24.687 1.00 94.56 716 LEU A N 1
ATOM 5531 C CA . LEU A 1 716 ? 13.973 -1.071 -23.953 1.00 94.56 716 LEU A CA 1
ATOM 5532 C C . LEU A 1 716 ? 12.481 -0.827 -24.213 1.00 94.56 716 LEU A C 1
ATOM 5534 O O . LEU A 1 716 ? 11.984 0.271 -23.957 1.00 94.56 716 LEU A O 1
ATOM 5538 N N . GLU A 1 717 ? 11.773 -1.831 -24.719 1.00 92.00 717 GLU A N 1
ATOM 5539 C CA . GLU A 1 717 ? 10.324 -1.746 -24.932 1.00 92.00 717 GLU A CA 1
ATOM 5540 C C . GLU A 1 717 ? 9.562 -1.903 -23.608 1.00 92.00 717 GLU A C 1
ATOM 5542 O O . GLU A 1 717 ? 10.035 -2.560 -22.678 1.00 92.00 717 GLU A O 1
ATOM 5547 N N . TYR A 1 718 ? 8.354 -1.348 -23.516 1.00 90.12 718 TYR A N 1
ATOM 5548 C CA . TYR A 1 718 ? 7.537 -1.406 -22.303 1.00 90.12 718 TYR A CA 1
ATOM 5549 C C . TYR A 1 718 ? 7.214 -2.849 -21.862 1.00 90.12 718 TYR A C 1
ATOM 5551 O O . TYR A 1 718 ? 7.334 -3.185 -20.684 1.00 90.12 718 TYR A O 1
ATOM 5559 N N . GLN A 1 719 ? 6.899 -3.738 -22.809 1.00 91.44 719 GLN A N 1
ATOM 5560 C CA . GLN A 1 719 ? 6.689 -5.172 -22.562 1.00 91.44 719 GLN A CA 1
ATOM 5561 C C . GLN A 1 719 ? 7.944 -5.902 -22.043 1.00 91.44 719 GLN A C 1
ATOM 5563 O O . GLN A 1 719 ? 7.855 -6.765 -21.161 1.00 91.44 719 GLN A O 1
ATOM 5568 N N . GLU A 1 720 ? 9.132 -5.527 -22.532 1.00 94.44 720 GLU A N 1
ATOM 5569 C CA . GLU A 1 720 ? 10.405 -6.043 -22.019 1.00 94.44 720 GLU A CA 1
ATOM 5570 C C . GLU A 1 720 ? 10.672 -5.534 -20.602 1.00 94.44 720 GLU A C 1
ATOM 5572 O O . GLU A 1 720 ? 11.024 -6.315 -19.718 1.00 94.44 720 GLU A O 1
ATOM 5577 N N . ALA A 1 721 ? 10.452 -4.238 -20.380 1.00 95.75 721 ALA A N 1
ATOM 5578 C CA . ALA A 1 721 ? 10.614 -3.574 -19.098 1.00 95.75 721 ALA A CA 1
ATOM 5579 C C . ALA A 1 721 ? 9.732 -4.212 -18.015 1.00 95.75 721 ALA A C 1
ATOM 5581 O O . ALA A 1 721 ? 10.247 -4.651 -16.987 1.00 95.75 721 ALA A O 1
ATOM 5582 N N . ALA A 1 722 ? 8.431 -4.363 -18.274 1.00 94.81 722 ALA A N 1
ATOM 5583 C CA . ALA A 1 722 ? 7.500 -5.048 -17.379 1.00 94.81 722 ALA A CA 1
ATOM 5584 C C . ALA A 1 722 ? 7.948 -6.486 -17.065 1.00 94.81 722 ALA A C 1
ATOM 5586 O O . ALA A 1 722 ? 7.938 -6.909 -15.910 1.00 94.81 722 ALA A O 1
ATOM 5587 N N . THR A 1 723 ? 8.436 -7.226 -18.063 1.00 96.12 723 THR A N 1
ATOM 5588 C CA . THR A 1 723 ? 8.948 -8.586 -17.841 1.00 96.12 723 THR A CA 1
ATOM 5589 C C . THR A 1 723 ? 10.209 -8.608 -16.969 1.00 96.12 723 THR A C 1
ATOM 5591 O O . THR A 1 723 ? 10.376 -9.521 -16.157 1.00 96.12 723 THR A O 1
ATOM 5594 N N . LEU A 1 724 ? 11.096 -7.614 -17.088 1.00 97.81 724 LEU A N 1
ATOM 5595 C CA . LEU A 1 724 ? 12.260 -7.481 -16.207 1.00 97.81 724 LEU A CA 1
ATOM 5596 C C . LEU A 1 724 ? 11.841 -7.167 -14.764 1.00 97.81 724 LEU A C 1
ATOM 5598 O O . LEU A 1 724 ? 12.360 -7.802 -13.849 1.00 97.81 724 LEU A O 1
ATOM 5602 N N . VAL A 1 725 ? 10.868 -6.273 -14.553 1.00 97.50 725 VAL A N 1
ATOM 5603 C CA . VAL A 1 725 ? 10.319 -5.970 -13.215 1.00 97.50 725 VAL A CA 1
ATOM 5604 C C . VAL A 1 725 ? 9.659 -7.205 -12.591 1.00 97.50 725 VAL A C 1
ATOM 5606 O O . VAL A 1 725 ? 9.956 -7.550 -11.450 1.00 97.50 725 VAL A O 1
ATOM 5609 N N . TYR A 1 726 ? 8.854 -7.943 -13.358 1.00 96.62 726 TYR A N 1
ATOM 5610 C CA . TYR A 1 726 ? 8.257 -9.208 -12.920 1.00 96.62 726 TYR A CA 1
ATOM 5611 C C . TYR A 1 726 ? 9.318 -10.248 -12.507 1.00 96.62 726 TYR A C 1
ATOM 5613 O O . TYR A 1 726 ? 9.196 -10.883 -11.460 1.00 96.62 726 TYR A O 1
ATOM 5621 N N . ARG A 1 727 ? 10.411 -10.386 -13.275 1.00 96.94 727 ARG A N 1
ATOM 5622 C CA . ARG A 1 727 ? 11.538 -11.269 -12.912 1.00 96.94 727 ARG A CA 1
ATOM 5623 C C . ARG A 1 727 ? 12.286 -10.797 -11.664 1.00 96.94 727 ARG A C 1
ATOM 5625 O O . ARG A 1 727 ? 12.694 -11.643 -10.876 1.00 96.94 727 ARG A O 1
ATOM 5632 N N . ILE A 1 728 ? 12.440 -9.484 -11.462 1.00 96.50 728 ILE A N 1
ATOM 5633 C CA . ILE A 1 728 ? 13.003 -8.929 -10.220 1.00 96.50 728 ILE A CA 1
ATOM 5634 C C . ILE A 1 728 ? 12.140 -9.335 -9.022 1.00 96.50 728 ILE A C 1
ATOM 5636 O O . ILE A 1 728 ? 12.680 -9.769 -8.009 1.00 96.50 728 ILE A O 1
ATOM 5640 N N . MET A 1 729 ? 10.813 -9.243 -9.148 1.00 95.81 729 MET A N 1
ATOM 5641 C CA . MET A 1 729 ? 9.893 -9.628 -8.077 1.00 95.81 729 MET A CA 1
ATOM 5642 C C . MET A 1 729 ? 9.919 -11.124 -7.761 1.00 95.81 729 MET A C 1
ATOM 5644 O O . MET A 1 729 ? 9.853 -11.476 -6.587 1.00 95.81 729 MET A O 1
ATOM 5648 N N . LEU A 1 730 ? 10.053 -11.994 -8.769 1.00 94.25 730 LEU A N 1
ATOM 5649 C CA . LEU A 1 730 ? 10.237 -13.433 -8.547 1.00 94.25 730 LEU A CA 1
ATOM 5650 C C . LEU A 1 730 ? 11.549 -13.738 -7.808 1.00 94.25 730 LEU A C 1
ATOM 5652 O O . LEU A 1 730 ? 11.528 -14.426 -6.798 1.00 94.25 730 LEU A O 1
ATOM 5656 N N . GLU A 1 731 ? 12.679 -13.190 -8.264 1.00 95.12 731 GLU A N 1
ATOM 5657 C CA . GLU A 1 731 ? 14.012 -13.438 -7.675 1.00 95.12 731 GLU A CA 1
ATOM 5658 C C . GLU A 1 731 ? 14.160 -12.880 -6.242 1.00 95.12 731 GLU A C 1
ATOM 5660 O O . GLU A 1 731 ? 15.070 -13.254 -5.503 1.00 95.12 731 GLU A O 1
ATOM 5665 N N . LYS A 1 732 ? 13.280 -11.955 -5.843 1.00 93.38 732 LYS A N 1
ATOM 5666 C CA . LYS A 1 732 ? 13.255 -11.311 -4.519 1.00 93.38 732 LYS A CA 1
ATOM 5667 C C . LYS A 1 732 ? 12.096 -11.792 -3.626 1.00 93.38 732 LYS A C 1
ATOM 5669 O O . LYS A 1 732 ? 11.887 -11.194 -2.573 1.00 93.38 732 LYS A O 1
ATOM 5674 N N . ASP A 1 733 ? 11.339 -12.813 -4.042 1.00 93.31 733 ASP A N 1
ATOM 5675 C CA . ASP A 1 733 ? 10.125 -13.322 -3.371 1.00 93.31 733 ASP A CA 1
ATOM 5676 C C . ASP A 1 733 ? 9.044 -12.241 -3.091 1.00 93.31 733 ASP A C 1
ATOM 5678 O O . ASP A 1 733 ? 8.215 -12.368 -2.188 1.00 93.31 733 ASP A O 1
ATOM 5682 N N . LEU A 1 734 ? 9.009 -11.161 -3.884 1.00 93.38 734 LEU A N 1
ATOM 5683 C CA . LEU A 1 734 ? 8.144 -9.986 -3.662 1.00 93.38 734 LEU A CA 1
ATOM 5684 C C . LEU A 1 734 ? 6.672 -10.217 -4.041 1.00 93.38 734 LEU A C 1
ATOM 5686 O O . LEU A 1 734 ? 5.813 -9.404 -3.706 1.00 93.38 734 LEU A O 1
ATOM 5690 N N . PHE A 1 735 ? 6.358 -11.338 -4.695 1.00 93.75 735 PHE A N 1
ATOM 5691 C CA . PHE A 1 735 ? 4.978 -11.812 -4.838 1.00 93.75 735 PHE A CA 1
ATOM 5692 C C . PHE A 1 735 ? 4.484 -12.569 -3.593 1.00 93.75 735 PHE A C 1
ATOM 5694 O O . PHE A 1 735 ? 3.293 -12.514 -3.280 1.00 93.75 735 PHE A O 1
ATOM 5701 N N . GLY A 1 736 ? 5.369 -13.245 -2.851 1.00 90.69 736 GLY A N 1
ATOM 5702 C CA . GLY A 1 736 ? 4.986 -14.125 -1.745 1.00 90.69 736 GLY A CA 1
ATOM 5703 C C . GLY A 1 736 ? 5.612 -15.523 -1.780 1.00 90.69 736 GLY A C 1
ATOM 5704 O O . GLY A 1 736 ? 6.637 -15.727 -2.424 1.00 90.69 736 GLY A O 1
ATOM 5705 N N . LYS A 1 737 ? 4.991 -16.476 -1.067 1.00 88.94 737 LYS A N 1
ATOM 5706 C CA . LYS A 1 737 ? 5.456 -17.867 -0.844 1.00 88.94 737 LYS A CA 1
ATOM 5707 C C . LYS A 1 737 ? 4.349 -18.830 -0.360 1.00 88.94 737 LYS A C 1
ATOM 5709 O O . LYS A 1 737 ? 3.233 -18.349 -0.047 1.00 88.94 737 LYS A O 1
#

Foldseek 3Di:
DVVVPVVVVVVVVVPDDPDPVCNLPDQPPWPWQPDDPFKTKTWPPPNHLEAQAFWTKTKIWIGGNRHTQFVVCVVVVQKDKDWPQADWDHDPPRIIMGHGRGNPDAAKDKIKIWMWGPDQADPVGDGDDGDTDITIDIHGYDQALDAFRKYKDFADAPDWDAGHVRQKIKYHHPPKFKAALVDLVHGDPFRMKMKHQNAAQVRQQVPDDVQLQKGFFGGKIFIPTPVSDQSIWMNDWMKIKGAGNCPPPDLVLCLQFKFKWFQFPLRDTAGLAFAAASVRRMTMATHQTGHMITMMGGRDDAPPQPDPLNVLQSSLVSNNLFDADPPRRHSDPDLQAFDFLLSLLSSLLSLLSFHFAQFPCLAVPDDLCPPFDPQDFDKDKDFQDDAAQAWFKWKWWFDFPPDDDIDIDIFTHHHGQDLQNVLVRVLVGQCVDPVQVVFFDWDGDRNMIMTTGPDRDDDDDRDTDTDTPDDDDDDDDDDDDDDDDDDDDDDDDDDDDDWKDKDKDKDADDDDDDDPPPDDDDDDIQIDIFIDIPPDDLVNSLVSVVVRCVVSVLVVFFDWDDDDSWIATHGPDPPDDGDTDPPPDDPDDDDDDPDDDDPDDGRPPPPDSSRSSSSVVSCVVLVLDFAPDADPVRRGHNRRRHFDFLLNVLSSLCSLLVFDFDDLPPVVVVVLLVQLVVQAVCLVVRDSRSSRSVSRCVVVVLQHDDPSHSRRGDGQRNSNSSSSSSSSCVSVSRSYD